Protein AF-A0A958GJV8-F1 (afdb_monomer_lite)

pLDDT: mean 85.16, std 12.84, range [41.97, 98.38]

Sequence (511 aa):
MAVSPKGLSVQSLYRDYRDGTLVINRQYQRKLVWTVGEKVRLIESILLNYPIPLILLAEKPAEGPDGKPTVEVIDGMQRLNAIFSFIEHGFSIDGKCFDLNEFARARQAKEQGLFEEFGEDVSRLDPKTCSDFLDYQLAVTAFSGEDEKRITDIFGRINSGGKQLSDQERRQAGVLSDFAELVRELGAELRGDVSKERLALHDMPEISIETAKNPHGYKLKAEEIFWCQQGILRTSDLRDSDDEEMIIDLCASVLLGGPVDGTRVYRDNLYDLSHQDAVEIGKRLNAYGKDQIANEVKLVFSALRSVVEGSSAESNHFRKTVYPTPTSNAQKSPFYATFMAFFDLIIKEGMFPDDSQKIMGCLNNLASKIEVGQKQTKAADRITNINLTKGLIRDQFVKKDVSAFQHGPGVILDFENSISRAKTETSRYEFKQGFLRLDDNRQMDPEILKTILETICAIANAGPDASGYLYVGIADKDSHADRIAHLDGIKPLRVRHVNVVGIEREAKILG

Radius of gyration: 25.23 Å; chains: 1; bounding box: 58×68×65 Å

Structure (mmCIF, N/CA/C/O backbone):
data_AF-A0A958GJV8-F1
#
_entry.id   AF-A0A958GJV8-F1
#
loop_
_atom_site.group_PDB
_atom_site.id
_atom_site.type_symbol
_atom_site.label_atom_id
_atom_site.label_alt_id
_atom_site.label_comp_id
_atom_site.label_asym_id
_atom_site.label_entity_id
_atom_site.label_seq_id
_atom_site.pdbx_PDB_ins_code
_atom_site.Cartn_x
_atom_site.Cartn_y
_atom_site.Cartn_z
_atom_site.occupancy
_atom_site.B_iso_or_equiv
_atom_site.auth_seq_id
_atom_site.auth_comp_id
_atom_site.auth_asym_id
_atom_site.auth_atom_id
_atom_site.pdbx_PDB_model_num
ATOM 1 N N . MET A 1 1 ? 29.876 19.998 -8.918 1.00 42.19 1 MET A N 1
ATOM 2 C CA . MET A 1 1 ? 30.253 19.716 -10.322 1.00 42.19 1 MET A CA 1
ATOM 3 C C . MET A 1 1 ? 28.992 19.636 -11.164 1.00 42.19 1 MET A C 1
ATOM 5 O O . MET A 1 1 ? 28.002 19.105 -10.671 1.00 42.19 1 MET A O 1
ATOM 9 N N . ALA A 1 2 ? 29.004 20.187 -12.381 1.00 41.97 2 ALA A N 1
ATOM 10 C CA . ALA A 1 2 ? 27.908 20.003 -13.330 1.00 41.97 2 ALA A CA 1
ATOM 11 C C . ALA A 1 2 ? 27.862 18.525 -13.736 1.00 41.97 2 ALA A C 1
ATOM 13 O O . ALA A 1 2 ? 28.824 18.009 -14.303 1.00 41.97 2 ALA A O 1
ATOM 14 N N . VAL A 1 3 ? 26.780 17.832 -13.387 1.00 63.66 3 VAL A N 1
ATOM 15 C CA . VAL A 1 3 ? 26.597 16.435 -13.778 1.00 63.66 3 VAL A CA 1
ATOM 16 C C . VAL A 1 3 ? 26.119 16.436 -15.225 1.00 63.66 3 VAL A C 1
ATOM 18 O O . VAL A 1 3 ? 25.024 16.911 -15.514 1.00 63.66 3 VAL A O 1
ATOM 21 N N . SER A 1 4 ? 26.972 15.983 -16.143 1.00 70.88 4 SER A N 1
ATOM 22 C CA . SER A 1 4 ? 26.600 15.844 -17.553 1.00 70.88 4 SER A CA 1
ATOM 23 C C . SER A 1 4 ? 25.890 14.507 -17.766 1.00 70.88 4 SER A C 1
ATOM 25 O O . SER A 1 4 ? 26.382 13.500 -17.243 1.00 70.88 4 SER A O 1
ATOM 27 N N . PRO A 1 5 ? 24.782 14.469 -18.529 1.00 81.69 5 PRO A N 1
ATOM 28 C CA . PRO A 1 5 ? 24.164 13.215 -18.931 1.00 81.69 5 PRO A CA 1
ATOM 29 C C . PRO A 1 5 ? 25.165 12.323 -19.673 1.00 81.69 5 PRO A C 1
ATOM 31 O O . PRO A 1 5 ? 25.935 12.800 -20.509 1.00 81.69 5 PRO A O 1
ATOM 34 N N . LYS A 1 6 ? 25.143 11.025 -19.380 1.00 89.50 6 LYS A N 1
ATOM 35 C CA . LYS A 1 6 ? 25.905 9.975 -20.063 1.00 89.50 6 LYS A CA 1
ATOM 36 C C . LYS A 1 6 ? 24.932 8.953 -20.652 1.00 89.50 6 LYS A C 1
ATOM 38 O O . LYS A 1 6 ? 23.842 8.771 -20.120 1.00 89.50 6 LYS A O 1
ATOM 43 N N . GLY A 1 7 ? 25.317 8.295 -21.740 1.00 90.38 7 GLY A N 1
ATOM 44 C CA . GLY A 1 7 ? 24.568 7.153 -22.269 1.00 90.38 7 GLY A CA 1
ATOM 45 C C . GLY A 1 7 ? 24.901 5.888 -21.483 1.00 90.38 7 GLY A C 1
ATOM 46 O O . GLY A 1 7 ? 26.080 5.574 -21.322 1.00 90.38 7 GLY A O 1
ATOM 47 N N . LEU A 1 8 ? 23.882 5.185 -20.989 1.00 94.00 8 LEU A N 1
ATOM 48 C CA . LEU A 1 8 ? 24.002 3.806 -20.512 1.00 94.00 8 LEU A CA 1
ATOM 49 C C . LEU A 1 8 ? 23.094 2.910 -21.351 1.00 94.00 8 LEU A C 1
ATOM 51 O O . LEU A 1 8 ? 21.934 3.249 -21.579 1.00 94.00 8 LEU A O 1
ATOM 55 N N . SER A 1 9 ? 23.599 1.758 -21.790 1.00 96.44 9 SER A N 1
ATOM 56 C CA . SER A 1 9 ? 22.780 0.803 -22.538 1.00 96.44 9 SER A CA 1
ATOM 57 C C . SER A 1 9 ? 21.738 0.128 -21.645 1.00 96.44 9 SER A C 1
ATOM 59 O O . SER A 1 9 ? 21.953 -0.050 -20.437 1.00 96.44 9 SER A O 1
ATOM 61 N N . VAL A 1 10 ? 20.636 -0.320 -22.254 1.00 97.06 10 VAL A N 1
ATOM 62 C CA . VAL A 1 10 ? 19.627 -1.163 -21.591 1.00 97.06 10 VAL A CA 1
ATOM 63 C C . VAL A 1 10 ? 20.284 -2.388 -20.952 1.00 97.06 10 VAL A C 1
ATOM 65 O O . VAL A 1 10 ? 20.021 -2.692 -19.788 1.00 97.06 10 VAL A O 1
ATOM 68 N N . GLN A 1 11 ? 21.210 -3.042 -21.661 1.00 96.50 11 GLN A N 1
ATOM 69 C CA . GLN A 1 11 ? 21.943 -4.195 -21.135 1.00 96.50 11 GLN A CA 1
ATOM 70 C C . GLN A 1 11 ? 22.765 -3.875 -19.872 1.00 96.50 11 GLN A C 1
ATOM 72 O O . GLN A 1 11 ? 22.843 -4.713 -18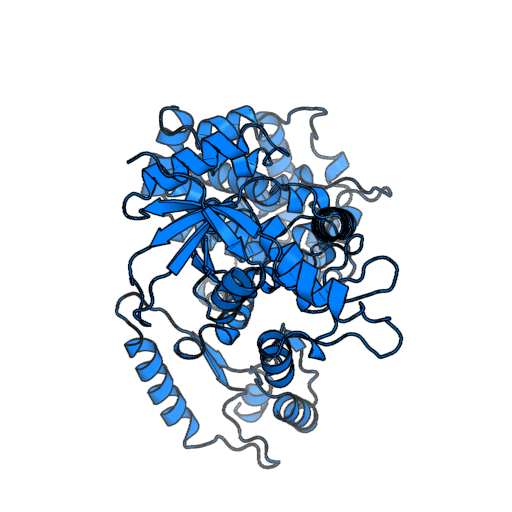.967 1.00 96.50 11 GLN A O 1
ATOM 77 N N . SER A 1 12 ? 23.397 -2.695 -19.799 1.00 94.31 12 SER A N 1
ATOM 78 C CA . SER A 1 12 ? 24.177 -2.296 -18.620 1.00 94.31 12 SER A CA 1
ATOM 79 C C . SER A 1 12 ? 23.275 -2.114 -17.407 1.00 94.31 12 SER A C 1
ATOM 81 O O . SER A 1 12 ? 23.567 -2.668 -16.354 1.00 94.31 12 SER A O 1
ATOM 83 N N . LEU A 1 13 ? 22.159 -1.399 -17.559 1.00 95.00 13 LEU A N 1
ATOM 84 C CA . LEU A 1 13 ? 21.232 -1.166 -16.451 1.00 95.00 13 LEU A CA 1
ATOM 85 C C . LEU A 1 13 ? 20.465 -2.436 -16.050 1.00 95.00 13 LEU A C 1
ATOM 87 O O . LEU A 1 13 ? 20.146 -2.606 -14.877 1.00 95.00 13 LEU A O 1
ATOM 91 N N . TYR A 1 14 ? 20.229 -3.368 -16.981 1.00 96.50 14 TYR A N 1
ATOM 92 C CA . TYR A 1 14 ? 19.661 -4.679 -16.651 1.00 96.50 14 TYR A CA 1
ATOM 93 C C . TYR A 1 14 ? 20.604 -5.524 -15.779 1.00 96.50 14 TYR A C 1
ATOM 95 O O . TYR A 1 14 ? 20.147 -6.303 -14.943 1.00 96.50 14 TYR A O 1
ATOM 103 N N . ARG A 1 15 ? 21.928 -5.374 -15.938 1.00 94.44 15 ARG A N 1
ATOM 104 C CA . ARG A 1 15 ? 22.896 -5.987 -15.014 1.00 94.44 15 ARG A CA 1
ATOM 105 C C . ARG A 1 15 ? 22.663 -5.484 -13.596 1.00 94.44 15 ARG A C 1
ATOM 107 O O . ARG A 1 15 ? 22.472 -6.295 -12.706 1.00 94.44 15 ARG A O 1
ATOM 114 N N . ASP A 1 16 ? 22.634 -4.168 -13.422 1.00 92.50 16 ASP A N 1
ATOM 115 C CA . ASP A 1 16 ? 22.496 -3.540 -12.106 1.00 92.50 16 ASP A CA 1
ATOM 116 C C . ASP A 1 16 ? 21.133 -3.884 -11.473 1.00 92.50 16 ASP A C 1
ATOM 118 O O . ASP A 1 16 ? 21.020 -4.103 -10.266 1.00 92.50 16 ASP A O 1
ATOM 122 N N . TYR A 1 17 ? 20.100 -4.023 -12.312 1.00 94.31 17 TYR A N 1
ATOM 123 C CA . TYR A 1 17 ? 18.792 -4.548 -11.929 1.00 94.31 17 TYR A CA 1
ATOM 124 C C . TYR A 1 17 ? 18.857 -5.989 -11.408 1.00 94.31 17 TYR A C 1
ATOM 126 O O . TYR A 1 17 ? 18.273 -6.260 -10.369 1.00 94.31 17 TYR A O 1
ATOM 134 N N . ARG A 1 18 ? 19.557 -6.916 -12.075 1.00 92.12 18 ARG A N 1
ATOM 135 C CA . ARG A 1 18 ? 19.643 -8.320 -11.624 1.00 92.12 18 ARG A CA 1
ATOM 136 C C . ARG A 1 18 ? 20.679 -8.579 -10.535 1.00 92.12 18 ARG A C 1
ATOM 138 O O . ARG A 1 18 ? 20.510 -9.522 -9.771 1.00 92.12 18 ARG A O 1
ATOM 145 N N . ASP A 1 19 ? 21.690 -7.728 -10.415 1.00 90.25 19 ASP A N 1
ATOM 146 C CA . ASP A 1 19 ? 22.692 -7.801 -9.349 1.00 90.25 19 ASP A CA 1
ATOM 147 C C . ASP A 1 19 ? 22.178 -7.215 -8.016 1.00 90.25 19 ASP A C 1
ATOM 149 O O . ASP A 1 19 ? 22.89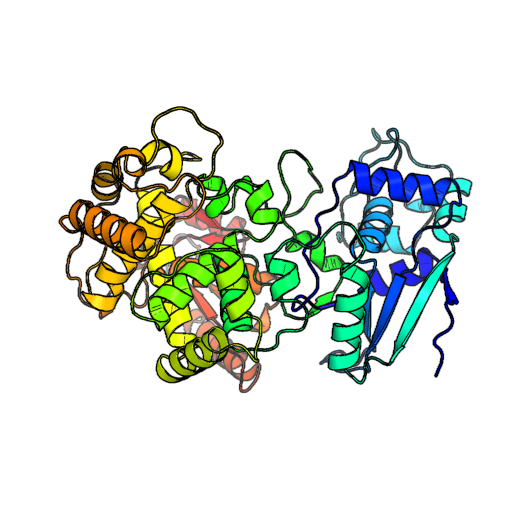5 -7.254 -7.012 1.00 90.25 19 ASP A O 1
ATOM 153 N N . GLY A 1 20 ? 20.958 -6.657 -8.004 1.00 88.62 20 GLY A N 1
ATOM 154 C CA . GLY A 1 20 ? 20.334 -6.037 -6.832 1.00 88.62 20 GLY A CA 1
ATOM 155 C C . GLY A 1 20 ? 20.938 -4.684 -6.445 1.00 88.62 20 GLY A C 1
ATOM 156 O O . GLY A 1 20 ? 20.672 -4.180 -5.357 1.00 88.62 20 GLY A O 1
ATOM 157 N N . THR A 1 21 ? 21.761 -4.082 -7.311 1.00 90.38 21 THR A N 1
ATOM 158 C CA . THR A 1 21 ? 22.459 -2.817 -7.024 1.00 90.38 21 THR A CA 1
ATOM 159 C C . THR A 1 21 ? 21.641 -1.589 -7.411 1.00 90.38 21 THR A C 1
ATOM 161 O O . THR A 1 21 ? 21.909 -0.501 -6.905 1.00 90.38 21 THR A O 1
ATOM 164 N N . LEU A 1 22 ? 20.627 -1.747 -8.265 1.00 91.62 22 LEU A N 1
ATOM 165 C CA . LEU A 1 22 ? 19.680 -0.693 -8.617 1.00 91.62 22 LEU A CA 1
ATOM 166 C C . LEU A 1 22 ? 18.537 -0.640 -7.590 1.00 91.62 22 LEU A C 1
ATOM 168 O O . LEU A 1 22 ? 17.663 -1.509 -7.585 1.00 91.62 22 LEU A O 1
ATOM 172 N N . VAL A 1 23 ? 18.534 0.374 -6.723 1.00 89.50 23 VAL A N 1
ATOM 173 C CA . VAL A 1 23 ? 17.662 0.447 -5.537 1.00 89.50 23 VAL A CA 1
ATOM 174 C C . VAL A 1 23 ? 16.656 1.597 -5.602 1.00 89.50 23 VAL A C 1
ATOM 176 O O . VAL A 1 23 ? 16.886 2.626 -6.235 1.00 89.50 23 VAL A O 1
ATOM 179 N N . ILE A 1 24 ? 15.523 1.419 -4.928 1.00 86.44 24 ILE A N 1
ATOM 180 C CA . ILE A 1 24 ? 14.422 2.373 -4.804 1.00 86.44 24 ILE A CA 1
ATOM 181 C C . ILE A 1 24 ? 14.268 2.760 -3.340 1.00 86.44 24 ILE A C 1
ATOM 183 O O . ILE A 1 24 ? 14.198 1.892 -2.470 1.00 86.44 24 ILE A O 1
ATOM 187 N N . ASN A 1 25 ? 14.166 4.062 -3.080 1.00 80.81 25 ASN A N 1
ATOM 188 C CA . ASN A 1 25 ? 13.857 4.592 -1.760 1.00 80.81 25 ASN A CA 1
ATOM 189 C C . ASN A 1 25 ? 12.356 4.870 -1.624 1.00 80.81 25 ASN A C 1
ATOM 191 O O . ASN A 1 25 ? 11.812 5.815 -2.199 1.00 80.81 25 ASN A O 1
ATOM 195 N N . ARG A 1 26 ? 11.686 4.029 -0.840 1.00 76.69 26 ARG A N 1
ATOM 196 C CA . ARG A 1 26 ? 10.240 4.038 -0.602 1.00 76.69 26 ARG A CA 1
ATOM 197 C C . ARG A 1 26 ? 9.765 5.231 0.230 1.00 76.69 26 ARG A C 1
ATOM 199 O O . ARG A 1 26 ? 8.560 5.441 0.302 1.00 76.69 26 ARG A O 1
ATOM 206 N N . GLN A 1 27 ? 10.665 6.019 0.827 1.00 68.06 27 GLN A N 1
ATOM 207 C CA . GLN A 1 27 ? 10.282 7.211 1.591 1.00 68.06 27 GLN A CA 1
ATOM 208 C C . GLN A 1 27 ? 9.694 8.314 0.705 1.00 68.06 27 GLN A C 1
ATOM 210 O O . GLN A 1 27 ? 8.868 9.091 1.177 1.00 68.06 27 GLN A O 1
ATOM 215 N N . TYR A 1 28 ? 10.107 8.381 -0.564 1.00 65.25 28 TYR A N 1
ATOM 216 C CA . TYR A 1 28 ? 9.631 9.395 -1.508 1.00 65.25 28 TYR A CA 1
ATOM 217 C C . TYR A 1 28 ? 9.309 8.842 -2.910 1.00 65.25 28 TYR A C 1
ATOM 219 O O . TYR A 1 28 ? 8.637 9.522 -3.683 1.00 65.25 28 TYR A O 1
ATOM 227 N N . GLN A 1 29 ? 9.728 7.617 -3.263 1.00 68.62 29 GLN A N 1
ATOM 228 C CA . GLN A 1 29 ? 9.326 6.968 -4.519 1.00 68.62 29 GLN A CA 1
ATOM 229 C C . GLN A 1 29 ? 7.999 6.220 -4.386 1.00 68.62 29 GLN A C 1
ATOM 231 O O . GLN A 1 29 ? 7.792 5.391 -3.494 1.00 68.62 29 GLN A O 1
ATOM 236 N N . ARG A 1 30 ? 7.127 6.430 -5.374 1.00 68.75 30 ARG A N 1
ATOM 237 C CA . ARG A 1 30 ? 5.846 5.725 -5.493 1.00 68.75 30 ARG A CA 1
ATOM 238 C C . ARG A 1 30 ? 5.992 4.237 -5.818 1.00 68.75 30 ARG A C 1
ATOM 240 O O . ARG A 1 30 ? 7.054 3.767 -6.216 1.00 68.75 30 ARG A O 1
ATOM 247 N N . LYS A 1 31 ? 4.894 3.488 -5.693 1.00 73.88 31 LYS A N 1
ATOM 248 C CA . LYS A 1 31 ? 4.792 2.109 -6.213 1.00 73.88 31 LYS A CA 1
ATOM 249 C C . LYS A 1 31 ? 4.770 2.097 -7.749 1.00 73.88 31 LYS A C 1
ATOM 251 O O . LYS A 1 31 ? 4.669 3.145 -8.392 1.00 73.88 31 LYS A O 1
ATOM 256 N N . LEU A 1 32 ? 4.862 0.925 -8.376 1.00 78.38 32 LEU A N 1
ATOM 257 C CA . LEU A 1 32 ? 4.642 0.801 -9.821 1.00 78.38 32 LEU A CA 1
ATOM 258 C C . LEU A 1 32 ? 3.166 1.085 -10.145 1.00 78.38 32 LEU A C 1
ATOM 260 O O . LEU A 1 32 ? 2.280 0.469 -9.563 1.00 78.38 32 LEU A O 1
ATOM 264 N N . VAL A 1 33 ? 2.907 2.051 -11.033 1.00 73.88 33 VAL A N 1
ATOM 265 C CA . VAL A 1 33 ? 1.543 2.543 -11.345 1.00 73.88 33 VAL A CA 1
ATOM 266 C C . VAL A 1 33 ? 1.272 2.691 -12.844 1.00 73.88 33 VAL A C 1
ATOM 268 O O . VAL A 1 33 ? 0.173 3.087 -13.236 1.00 73.88 33 VAL A O 1
ATOM 271 N N . TRP A 1 34 ? 2.271 2.442 -13.695 1.00 82.25 34 TRP A N 1
ATOM 272 C CA . TRP A 1 34 ? 2.096 2.469 -15.145 1.00 82.25 34 TRP A CA 1
ATOM 273 C C . TRP A 1 34 ? 1.259 1.291 -15.628 1.00 82.25 34 TRP A C 1
ATOM 275 O O . TRP A 1 34 ? 1.616 0.142 -15.390 1.00 82.25 34 TRP A O 1
ATOM 285 N N . THR A 1 35 ? 0.202 1.602 -16.373 1.00 84.00 35 THR A N 1
ATOM 286 C CA . THR A 1 35 ? -0.638 0.628 -17.083 1.00 84.00 35 THR A CA 1
ATOM 287 C C . THR A 1 35 ? 0.153 -0.114 -18.159 1.00 84.00 35 THR A C 1
ATOM 289 O O . THR A 1 35 ? 1.166 0.388 -18.651 1.00 84.00 35 THR A O 1
ATOM 292 N N . VAL A 1 36 ? -0.320 -1.292 -18.589 1.00 87.12 36 VAL A N 1
ATOM 293 C CA . VAL A 1 36 ? 0.357 -2.069 -19.649 1.00 87.12 36 VAL A CA 1
ATOM 294 C C . VAL A 1 36 ? 0.483 -1.237 -20.926 1.00 87.12 36 VAL A C 1
ATOM 296 O O . VAL A 1 36 ? 1.551 -1.200 -21.522 1.00 87.12 36 VAL A O 1
ATOM 299 N N . GLY A 1 37 ? -0.553 -0.474 -21.291 1.00 88.31 37 GLY A N 1
ATOM 300 C CA . GLY A 1 37 ? -0.508 0.416 -22.455 1.00 88.31 37 GLY A CA 1
ATOM 301 C C . GLY A 1 37 ? 0.553 1.522 -22.360 1.00 88.31 37 GLY A C 1
ATOM 302 O O . GLY A 1 37 ? 1.164 1.870 -23.367 1.00 88.31 37 GLY A O 1
ATOM 303 N N . GLU A 1 38 ? 0.821 2.063 -21.165 1.00 88.62 38 GLU A N 1
ATOM 304 C CA . GLU A 1 38 ? 1.927 3.014 -20.959 1.00 88.62 38 GLU A CA 1
ATOM 305 C C . GLU A 1 38 ? 3.292 2.335 -21.117 1.00 88.62 38 GLU A C 1
ATOM 307 O O . GLU A 1 38 ? 4.187 2.911 -21.737 1.00 88.62 38 GLU A O 1
ATOM 312 N N . LYS A 1 39 ? 3.439 1.102 -20.610 1.00 93.31 39 LYS A N 1
ATOM 313 C CA . LYS A 1 39 ? 4.663 0.309 -20.792 1.00 93.31 39 LYS A CA 1
ATOM 314 C C . LYS A 1 39 ? 4.905 -0.001 -22.271 1.00 93.31 39 LYS A C 1
ATOM 316 O O . LYS A 1 39 ? 6.003 0.248 -22.754 1.00 93.31 39 LYS A O 1
ATOM 321 N N . VAL A 1 40 ? 3.874 -0.446 -22.996 1.00 94.31 40 VAL A N 1
ATOM 322 C CA . VAL A 1 40 ? 3.925 -0.727 -24.443 1.00 94.31 40 VAL A CA 1
ATOM 323 C C . VAL A 1 40 ? 4.422 0.492 -25.221 1.00 94.31 40 VAL A C 1
ATOM 325 O O . VAL A 1 40 ? 5.416 0.381 -25.930 1.00 94.31 40 VAL A O 1
ATOM 328 N N . ARG A 1 41 ? 3.834 1.678 -25.006 1.00 94.31 41 ARG A N 1
ATOM 329 C CA . ARG A 1 41 ? 4.254 2.915 -25.696 1.00 94.31 41 ARG A CA 1
ATOM 330 C C . ARG A 1 41 ? 5.711 3.298 -25.446 1.00 94.31 41 ARG A C 1
ATOM 332 O O . ARG A 1 41 ? 6.369 3.852 -26.329 1.00 94.31 41 ARG A O 1
ATOM 339 N N . LEU A 1 42 ? 6.223 3.045 -24.238 1.00 96.38 42 LEU A N 1
ATOM 340 C CA . LEU A 1 42 ? 7.638 3.277 -23.954 1.00 96.38 42 LEU A CA 1
ATOM 341 C C . LEU A 1 42 ? 8.517 2.334 -24.776 1.00 96.38 42 LEU A C 1
ATOM 343 O O . LEU A 1 42 ? 9.480 2.793 -25.384 1.00 96.38 42 LEU A O 1
ATOM 347 N N . ILE A 1 43 ? 8.198 1.040 -24.797 1.00 97.38 43 ILE A N 1
ATOM 348 C CA . ILE A 1 43 ? 8.993 0.074 -25.556 1.00 97.38 43 ILE A CA 1
ATOM 349 C C . ILE A 1 43 ? 8.900 0.350 -27.058 1.00 97.38 43 ILE A C 1
ATOM 351 O O . ILE A 1 43 ? 9.928 0.329 -27.721 1.00 97.38 43 ILE A O 1
ATOM 355 N N . GLU A 1 44 ? 7.726 0.709 -27.587 1.00 96.12 44 GLU A N 1
ATOM 356 C CA . GLU A 1 44 ? 7.578 1.171 -28.977 1.00 96.12 44 GLU A CA 1
ATOM 357 C C . GLU A 1 44 ? 8.518 2.344 -29.278 1.00 96.12 44 GLU A C 1
ATOM 359 O O . GLU A 1 44 ? 9.204 2.346 -30.296 1.00 96.12 44 GLU A O 1
ATOM 364 N N . SER A 1 45 ? 8.610 3.316 -28.365 1.00 97.00 45 SER A N 1
ATOM 365 C CA . SER A 1 45 ? 9.525 4.454 -28.515 1.00 97.00 45 SER A CA 1
ATOM 366 C C . SER A 1 45 ? 10.989 4.004 -28.578 1.00 97.00 45 SER A C 1
ATOM 368 O O . SER A 1 45 ? 11.748 4.530 -29.386 1.00 97.00 45 SER A O 1
ATOM 370 N N . ILE A 1 46 ? 11.383 3.017 -27.769 1.00 96.94 46 ILE A N 1
ATOM 371 C CA . ILE A 1 46 ? 12.743 2.455 -27.770 1.00 96.94 46 ILE A CA 1
ATOM 372 C C . ILE A 1 46 ? 13.019 1.690 -29.070 1.00 96.94 46 ILE A C 1
ATOM 374 O O . ILE A 1 46 ? 14.047 1.921 -29.700 1.00 96.94 46 ILE A O 1
ATOM 378 N N . LEU A 1 47 ? 12.087 0.840 -29.516 1.00 95.62 47 LEU A N 1
ATOM 379 C CA . LEU A 1 47 ? 12.205 0.075 -30.765 1.00 95.62 47 LEU A CA 1
ATOM 380 C C . LEU A 1 47 ? 12.257 0.982 -32.006 1.00 95.62 47 LEU A C 1
ATOM 382 O O . LEU A 1 47 ? 12.919 0.655 -32.986 1.00 95.62 47 LEU A O 1
ATOM 386 N N . LEU A 1 48 ? 11.597 2.143 -31.957 1.00 95.50 48 LEU A N 1
ATOM 387 C CA . LEU A 1 48 ? 11.657 3.180 -32.994 1.00 95.50 48 LEU A CA 1
ATOM 388 C C . LEU A 1 48 ? 12.867 4.121 -32.848 1.00 95.50 48 LEU A C 1
ATOM 390 O O . LEU A 1 48 ? 13.010 5.062 -33.633 1.00 95.50 48 LEU A O 1
ATOM 394 N N . ASN A 1 49 ? 13.733 3.885 -31.858 1.00 93.75 49 ASN A N 1
ATOM 395 C CA . ASN A 1 49 ? 14.890 4.713 -31.521 1.00 93.75 49 ASN A CA 1
ATOM 396 C C . ASN A 1 49 ? 14.536 6.194 -31.255 1.00 93.75 49 ASN A C 1
ATOM 398 O O . ASN A 1 49 ? 15.297 7.112 -31.570 1.00 93.75 49 ASN A O 1
ATOM 402 N N . TYR A 1 50 ? 13.355 6.446 -30.688 1.00 94.81 50 TYR A N 1
ATOM 403 C CA . TYR A 1 50 ? 12.931 7.778 -30.265 1.00 94.81 50 TYR A CA 1
ATOM 404 C C . TYR A 1 50 ? 13.572 8.151 -28.926 1.00 94.81 50 TYR A C 1
ATOM 406 O O . TYR A 1 50 ? 13.759 7.284 -28.070 1.00 94.81 50 TYR A O 1
ATOM 414 N N . PRO A 1 51 ? 13.903 9.435 -28.702 1.00 88.62 51 PRO A N 1
ATOM 415 C CA . PRO A 1 51 ? 14.452 9.875 -27.429 1.00 88.62 51 PRO A CA 1
ATOM 416 C C . PRO A 1 51 ? 13.396 9.752 -26.327 1.00 88.62 51 PRO A C 1
ATOM 418 O O . PRO A 1 51 ? 12.297 10.298 -26.441 1.00 88.62 51 PRO A O 1
ATOM 421 N N . ILE A 1 52 ? 13.746 9.072 -25.235 1.00 92.62 52 ILE A N 1
ATOM 422 C CA . ILE A 1 52 ? 12.923 9.032 -24.024 1.00 92.62 52 ILE A CA 1
ATOM 423 C C . ILE A 1 52 ? 13.455 10.015 -22.966 1.00 92.62 52 ILE A C 1
ATOM 425 O O . ILE A 1 52 ? 14.626 10.400 -23.014 1.00 92.62 52 ILE A O 1
ATOM 429 N N . PRO A 1 53 ? 12.631 10.429 -21.985 1.00 89.12 53 PRO A N 1
ATOM 430 C CA . PRO A 1 53 ? 13.091 11.302 -20.912 1.00 89.12 53 PRO A CA 1
ATOM 431 C C . PRO A 1 53 ? 14.259 10.704 -20.114 1.00 89.12 53 PRO A C 1
ATOM 433 O O . PRO A 1 53 ? 14.262 9.513 -19.795 1.00 89.12 53 PRO A O 1
ATOM 436 N N . LEU A 1 54 ? 15.203 11.577 -19.753 1.00 90.19 54 LEU A N 1
ATOM 437 C CA . LEU A 1 54 ? 16.387 11.305 -18.933 1.00 90.19 54 LEU A CA 1
ATOM 438 C C . LEU A 1 54 ? 16.065 10.463 -17.686 1.00 90.19 54 LEU A C 1
ATOM 440 O O . LEU A 1 54 ? 15.062 10.692 -17.015 1.00 90.19 54 LEU A O 1
ATOM 444 N N . ILE A 1 55 ? 16.939 9.523 -17.344 1.00 91.94 55 ILE A N 1
ATOM 445 C CA . ILE A 1 55 ? 16.926 8.779 -16.081 1.00 91.94 55 ILE A CA 1
ATOM 446 C C . ILE A 1 55 ? 17.848 9.482 -15.084 1.00 91.94 55 ILE A C 1
ATOM 448 O O . ILE A 1 55 ? 18.963 9.880 -15.431 1.00 91.94 55 ILE A O 1
ATOM 452 N N . LEU A 1 56 ? 17.398 9.622 -13.839 1.00 90.00 56 LEU A N 1
ATOM 453 C CA . LEU A 1 56 ? 18.199 10.217 -12.774 1.00 90.00 56 LEU A CA 1
ATOM 454 C C . LEU A 1 56 ? 18.529 9.197 -11.709 1.00 90.00 56 LEU A C 1
ATOM 456 O O . LEU A 1 56 ? 17.632 8.538 -11.184 1.00 90.00 56 LEU A O 1
ATOM 460 N N . LEU A 1 57 ? 19.809 9.124 -11.372 1.00 91.00 57 LEU A N 1
ATOM 461 C CA . LEU A 1 57 ? 20.353 8.164 -10.427 1.00 91.00 57 LEU A CA 1
ATOM 462 C C . LEU A 1 57 ? 21.165 8.885 -9.342 1.00 91.00 57 LEU A C 1
ATOM 464 O O . LEU A 1 57 ? 21.716 9.957 -9.588 1.00 91.00 57 LEU A O 1
ATOM 468 N N . ALA A 1 58 ? 21.272 8.292 -8.160 1.00 88.31 58 ALA A N 1
ATOM 469 C CA . ALA A 1 58 ? 22.207 8.676 -7.111 1.00 88.31 58 ALA A CA 1
ATOM 470 C C . ALA A 1 58 ? 23.150 7.506 -6.819 1.00 88.31 58 ALA A C 1
ATOM 472 O O . ALA A 1 58 ? 22.709 6.421 -6.456 1.00 88.31 58 ALA A O 1
ATOM 473 N N . GLU A 1 59 ? 24.450 7.725 -6.969 1.00 87.38 59 GLU A N 1
ATOM 474 C CA . GLU A 1 59 ? 25.472 6.749 -6.600 1.00 87.38 59 GLU A CA 1
ATOM 475 C C . GLU A 1 59 ? 25.658 6.784 -5.085 1.00 87.38 59 GLU A C 1
ATOM 477 O O . GLU A 1 59 ? 26.040 7.810 -4.518 1.00 87.38 59 GLU A O 1
ATOM 482 N N . LYS A 1 60 ? 25.375 5.667 -4.423 1.00 80.69 60 LYS A N 1
ATOM 483 C CA . LYS A 1 60 ? 25.553 5.511 -2.985 1.00 80.69 60 LYS A CA 1
ATOM 484 C C . LYS A 1 60 ? 26.816 4.690 -2.713 1.00 80.69 60 LYS A C 1
ATOM 486 O O . LYS A 1 60 ? 27.046 3.679 -3.393 1.00 80.69 60 LYS A O 1
ATOM 491 N N . PRO A 1 61 ? 27.634 5.091 -1.723 1.00 71.06 61 PRO A N 1
ATOM 492 C CA . PRO A 1 61 ? 28.738 4.264 -1.264 1.00 71.06 61 PRO A CA 1
ATOM 493 C C . PRO A 1 61 ? 28.226 2.898 -0.794 1.00 71.06 61 PRO A C 1
ATOM 495 O O . PRO A 1 61 ? 27.036 2.706 -0.544 1.00 71.06 61 PRO A O 1
ATOM 498 N N . ALA A 1 62 ? 29.138 1.938 -0.677 1.00 67.44 62 ALA A N 1
ATOM 499 C CA . ALA A 1 62 ? 28.839 0.620 -0.140 1.00 67.44 62 ALA A CA 1
ATOM 500 C C . ALA A 1 62 ? 28.468 0.699 1.354 1.00 67.44 62 ALA A C 1
ATOM 502 O O . ALA A 1 62 ? 29.310 0.504 2.226 1.00 67.44 62 ALA A O 1
ATOM 503 N N . GLU A 1 63 ? 27.204 0.995 1.641 1.00 56.31 63 GLU A N 1
ATOM 504 C CA . GLU A 1 63 ? 26.639 1.078 2.987 1.00 56.31 63 GLU A CA 1
ATOM 505 C C . GLU A 1 63 ? 25.571 -0.012 3.132 1.00 56.31 63 GLU A C 1
ATOM 507 O O . GLU A 1 63 ? 24.392 0.180 2.846 1.00 56.31 63 GLU A O 1
ATOM 512 N N . GLY A 1 64 ? 26.013 -1.213 3.504 1.00 55.00 64 GLY A N 1
ATOM 513 C CA . GLY A 1 64 ? 25.156 -2.375 3.724 1.00 55.00 64 GLY A CA 1
ATOM 514 C C . GLY A 1 64 ? 25.979 -3.626 4.053 1.00 55.00 64 GLY A C 1
ATOM 515 O O . GLY A 1 64 ? 27.177 -3.649 3.763 1.00 55.00 64 GLY A O 1
ATOM 516 N N . PRO A 1 65 ? 25.368 -4.672 4.642 1.00 42.41 65 PRO A N 1
ATOM 517 C CA . PRO A 1 65 ? 26.075 -5.895 5.040 1.00 42.41 65 PRO A CA 1
ATOM 518 C C . PRO A 1 65 ? 26.795 -6.603 3.876 1.00 42.41 65 PRO A C 1
ATOM 520 O O . PRO A 1 65 ? 27.800 -7.269 4.107 1.00 42.41 65 PRO A O 1
ATOM 523 N N . ASP A 1 66 ? 26.345 -6.393 2.632 1.00 54.78 66 ASP A N 1
ATOM 524 C CA . ASP A 1 66 ? 26.925 -6.996 1.422 1.00 54.78 66 ASP A CA 1
ATOM 525 C C . ASP A 1 66 ? 28.080 -6.185 0.797 1.00 54.78 66 ASP A C 1
ATOM 527 O O . ASP A 1 66 ? 28.708 -6.642 -0.159 1.00 54.78 66 ASP A O 1
ATOM 531 N N . GLY A 1 67 ? 28.362 -4.971 1.294 1.00 61.00 67 GLY A N 1
ATOM 532 C CA . GLY A 1 67 ? 29.522 -4.166 0.886 1.00 61.00 67 GLY A CA 1
ATOM 533 C C . GLY A 1 67 ? 29.574 -3.746 -0.592 1.00 61.00 67 GLY A C 1
ATOM 534 O O . GLY A 1 67 ? 30.646 -3.385 -1.082 1.00 61.00 67 GLY A O 1
ATOM 535 N N . LYS A 1 68 ? 28.453 -3.784 -1.326 1.00 68.88 68 LYS A N 1
ATOM 536 C CA . LYS A 1 68 ? 28.390 -3.371 -2.738 1.00 68.88 68 LYS A CA 1
ATOM 537 C C . LYS A 1 68 ? 27.929 -1.915 -2.880 1.00 68.88 68 LYS A C 1
ATOM 539 O O . LYS A 1 68 ? 26.994 -1.517 -2.186 1.00 68.88 68 LYS A O 1
ATOM 544 N N . PRO A 1 69 ? 28.528 -1.124 -3.791 1.00 78.94 69 PRO A N 1
ATOM 545 C CA . PRO A 1 69 ? 27.984 0.180 -4.148 1.00 78.94 69 PRO A CA 1
ATOM 546 C C . PRO A 1 69 ? 26.593 -0.002 -4.761 1.00 78.94 69 PRO A C 1
ATOM 548 O O . PRO A 1 69 ? 26.361 -0.937 -5.533 1.00 78.94 69 PRO A O 1
ATOM 551 N N . THR A 1 70 ? 25.674 0.891 -4.412 1.00 85.88 70 THR A N 1
ATOM 552 C CA . THR A 1 70 ? 24.300 0.867 -4.923 1.00 85.88 70 THR A CA 1
ATOM 553 C C . THR A 1 70 ? 24.006 2.135 -5.705 1.00 85.88 70 THR A C 1
ATOM 555 O O . THR A 1 70 ? 24.669 3.162 -5.557 1.00 85.88 70 THR A O 1
ATOM 558 N N . VAL A 1 71 ? 23.016 2.048 -6.583 1.00 88.62 71 VAL A N 1
ATOM 559 C CA . VAL A 1 71 ? 22.568 3.148 -7.423 1.00 88.62 71 VAL A CA 1
ATOM 560 C C . VAL A 1 71 ? 21.083 3.351 -7.169 1.00 88.62 71 VAL A C 1
ATOM 562 O O . VAL A 1 71 ? 20.251 2.525 -7.538 1.00 88.62 71 VAL A O 1
ATOM 565 N N . GLU A 1 72 ? 20.750 4.445 -6.499 1.00 89.50 72 GLU A N 1
ATOM 566 C CA . GLU A 1 72 ? 19.387 4.811 -6.133 1.00 89.50 72 GLU A CA 1
ATOM 567 C C . GLU A 1 72 ? 18.690 5.509 -7.305 1.00 89.50 72 GLU A C 1
ATOM 569 O O . GLU A 1 72 ? 19.215 6.469 -7.871 1.00 89.50 72 GLU A O 1
ATOM 574 N N . VAL A 1 73 ? 17.500 5.049 -7.694 1.00 89.81 73 VAL A N 1
ATOM 575 C CA . VAL A 1 73 ? 16.724 5.686 -8.769 1.00 89.81 73 VAL A CA 1
ATOM 576 C C . VAL A 1 73 ? 15.964 6.894 -8.219 1.00 89.81 73 VAL A C 1
ATOM 578 O O . VAL A 1 73 ? 15.057 6.750 -7.401 1.00 89.81 73 VAL A O 1
ATOM 581 N N . ILE A 1 74 ? 16.291 8.086 -8.724 1.00 85.00 74 ILE A N 1
ATOM 582 C CA . ILE A 1 74 ? 15.614 9.350 -8.391 1.00 85.00 74 ILE A CA 1
ATOM 583 C C . ILE A 1 74 ? 14.467 9.624 -9.371 1.00 85.00 74 ILE A C 1
ATOM 585 O O . ILE A 1 74 ? 13.384 10.040 -8.973 1.00 85.00 74 ILE A O 1
ATOM 589 N N . ASP A 1 75 ? 14.669 9.383 -10.665 1.00 86.06 75 ASP A N 1
ATOM 590 C CA . ASP A 1 75 ? 13.604 9.476 -11.667 1.00 86.06 75 ASP A CA 1
ATOM 591 C C . ASP A 1 75 ? 13.776 8.399 -12.734 1.00 86.06 75 ASP A C 1
ATOM 593 O O . ASP A 1 75 ? 14.890 8.028 -13.104 1.00 86.06 75 ASP A O 1
ATOM 597 N N . GLY A 1 76 ? 12.648 7.918 -13.254 1.00 89.25 76 GLY A N 1
ATOM 598 C CA . GLY A 1 76 ? 12.619 6.893 -14.290 1.00 89.25 76 GLY A CA 1
ATOM 599 C C . GLY A 1 76 ? 12.359 5.475 -13.794 1.00 89.25 76 GLY A C 1
ATOM 600 O O . GLY A 1 76 ? 12.393 4.557 -14.605 1.00 89.25 76 GLY A O 1
ATOM 601 N N . MET A 1 77 ? 12.005 5.280 -12.520 1.00 90.31 77 MET A N 1
ATOM 602 C CA . MET A 1 77 ? 11.667 3.960 -11.961 1.00 90.31 77 MET A CA 1
ATOM 603 C C . MET A 1 77 ? 10.639 3.193 -12.815 1.00 90.31 77 MET A C 1
ATOM 605 O O . MET A 1 77 ? 10.850 2.028 -13.135 1.00 90.31 77 MET A O 1
ATOM 609 N N . GLN A 1 78 ? 9.548 3.846 -13.237 1.00 88.25 78 GLN A N 1
ATOM 610 C CA . GLN A 1 78 ? 8.523 3.206 -14.079 1.00 88.25 78 GLN A CA 1
ATOM 611 C C . GLN A 1 78 ? 9.058 2.855 -15.475 1.00 88.25 78 GLN A C 1
ATOM 613 O O . GLN A 1 78 ? 8.682 1.828 -16.033 1.00 88.25 78 GLN A O 1
ATOM 618 N N . ARG A 1 79 ? 9.948 3.698 -16.026 1.00 93.69 79 ARG A N 1
ATOM 619 C CA . ARG A 1 79 ? 10.574 3.474 -17.335 1.00 93.69 79 ARG A CA 1
ATOM 620 C C . ARG A 1 79 ? 11.499 2.264 -17.284 1.00 93.69 79 ARG A C 1
ATOM 622 O O . ARG A 1 79 ? 11.359 1.360 -18.096 1.00 93.69 79 ARG A O 1
ATOM 629 N N . LEU A 1 80 ? 12.379 2.225 -16.287 1.00 95.75 80 LEU A N 1
ATOM 630 C CA . LEU A 1 80 ? 13.290 1.107 -16.052 1.00 95.75 80 LEU A CA 1
ATOM 631 C C . LEU A 1 80 ? 12.515 -0.189 -15.798 1.00 95.75 80 LEU A C 1
ATOM 633 O O . LEU A 1 80 ? 12.789 -1.193 -16.446 1.00 95.75 80 LEU A O 1
ATOM 637 N N . ASN A 1 81 ? 11.478 -0.153 -14.951 1.00 94.44 81 ASN A N 1
ATOM 638 C CA . ASN A 1 81 ? 10.620 -1.317 -14.746 1.00 94.44 81 ASN A CA 1
ATOM 639 C C . ASN A 1 81 ? 9.968 -1.794 -16.050 1.00 94.44 81 ASN A C 1
ATOM 641 O O . ASN A 1 81 ? 9.990 -2.984 -16.318 1.00 94.44 81 ASN A O 1
ATOM 645 N N . ALA A 1 82 ? 9.413 -0.898 -16.870 1.00 94.75 82 ALA A N 1
ATOM 646 C CA . ALA A 1 82 ? 8.796 -1.282 -18.138 1.00 94.75 82 ALA A CA 1
ATOM 647 C C . ALA A 1 82 ? 9.793 -1.962 -19.092 1.00 94.75 82 ALA A C 1
ATOM 649 O O . ALA A 1 82 ? 9.460 -2.993 -19.671 1.00 94.75 82 ALA A O 1
ATOM 650 N N . ILE A 1 83 ? 11.011 -1.422 -19.205 1.00 97.31 83 ILE A N 1
ATOM 651 C CA . ILE A 1 83 ? 12.100 -1.980 -20.022 1.00 97.31 83 ILE A CA 1
ATOM 652 C C . ILE A 1 83 ? 12.463 -3.390 -19.553 1.00 97.31 83 ILE A C 1
ATOM 654 O O . ILE A 1 83 ? 12.476 -4.322 -20.354 1.00 97.31 83 ILE A O 1
ATOM 658 N N . PHE A 1 84 ? 12.721 -3.566 -18.257 1.00 96.81 84 PHE A N 1
ATOM 659 C CA . PHE A 1 84 ? 13.152 -4.859 -17.723 1.00 96.81 84 PHE A CA 1
ATOM 660 C C . PHE A 1 84 ? 12.014 -5.878 -17.707 1.00 96.81 84 PHE A C 1
ATOM 662 O O . PHE A 1 84 ? 12.221 -7.023 -18.090 1.00 96.81 84 PHE A O 1
ATOM 669 N N . SER A 1 85 ? 10.788 -5.458 -17.385 1.00 93.75 85 SER A N 1
ATOM 670 C CA . SER A 1 85 ? 9.610 -6.323 -17.481 1.00 93.75 85 SER A CA 1
ATOM 671 C C . SER A 1 85 ? 9.325 -6.774 -18.915 1.00 93.75 85 SER A C 1
ATOM 673 O O . SER A 1 85 ? 8.780 -7.854 -19.083 1.00 93.75 85 SER A O 1
ATOM 675 N N . PHE A 1 86 ? 9.680 -6.006 -19.951 1.00 96.56 86 PHE A N 1
ATOM 676 C CA . PHE A 1 86 ? 9.547 -6.475 -21.335 1.00 96.56 86 PHE A CA 1
ATOM 677 C C . PHE A 1 86 ? 10.545 -7.598 -21.665 1.00 96.56 86 PHE A C 1
ATOM 679 O O . PHE A 1 86 ? 10.152 -8.610 -22.244 1.00 96.56 86 PHE A O 1
ATOM 686 N N . ILE A 1 87 ? 11.808 -7.451 -21.237 1.00 96.88 87 ILE A N 1
ATOM 687 C CA . ILE A 1 87 ? 12.840 -8.502 -21.353 1.00 96.88 87 ILE A CA 1
ATOM 688 C C . ILE A 1 87 ? 12.394 -9.776 -20.624 1.00 96.88 87 ILE A C 1
ATOM 690 O O . ILE A 1 87 ? 12.661 -10.881 -21.077 1.00 96.88 87 ILE A O 1
ATOM 694 N N . GLU A 1 88 ? 11.687 -9.617 -19.508 1.00 95.06 88 GLU A N 1
ATOM 695 C CA . GLU A 1 88 ? 11.282 -10.703 -18.610 1.00 95.06 88 GLU A CA 1
ATOM 696 C C . GLU A 1 88 ? 9.855 -11.188 -18.830 1.00 95.06 88 GLU A C 1
ATOM 698 O O . GLU A 1 88 ? 9.255 -11.783 -17.941 1.00 95.06 88 GLU A O 1
ATOM 703 N N . HIS A 1 89 ? 9.298 -10.918 -20.010 1.00 93.38 89 HIS A N 1
ATOM 704 C CA . HIS A 1 89 ? 8.007 -11.460 -20.431 1.00 93.38 89 HIS A CA 1
ATOM 705 C C . HIS A 1 89 ? 6.861 -11.073 -19.472 1.00 93.38 89 HIS A C 1
ATOM 707 O O . HIS A 1 89 ? 5.907 -11.811 -19.273 1.00 93.38 89 HIS A O 1
ATOM 713 N N . GLY A 1 90 ? 6.916 -9.876 -18.885 1.00 88.69 90 GLY A N 1
ATOM 714 C CA . GLY A 1 90 ? 5.822 -9.315 -18.088 1.00 88.69 90 GLY A CA 1
ATOM 715 C C . GLY A 1 90 ? 4.670 -8.765 -18.938 1.00 88.69 90 GLY A C 1
ATOM 716 O O . GLY A 1 90 ? 3.565 -8.579 -18.438 1.00 88.69 90 GLY A O 1
ATOM 717 N N . PHE A 1 91 ? 4.916 -8.464 -20.217 1.00 91.88 91 PHE A N 1
ATOM 718 C CA . PHE A 1 91 ? 3.901 -8.093 -21.211 1.00 91.88 91 PHE A CA 1
ATOM 719 C C . PHE A 1 91 ? 4.455 -8.253 -22.637 1.00 91.88 91 PHE A C 1
ATOM 721 O O . PHE A 1 91 ? 5.667 -8.252 -22.845 1.00 91.88 91 PHE A O 1
ATOM 728 N N . SER A 1 92 ? 3.562 -8.364 -23.623 1.00 93.00 92 SER A N 1
ATOM 729 C CA . SER A 1 92 ? 3.895 -8.419 -25.054 1.00 93.00 92 SER A CA 1
ATOM 730 C C . SER A 1 92 ? 3.496 -7.133 -25.783 1.00 93.00 92 SER A C 1
ATOM 732 O O . SER A 1 92 ? 2.595 -6.419 -25.340 1.00 93.00 92 SER A O 1
ATOM 734 N N . ILE A 1 93 ? 4.096 -6.887 -26.946 1.00 92.69 93 ILE A N 1
ATOM 735 C CA . ILE A 1 93 ? 3.790 -5.767 -27.846 1.00 92.69 93 ILE A CA 1
ATOM 736 C C . ILE A 1 93 ? 3.410 -6.349 -29.194 1.00 92.69 93 ILE A C 1
ATOM 738 O O . ILE A 1 93 ? 4.185 -7.112 -29.765 1.00 92.69 93 ILE A O 1
ATOM 742 N N . ASP A 1 94 ? 2.207 -6.042 -29.675 1.00 89.69 94 ASP A N 1
ATOM 743 C CA . ASP A 1 94 ? 1.665 -6.589 -30.926 1.00 89.69 94 ASP A CA 1
ATOM 744 C C . ASP A 1 94 ? 1.799 -8.122 -31.032 1.00 89.69 94 ASP A C 1
ATOM 746 O O . ASP A 1 94 ? 2.140 -8.676 -32.077 1.00 89.69 94 ASP A O 1
ATOM 750 N N . GLY A 1 95 ? 1.573 -8.820 -29.910 1.00 89.75 95 GLY A N 1
ATOM 751 C CA . GLY A 1 95 ? 1.698 -10.280 -29.811 1.00 89.75 95 GLY A CA 1
ATOM 752 C C . GLY A 1 95 ? 3.137 -10.807 -29.841 1.00 89.75 95 GLY A C 1
ATOM 753 O O . GLY A 1 95 ? 3.337 -12.015 -29.976 1.00 89.75 95 GLY A O 1
ATOM 754 N N . LYS A 1 96 ? 4.135 -9.923 -29.721 1.00 94.19 96 LYS A N 1
ATOM 755 C CA . LYS A 1 96 ? 5.559 -10.260 -29.676 1.00 94.19 96 LYS A CA 1
ATOM 756 C C . LYS A 1 96 ? 6.184 -9.968 -28.315 1.00 94.19 96 LYS A C 1
ATOM 758 O O . LYS A 1 96 ? 5.803 -9.020 -27.630 1.00 94.19 96 LYS A O 1
ATOM 763 N N . CYS A 1 97 ? 7.186 -10.747 -27.943 1.00 95.25 97 CYS A N 1
ATOM 764 C CA . CYS A 1 97 ? 8.012 -10.523 -26.757 1.00 95.25 97 CYS A CA 1
ATOM 765 C C . CYS A 1 97 ? 9.501 -10.641 -27.092 1.00 95.25 97 CYS A C 1
ATOM 767 O O . CYS A 1 97 ? 9.870 -11.010 -28.210 1.00 95.25 97 CYS A O 1
ATOM 769 N N . PHE A 1 98 ? 10.351 -10.274 -26.138 1.00 96.88 98 PHE A N 1
ATOM 770 C CA . PHE A 1 98 ? 11.799 -10.369 -26.280 1.00 96.88 98 PHE A CA 1
ATOM 771 C C . PHE A 1 98 ? 12.245 -11.832 -26.486 1.00 96.88 98 PHE A C 1
ATOM 773 O O . PHE A 1 98 ? 11.651 -12.744 -25.922 1.00 96.88 98 PHE A O 1
ATOM 780 N N . ASP A 1 99 ? 13.272 -12.084 -27.301 1.00 96.62 99 ASP A N 1
ATOM 781 C CA . ASP A 1 99 ? 13.852 -13.428 -27.424 1.00 96.62 99 ASP A CA 1
ATOM 782 C C . ASP A 1 99 ? 14.976 -13.621 -26.395 1.00 96.62 99 ASP A C 1
ATOM 784 O O . ASP A 1 99 ? 16.051 -13.027 -26.499 1.00 96.62 99 ASP A O 1
ATOM 788 N N . LEU A 1 100 ? 14.750 -14.474 -25.391 1.00 95.56 100 LEU A N 1
ATOM 789 C CA . LEU A 1 100 ? 15.738 -14.754 -24.342 1.00 95.56 100 LEU A CA 1
ATOM 790 C C . LEU A 1 100 ? 17.037 -15.382 -24.877 1.00 95.56 100 LEU A C 1
ATOM 792 O O . LEU A 1 100 ? 18.069 -15.294 -24.205 1.00 95.56 100 LEU A O 1
ATOM 796 N N . ASN A 1 101 ? 17.032 -15.988 -26.070 1.00 94.69 101 ASN A N 1
ATOM 797 C CA . ASN A 1 101 ? 18.252 -16.521 -26.684 1.00 94.69 101 ASN A CA 1
ATOM 798 C C . ASN A 1 101 ? 19.248 -15.420 -27.060 1.00 94.69 101 ASN A C 1
ATOM 800 O O . ASN A 1 101 ? 20.456 -15.665 -27.056 1.00 94.69 101 ASN A O 1
ATOM 804 N N . GLU A 1 102 ? 18.749 -14.206 -27.285 1.00 96.81 102 GLU A N 1
ATOM 805 C CA . GLU A 1 102 ? 19.538 -13.034 -27.665 1.00 96.81 102 GLU A CA 1
ATOM 806 C C . GLU A 1 102 ? 20.139 -12.313 -26.449 1.00 96.81 102 GLU A C 1
ATOM 808 O O . GLU A 1 102 ? 20.931 -11.383 -26.597 1.00 96.81 102 GLU A O 1
ATOM 813 N N . PHE A 1 103 ? 19.818 -12.749 -25.221 1.00 96.94 103 PHE A N 1
ATOM 814 C CA . PHE A 1 103 ? 20.386 -12.162 -24.012 1.00 96.94 103 PHE A CA 1
ATOM 815 C C . PHE A 1 103 ? 20.683 -13.188 -22.915 1.00 96.94 103 PHE A C 1
ATOM 817 O O . PHE A 1 103 ? 19.854 -13.505 -22.059 1.00 96.94 103 PHE A O 1
ATOM 824 N N . ALA A 1 104 ? 21.939 -13.642 -22.871 1.00 95.31 104 ALA A N 1
ATOM 825 C CA . ALA A 1 104 ? 22.391 -14.686 -21.950 1.00 95.31 104 ALA A CA 1
ATOM 826 C C . ALA A 1 104 ? 22.067 -14.415 -20.467 1.00 95.31 104 ALA A C 1
ATOM 828 O O . ALA A 1 104 ? 21.745 -15.354 -19.743 1.00 95.31 104 ALA A O 1
ATOM 829 N N . ARG A 1 105 ? 22.126 -13.155 -20.009 1.00 94.44 105 ARG A N 1
ATOM 830 C CA . ARG A 1 105 ? 21.825 -12.808 -18.609 1.00 94.44 105 ARG A CA 1
ATOM 831 C C . ARG A 1 105 ? 20.341 -12.992 -18.277 1.00 94.44 105 ARG A C 1
ATOM 833 O O . ARG A 1 105 ? 20.035 -13.535 -17.221 1.00 94.44 105 ARG A O 1
ATOM 840 N N . ALA A 1 106 ? 19.436 -12.584 -19.167 1.00 94.25 106 ALA A N 1
ATOM 841 C CA . ALA A 1 106 ? 18.001 -12.795 -18.970 1.00 94.25 106 ALA A CA 1
ATOM 842 C C . ALA A 1 106 ? 17.652 -14.291 -19.003 1.00 94.25 106 ALA A C 1
ATOM 844 O O . ALA A 1 106 ? 16.911 -14.771 -18.148 1.00 94.25 106 ALA A O 1
ATOM 845 N N . ARG A 1 107 ? 18.274 -15.060 -19.908 1.00 95.50 107 ARG A N 1
ATOM 846 C CA . ARG A 1 107 ? 18.133 -16.523 -19.937 1.00 95.50 107 ARG A CA 1
ATOM 847 C C . ARG A 1 107 ? 18.586 -17.183 -18.630 1.00 95.50 107 ARG A C 1
ATOM 849 O O . ARG A 1 107 ? 17.854 -18.003 -18.089 1.00 95.50 107 ARG A O 1
ATOM 856 N N . GLN A 1 108 ? 19.741 -16.792 -18.087 1.00 94.25 108 GLN A N 1
ATOM 857 C CA . GLN A 1 108 ? 20.223 -17.296 -16.792 1.00 94.25 108 GLN A CA 1
ATOM 858 C C . GLN A 1 108 ? 19.261 -16.957 -15.646 1.00 94.25 108 GLN A C 1
ATOM 860 O O . GLN A 1 108 ? 18.980 -17.810 -14.808 1.00 94.25 108 GLN A O 1
ATOM 865 N N . ALA A 1 109 ? 18.724 -15.734 -15.619 1.00 92.50 109 ALA A N 1
ATOM 866 C CA . ALA A 1 109 ? 17.735 -15.334 -14.621 1.00 92.50 109 ALA A CA 1
ATOM 867 C C . ALA A 1 109 ? 16.451 -16.182 -14.710 1.00 92.50 109 ALA A C 1
ATOM 869 O O . ALA A 1 109 ? 15.911 -16.593 -13.681 1.00 92.50 109 ALA A O 1
ATOM 870 N N . LYS A 1 110 ? 16.004 -16.523 -15.925 1.00 94.00 110 LYS A N 1
ATOM 871 C CA . LYS A 1 110 ? 14.885 -17.450 -16.147 1.00 94.00 110 LYS A CA 1
ATOM 872 C C . LYS A 1 110 ? 15.198 -18.866 -15.662 1.00 94.00 110 LYS A C 1
ATOM 874 O O . LYS A 1 110 ? 14.374 -19.482 -14.996 1.00 94.00 110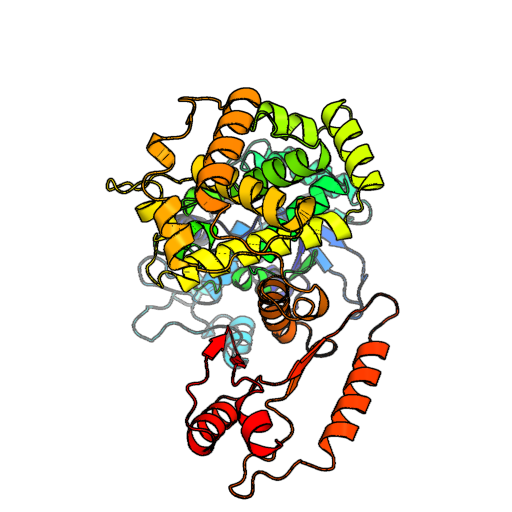 LYS A O 1
ATOM 879 N N . GLU A 1 111 ? 16.386 -19.390 -15.964 1.00 92.62 111 GLU A N 1
ATOM 880 C CA . GLU A 1 111 ? 16.830 -20.726 -15.524 1.00 92.62 111 GLU A CA 1
ATOM 881 C C . GLU A 1 111 ? 16.923 -20.841 -13.994 1.00 92.62 111 GLU A C 1
ATOM 883 O O . GLU A 1 111 ? 16.678 -21.909 -13.437 1.00 92.62 111 GLU A O 1
ATOM 888 N N . GLN A 1 112 ? 17.216 -19.734 -13.308 1.00 92.06 112 GLN A N 1
ATOM 889 C CA . GLN A 1 112 ? 17.190 -19.627 -11.845 1.00 92.06 112 GLN A CA 1
ATOM 890 C C . GLN A 1 112 ? 15.771 -19.491 -11.264 1.00 92.06 112 GLN A C 1
ATOM 892 O O . GLN A 1 112 ? 15.617 -19.416 -10.046 1.00 92.06 112 GLN A O 1
ATOM 897 N N . GLY A 1 113 ? 14.734 -19.451 -12.107 1.00 88.50 113 GLY A N 1
ATOM 898 C CA . GLY A 1 113 ? 13.341 -19.310 -11.684 1.00 88.50 113 GLY A CA 1
ATOM 899 C C . GLY A 1 113 ? 12.972 -17.906 -11.203 1.00 88.50 113 GLY A C 1
ATOM 900 O O . GLY A 1 113 ? 12.015 -17.761 -10.447 1.00 88.50 113 GLY A O 1
ATOM 901 N N . LEU A 1 114 ? 13.718 -16.868 -11.605 1.00 85.50 114 LEU A N 1
ATOM 902 C CA . LEU A 1 114 ? 13.456 -15.492 -11.162 1.00 85.50 114 LEU A CA 1
ATOM 903 C C . LEU A 1 114 ? 12.268 -14.830 -11.879 1.00 85.50 114 LEU A C 1
ATOM 905 O O . LEU A 1 114 ? 11.786 -13.798 -11.416 1.00 85.50 114 LEU A O 1
ATOM 909 N N . PHE A 1 115 ? 11.828 -15.379 -13.013 1.00 88.25 115 PHE A N 1
ATOM 910 C CA . PHE A 1 115 ? 10.622 -14.974 -13.738 1.00 88.25 115 PHE A CA 1
ATOM 911 C C . PHE A 1 115 ? 10.135 -16.104 -14.656 1.00 88.25 115 PHE A C 1
ATOM 913 O O . PHE A 1 115 ? 10.878 -17.047 -14.942 1.00 88.25 115 PHE A O 1
ATOM 920 N N . GLU A 1 116 ? 8.890 -15.999 -15.119 1.00 87.88 116 GLU A N 1
ATOM 921 C CA . GLU A 1 116 ? 8.269 -16.971 -16.021 1.00 87.88 116 GLU A CA 1
ATOM 922 C C . GLU A 1 116 ? 8.374 -16.523 -17.480 1.00 87.88 116 GLU A C 1
ATOM 924 O O . GLU A 1 116 ? 8.150 -15.364 -17.821 1.00 87.88 116 GLU A O 1
ATOM 929 N N . GLU A 1 117 ? 8.706 -17.461 -18.362 1.00 91.56 117 GLU A N 1
ATOM 930 C CA . GLU A 1 117 ? 8.757 -17.212 -19.796 1.00 91.56 117 GLU A CA 1
ATOM 931 C C . GLU A 1 117 ? 7.365 -17.400 -20.414 1.00 91.56 117 GLU A C 1
ATOM 933 O O . GLU A 1 117 ? 6.719 -18.420 -20.179 1.00 91.56 117 GLU A O 1
ATOM 938 N N . PHE A 1 118 ? 6.920 -16.467 -21.261 1.00 91.75 118 PHE A N 1
ATOM 939 C CA . PHE A 1 118 ? 5.780 -16.711 -22.152 1.00 91.75 118 PHE A CA 1
ATOM 940 C C . PHE A 1 118 ? 5.886 -18.020 -22.941 1.00 91.75 118 PHE A C 1
ATOM 942 O O . PHE A 1 118 ? 6.970 -18.418 -23.369 1.00 91.75 118 PHE A O 1
ATOM 949 N N . GLY A 1 119 ? 4.738 -18.643 -23.202 1.00 89.06 119 GLY A N 1
ATOM 950 C CA . GLY A 1 119 ? 4.644 -19.835 -24.037 1.00 89.06 119 GLY A CA 1
ATOM 951 C C . GLY A 1 119 ? 5.010 -19.586 -25.504 1.00 89.06 119 GLY A C 1
ATOM 952 O O . GLY A 1 119 ? 5.312 -18.464 -25.931 1.00 89.06 119 GLY A O 1
ATOM 953 N N . GLU A 1 120 ? 4.982 -20.670 -26.282 1.00 87.31 120 GLU A N 1
ATOM 954 C CA . GLU A 1 120 ? 5.231 -20.664 -27.733 1.00 87.31 120 GLU A CA 1
ATOM 955 C C . GLU A 1 120 ? 4.124 -19.953 -28.532 1.00 87.31 120 GLU A C 1
ATOM 957 O O . GLU A 1 120 ? 4.305 -19.627 -29.703 1.00 87.31 120 GLU A O 1
ATOM 962 N N . ASP A 1 121 ? 2.977 -19.689 -27.903 1.00 90.75 121 ASP A N 1
ATOM 963 C CA . ASP A 1 121 ? 1.848 -18.951 -28.466 1.00 90.75 121 ASP A CA 1
ATOM 964 C C . ASP A 1 121 ? 2.140 -17.452 -28.657 1.00 90.75 121 ASP A C 1
ATOM 966 O O . ASP A 1 121 ? 1.489 -16.793 -29.472 1.00 90.75 121 ASP A O 1
ATOM 970 N N . VAL A 1 122 ? 3.149 -16.918 -27.961 1.00 91.50 122 VAL A N 1
ATOM 971 C CA . VAL A 1 122 ? 3.607 -15.533 -28.113 1.00 91.50 122 VAL A CA 1
ATOM 972 C C . VAL A 1 122 ? 4.827 -15.492 -29.027 1.00 91.50 122 VAL A C 1
ATOM 974 O O . VAL A 1 122 ? 5.880 -16.056 -28.723 1.00 91.50 122 VAL A O 1
ATOM 977 N N . SER A 1 123 ? 4.722 -14.762 -30.137 1.00 95.88 123 SER A N 1
ATOM 978 C CA . SER A 1 123 ? 5.826 -14.621 -31.092 1.00 95.88 123 SER A CA 1
ATOM 979 C C . SER A 1 123 ? 7.044 -13.940 -30.451 1.00 95.88 123 SER A C 1
ATOM 981 O O . SER A 1 123 ? 6.913 -13.138 -29.525 1.00 95.88 123 SER A O 1
ATOM 983 N N . ARG A 1 124 ? 8.251 -14.233 -30.942 1.00 96.31 124 ARG A N 1
ATOM 984 C CA . ARG A 1 124 ? 9.485 -13.572 -30.490 1.00 96.31 124 ARG A CA 1
ATOM 985 C C . ARG A 1 124 ? 9.913 -12.476 -31.467 1.00 96.31 124 ARG A C 1
ATOM 987 O O . ARG A 1 124 ? 9.617 -12.547 -32.663 1.00 96.31 124 ARG A O 1
ATOM 994 N N . LEU A 1 125 ? 10.553 -11.432 -30.946 1.00 96.69 125 LEU A N 1
ATOM 995 C CA . LEU A 1 125 ? 11.255 -10.443 -31.762 1.00 96.69 125 LEU A CA 1
ATOM 996 C C . LEU A 1 125 ? 12.416 -11.107 -32.512 1.00 96.69 125 LEU A C 1
ATOM 998 O O . LEU A 1 125 ? 12.962 -12.108 -32.062 1.00 96.69 125 LEU A O 1
ATOM 1002 N N . ASP A 1 126 ? 12.781 -10.559 -33.669 1.00 97.00 126 ASP A N 1
ATOM 1003 C CA . ASP A 1 126 ? 13.935 -11.057 -34.412 1.00 97.00 126 ASP A CA 1
ATOM 1004 C C . ASP A 1 126 ? 15.263 -10.648 -33.735 1.00 97.00 126 ASP A C 1
ATOM 1006 O O . ASP A 1 126 ? 15.307 -9.627 -33.036 1.00 97.00 126 ASP A O 1
ATOM 1010 N N . PRO A 1 127 ? 16.365 -11.384 -33.986 1.00 97.19 127 PRO A N 1
ATOM 1011 C CA . PRO A 1 127 ? 17.657 -11.140 -33.343 1.00 97.19 127 PRO A CA 1
ATOM 1012 C C . PRO A 1 127 ? 18.184 -9.712 -33.481 1.00 97.19 127 PRO A C 1
ATOM 1014 O O . PRO A 1 127 ? 18.744 -9.152 -32.538 1.00 97.19 127 PRO A O 1
ATOM 1017 N N . LYS A 1 128 ? 17.980 -9.086 -34.648 1.00 96.81 128 LYS A N 1
ATOM 1018 C CA . LYS A 1 128 ? 18.453 -7.720 -34.883 1.00 96.81 128 LYS A CA 1
ATOM 1019 C C . LYS A 1 128 ? 17.686 -6.735 -34.010 1.00 96.81 128 LYS A C 1
ATOM 1021 O O . LYS A 1 128 ? 18.308 -5.914 -33.345 1.00 96.81 128 LYS A O 1
ATOM 1026 N N . THR A 1 129 ? 16.361 -6.850 -33.970 1.00 97.00 129 THR A N 1
ATOM 1027 C CA . THR A 1 129 ? 15.523 -5.994 -33.122 1.00 97.00 129 THR A CA 1
ATOM 1028 C C . THR A 1 129 ? 15.864 -6.161 -31.637 1.00 97.00 129 THR A C 1
ATOM 1030 O O . THR A 1 129 ? 15.923 -5.170 -30.909 1.00 97.00 129 THR A O 1
ATOM 1033 N N . CYS A 1 130 ? 16.142 -7.387 -31.179 1.00 97.38 130 CYS A N 1
ATOM 1034 C CA . CYS A 1 130 ? 16.619 -7.640 -29.815 1.00 97.38 130 CYS A CA 1
ATOM 1035 C C . CYS A 1 130 ? 17.969 -6.964 -29.530 1.00 97.38 130 CYS A C 1
ATOM 1037 O O . CYS A 1 130 ? 18.107 -6.314 -28.494 1.00 97.38 130 CYS A O 1
ATOM 1039 N N . SER A 1 131 ? 18.938 -7.068 -30.445 1.00 96.94 131 SER A N 1
ATOM 1040 C CA . SER A 1 131 ? 20.239 -6.397 -30.312 1.00 96.94 131 SER A CA 1
ATOM 1041 C C . SER A 1 131 ? 20.087 -4.875 -30.258 1.00 96.94 131 SER A C 1
ATOM 1043 O O . SER A 1 131 ? 20.584 -4.246 -29.327 1.00 96.94 131 SER A O 1
ATOM 1045 N N . ASP A 1 132 ? 19.337 -4.290 -31.199 1.00 97.12 132 ASP A N 1
ATOM 1046 C CA . ASP A 1 132 ? 19.103 -2.843 -31.271 1.00 97.12 132 ASP A CA 1
ATOM 1047 C C . ASP A 1 132 ? 18.416 -2.327 -29.986 1.00 97.12 132 ASP A C 1
ATOM 1049 O O . ASP A 1 132 ? 18.758 -1.260 -29.469 1.00 97.12 132 ASP A O 1
ATOM 1053 N N . PHE A 1 133 ? 17.491 -3.110 -29.414 1.00 97.88 133 PHE A N 1
ATOM 1054 C CA . PHE A 1 133 ? 16.846 -2.802 -28.134 1.00 97.88 133 PHE A CA 1
ATOM 1055 C C . PHE A 1 133 ? 17.830 -2.816 -26.951 1.00 97.88 133 PHE A C 1
ATOM 1057 O O . PHE A 1 133 ? 17.788 -1.918 -26.108 1.00 97.88 133 PHE A O 1
ATOM 1064 N N . LEU A 1 134 ? 18.719 -3.814 -26.870 1.00 97.62 134 LEU A N 1
ATOM 1065 C CA . LEU A 1 134 ? 19.721 -3.921 -25.799 1.00 97.62 134 LEU A CA 1
ATOM 1066 C C . LEU A 1 134 ? 20.777 -2.806 -25.864 1.00 97.62 134 LEU A C 1
ATOM 1068 O O . LEU A 1 134 ? 21.237 -2.336 -24.814 1.00 97.62 134 LEU A O 1
ATOM 1072 N N . ASP A 1 135 ? 21.130 -2.382 -27.078 1.00 96.94 135 ASP A N 1
ATOM 1073 C CA . ASP A 1 135 ? 22.130 -1.347 -27.355 1.00 96.94 135 ASP A CA 1
ATOM 1074 C C . ASP A 1 135 ? 21.587 0.083 -27.215 1.00 96.94 135 ASP A C 1
ATOM 1076 O O . ASP A 1 135 ? 22.377 1.034 -27.133 1.00 96.94 135 ASP A O 1
ATOM 1080 N N . TYR A 1 136 ? 20.261 0.251 -27.133 1.00 97.44 136 TYR A N 1
ATOM 1081 C CA . TYR A 1 136 ? 19.622 1.553 -26.954 1.00 97.44 136 TYR A CA 1
ATOM 1082 C C . TYR A 1 136 ? 20.218 2.309 -25.756 1.00 97.44 136 TYR A C 1
ATOM 1084 O O . TYR A 1 136 ? 20.275 1.806 -24.628 1.00 97.44 136 TYR A O 1
ATOM 1092 N N . GLN A 1 137 ? 20.664 3.542 -26.008 1.00 96.38 137 GLN A N 1
ATOM 1093 C CA . GLN A 1 137 ? 21.350 4.378 -25.026 1.00 96.38 137 GLN A CA 1
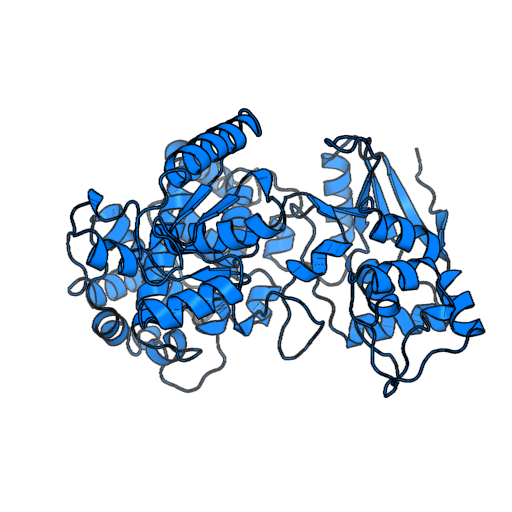ATOM 1094 C C . GLN A 1 137 ? 20.353 5.236 -24.249 1.00 96.38 137 GLN A C 1
ATOM 1096 O O . GLN A 1 137 ? 19.825 6.231 -24.746 1.00 96.38 137 GLN A O 1
ATOM 1101 N N . LEU A 1 138 ? 20.149 4.882 -22.985 1.00 94.69 138 LEU A N 1
ATOM 1102 C CA . LEU A 1 138 ? 19.384 5.672 -22.035 1.00 94.69 138 LEU A CA 1
ATOM 1103 C C . LEU A 1 138 ? 20.230 6.866 -21.589 1.00 94.69 138 LEU A C 1
ATOM 1105 O O . LEU A 1 138 ? 21.339 6.700 -21.079 1.00 94.69 138 LEU A O 1
ATOM 1109 N N . ALA A 1 139 ? 19.704 8.078 -21.764 1.00 93.50 139 ALA A N 1
ATOM 1110 C CA . ALA A 1 139 ? 20.320 9.271 -21.200 1.00 93.50 139 ALA A CA 1
ATOM 1111 C C . ALA A 1 139 ? 20.195 9.218 -19.669 1.00 93.50 139 ALA A C 1
ATOM 1113 O O . ALA A 1 139 ? 19.083 9.211 -19.141 1.00 93.50 139 ALA A O 1
ATOM 1114 N N . VAL A 1 140 ? 21.325 9.179 -18.965 1.00 92.31 140 VAL A N 1
ATOM 1115 C CA . VAL A 1 140 ? 21.414 9.015 -17.509 1.00 92.31 140 VAL A CA 1
ATOM 1116 C C . VAL A 1 140 ? 22.255 10.130 -16.898 1.00 92.31 140 VAL A C 1
ATOM 1118 O O . VAL A 1 140 ? 23.376 10.385 -17.331 1.00 92.31 140 VAL A O 1
ATOM 1121 N N . THR A 1 141 ? 21.751 10.758 -15.841 1.00 90.50 141 THR A N 1
ATOM 1122 C CA . THR A 1 141 ? 22.506 11.712 -15.018 1.00 90.50 141 THR A CA 1
ATOM 1123 C C . THR A 1 141 ? 22.601 11.148 -13.605 1.00 90.50 141 THR A C 1
ATOM 1125 O O . THR A 1 141 ? 21.580 10.964 -12.945 1.00 90.50 141 THR A O 1
ATOM 1128 N N . ALA A 1 142 ? 23.825 10.870 -13.153 1.00 86.25 142 ALA A N 1
ATOM 1129 C CA . ALA A 1 142 ? 24.103 10.284 -11.844 1.00 86.25 142 ALA A CA 1
ATOM 1130 C C . ALA A 1 142 ? 24.702 11.322 -10.880 1.00 86.25 142 ALA A C 1
ATOM 1132 O O . ALA A 1 142 ? 25.719 11.949 -11.179 1.00 86.25 142 ALA A O 1
ATOM 1133 N N . PHE A 1 143 ? 24.070 11.523 -9.728 1.00 83.75 143 PHE A N 1
ATOM 1134 C CA . PHE A 1 143 ? 24.544 12.419 -8.672 1.00 83.75 143 PHE A CA 1
ATOM 1135 C C . PHE A 1 143 ? 25.330 11.634 -7.616 1.00 83.75 143 PHE A C 1
ATOM 1137 O O . PHE A 1 143 ? 25.030 10.471 -7.373 1.00 83.75 143 PHE A O 1
ATOM 1144 N N . SER A 1 144 ? 26.286 12.280 -6.939 1.00 79.62 144 SER A N 1
ATOM 1145 C CA . SER A 1 144 ? 26.818 11.717 -5.690 1.00 79.62 144 SER A CA 1
ATOM 1146 C C . SER A 1 144 ? 25.693 11.670 -4.656 1.00 79.62 144 SER A C 1
ATOM 1148 O O . SER A 1 144 ? 25.016 12.679 -4.430 1.00 79.62 144 SER A O 1
ATOM 1150 N N . GLY A 1 145 ? 25.486 10.496 -4.070 1.00 68.94 145 GLY A N 1
ATOM 1151 C CA . GLY A 1 145 ? 24.433 10.220 -3.107 1.00 68.94 145 GLY A CA 1
ATOM 1152 C C . GLY A 1 145 ? 24.796 10.539 -1.655 1.00 68.94 145 GLY A C 1
ATOM 1153 O O . GLY A 1 145 ? 24.062 10.128 -0.763 1.00 68.94 145 GLY A O 1
ATOM 1154 N N . GLU A 1 146 ? 25.896 11.251 -1.397 1.00 67.75 146 GLU A N 1
ATOM 1155 C CA . GLU A 1 146 ? 26.345 11.601 -0.037 1.00 67.75 146 GLU A CA 1
ATOM 1156 C C . GLU A 1 146 ? 25.360 12.514 0.724 1.00 67.75 146 GLU A C 1
ATOM 1158 O O . GLU A 1 146 ? 25.315 12.479 1.949 1.00 67.75 146 GLU A O 1
ATOM 1163 N N . ASP A 1 147 ? 24.548 13.312 0.018 1.00 74.56 147 ASP A N 1
ATOM 1164 C CA . ASP A 1 147 ? 23.578 14.241 0.619 1.00 74.56 147 ASP A CA 1
ATOM 1165 C C . ASP A 1 147 ? 22.131 13.849 0.275 1.00 74.56 147 ASP A C 1
ATOM 1167 O O . ASP A 1 147 ? 21.626 14.122 -0.819 1.00 74.56 147 ASP A O 1
ATOM 1171 N N . GLU A 1 148 ? 21.440 13.224 1.231 1.00 72.62 148 GLU A N 1
ATOM 1172 C CA . GLU A 1 148 ? 20.043 12.792 1.085 1.00 72.62 148 GLU A CA 1
ATOM 1173 C C . GLU A 1 148 ? 19.051 13.946 0.931 1.00 72.62 148 GLU A C 1
ATOM 1175 O O . GLU A 1 148 ? 18.072 13.818 0.187 1.00 72.62 148 GLU A O 1
ATOM 1180 N N . LYS A 1 149 ? 19.308 15.099 1.562 1.00 72.31 149 LYS A N 1
ATOM 1181 C CA . LYS A 1 149 ? 18.432 16.271 1.416 1.00 72.31 149 LYS A CA 1
ATOM 1182 C C . LYS A 1 149 ? 18.459 16.763 -0.021 1.00 72.31 149 LYS A C 1
ATOM 1184 O O . LYS A 1 149 ? 17.412 17.011 -0.614 1.00 72.31 149 LYS A O 1
ATOM 1189 N N . ARG A 1 150 ? 19.650 16.805 -0.621 1.00 77.00 150 ARG A N 1
ATOM 1190 C CA . ARG A 1 150 ? 19.811 17.181 -2.027 1.00 77.00 150 ARG A CA 1
ATOM 1191 C C . ARG A 1 150 ? 19.101 16.219 -2.979 1.00 77.00 150 ARG A C 1
ATOM 1193 O O . ARG A 1 150 ? 18.484 16.685 -3.935 1.00 77.00 150 ARG A O 1
ATOM 1200 N N . ILE A 1 151 ? 19.185 14.906 -2.749 1.00 75.88 151 ILE A N 1
ATOM 1201 C CA . ILE A 1 151 ? 18.461 13.908 -3.559 1.00 75.88 151 ILE A CA 1
ATOM 1202 C C . ILE A 1 151 ? 16.956 14.182 -3.505 1.00 75.88 151 ILE A C 1
ATOM 1204 O O . ILE A 1 151 ? 16.284 14.231 -4.538 1.00 75.88 151 ILE A O 1
ATOM 1208 N N . THR A 1 152 ? 16.450 14.424 -2.300 1.00 69.50 152 THR A N 1
ATOM 1209 C CA . THR A 1 152 ? 15.025 14.624 -2.061 1.00 69.50 152 THR A CA 1
ATOM 1210 C C . THR A 1 152 ? 14.512 15.936 -2.666 1.00 69.50 152 THR A C 1
ATOM 1212 O O . THR A 1 152 ? 13.451 15.964 -3.293 1.00 69.50 152 THR A O 1
ATOM 1215 N N . ASP A 1 153 ? 15.309 17.005 -2.605 1.00 73.88 153 ASP A N 1
ATOM 1216 C CA . ASP A 1 153 ? 15.019 18.273 -3.282 1.00 73.88 153 ASP A CA 1
ATOM 1217 C C . ASP A 1 153 ? 14.988 18.125 -4.811 1.00 73.88 153 ASP A C 1
ATOM 1219 O O . ASP A 1 153 ? 14.118 18.693 -5.481 1.00 73.88 153 ASP A O 1
ATOM 1223 N N . ILE A 1 154 ? 15.933 17.367 -5.387 1.00 76.69 154 ILE A N 1
ATOM 1224 C CA . ILE A 1 154 ? 15.961 17.075 -6.830 1.00 76.69 154 ILE A CA 1
ATOM 1225 C C . ILE A 1 154 ? 14.690 16.317 -7.226 1.00 76.69 154 ILE A C 1
ATOM 1227 O O . ILE A 1 154 ? 14.029 16.700 -8.196 1.00 76.69 154 ILE A O 1
ATOM 1231 N N . PHE A 1 155 ? 14.318 15.295 -6.452 1.00 71.81 155 PHE A N 1
ATOM 1232 C CA . PHE A 1 155 ? 13.091 14.531 -6.661 1.00 71.81 155 PHE A CA 1
ATOM 1233 C C . PHE A 1 155 ? 11.844 15.428 -6.652 1.00 71.81 155 PHE A C 1
ATOM 1235 O O . PHE A 1 155 ? 11.048 15.388 -7.598 1.00 71.81 155 PHE A O 1
ATOM 1242 N N . GLY A 1 156 ? 11.691 16.268 -5.622 1.00 67.50 156 GLY A N 1
ATOM 1243 C CA . GLY A 1 156 ? 10.538 17.158 -5.471 1.00 67.50 156 GLY A CA 1
ATOM 1244 C C . GLY A 1 156 ? 10.415 18.170 -6.614 1.00 67.50 156 GLY A C 1
ATOM 1245 O O . GLY A 1 156 ? 9.325 18.397 -7.144 1.00 67.50 156 GLY A O 1
ATOM 1246 N N . ARG A 1 157 ? 11.542 18.732 -7.071 1.00 72.44 157 ARG A N 1
ATOM 1247 C CA . ARG A 1 157 ? 11.557 19.698 -8.183 1.00 72.44 157 ARG A CA 1
ATOM 1248 C C . ARG A 1 157 ? 11.129 19.076 -9.505 1.00 72.44 157 ARG A C 1
ATOM 1250 O O . ARG A 1 157 ? 10.394 19.708 -10.256 1.00 72.44 157 ARG A O 1
ATOM 1257 N N . ILE A 1 158 ? 11.548 17.850 -9.790 1.00 72.19 158 ILE A N 1
ATOM 1258 C CA . ILE A 1 158 ? 11.292 17.212 -11.090 1.00 72.19 158 ILE A CA 1
ATOM 1259 C C . ILE A 1 158 ? 9.857 16.721 -11.197 1.00 72.19 158 ILE A C 1
ATOM 1261 O O . ILE A 1 158 ? 9.183 16.958 -12.201 1.00 72.19 158 ILE A O 1
ATOM 1265 N N . ASN A 1 159 ? 9.356 16.101 -10.133 1.00 61.78 159 ASN A N 1
ATOM 1266 C CA . ASN A 1 159 ? 8.005 15.553 -10.122 1.00 61.78 159 ASN A CA 1
ATOM 1267 C C . ASN A 1 159 ? 6.912 16.623 -9.970 1.00 61.78 159 ASN A C 1
ATOM 1269 O O . ASN A 1 159 ? 5.731 16.324 -10.136 1.00 61.78 159 ASN A O 1
ATOM 1273 N N . SER A 1 160 ? 7.290 17.885 -9.747 1.00 59.91 160 SER A N 1
ATOM 1274 C CA . SER A 1 160 ? 6.354 19.014 -9.743 1.00 59.91 160 SER A CA 1
ATOM 1275 C C . SER A 1 160 ? 5.780 19.368 -11.132 1.00 59.91 160 SER A C 1
ATOM 1277 O O . SER A 1 160 ? 4.731 20.010 -11.190 1.00 59.91 160 SER A O 1
ATOM 1279 N N . GLY A 1 161 ? 6.410 18.930 -12.239 1.00 48.81 161 GLY A N 1
ATOM 1280 C CA . GLY A 1 161 ? 6.022 19.289 -13.618 1.00 48.81 161 GLY A CA 1
ATOM 1281 C C . GLY A 1 161 ? 5.474 18.166 -14.524 1.00 48.81 161 GLY A C 1
ATOM 1282 O O . GLY A 1 161 ? 5.040 18.464 -15.635 1.00 48.81 161 GLY A O 1
ATOM 1283 N N . GLY A 1 162 ? 5.505 16.892 -14.101 1.00 53.25 162 GLY A N 1
ATOM 1284 C CA . GLY A 1 162 ? 5.106 15.709 -14.899 1.00 53.25 162 GLY A CA 1
ATOM 1285 C C . GLY A 1 162 ? 3.690 15.168 -14.614 1.00 53.25 162 GLY A C 1
ATOM 1286 O O . GLY A 1 162 ? 2.846 15.891 -14.088 1.00 53.25 162 GLY A O 1
ATOM 1287 N N . LYS A 1 163 ? 3.410 13.883 -14.945 1.00 51.94 163 LYS A N 1
ATOM 1288 C CA . LYS A 1 163 ? 2.166 13.179 -14.530 1.00 51.94 163 LYS A CA 1
ATOM 1289 C C . LYS A 1 163 ? 2.050 13.325 -13.014 1.00 51.94 163 LYS A C 1
ATOM 1291 O O . LYS A 1 163 ? 2.880 12.764 -12.303 1.00 51.94 163 LYS A O 1
ATOM 1296 N N . GLN A 1 164 ? 1.079 14.128 -12.579 1.00 60.00 164 GLN A N 1
ATOM 1297 C CA . GLN A 1 164 ? 1.048 14.680 -11.229 1.00 60.00 164 GLN A CA 1
ATOM 1298 C C . GLN A 1 164 ? 1.116 13.555 -10.198 1.00 60.00 164 GLN A C 1
ATOM 1300 O O . GLN A 1 164 ? 0.334 12.606 -10.266 1.00 60.00 164 GLN A O 1
ATOM 1305 N N . LEU A 1 165 ? 2.076 13.666 -9.278 1.00 67.19 165 LEU A N 1
ATOM 1306 C CA . LEU A 1 165 ? 2.006 12.980 -7.993 1.00 67.19 165 LEU A CA 1
ATOM 1307 C C . LEU A 1 165 ? 0.610 13.226 -7.405 1.00 67.19 165 LEU A C 1
ATOM 1309 O O . LEU A 1 165 ? 0.090 14.347 -7.508 1.00 67.19 165 LEU A O 1
ATOM 1313 N N . SER A 1 166 ? 0.018 12.193 -6.813 1.00 78.12 166 SER A N 1
ATOM 1314 C CA . SER A 1 166 ? -1.193 12.342 -6.009 1.00 78.12 166 SER A CA 1
ATOM 1315 C C . SER A 1 166 ? -0.971 13.384 -4.914 1.00 78.12 166 SER A C 1
ATOM 1317 O O . SER A 1 166 ? 0.163 13.689 -4.533 1.00 78.12 166 SER A O 1
ATOM 1319 N N . ASP A 1 167 ? -2.059 13.948 -4.396 1.00 84.25 167 ASP A N 1
ATOM 1320 C CA . ASP A 1 167 ? -1.960 14.971 -3.358 1.00 84.25 167 ASP A CA 1
ATOM 1321 C C . ASP A 1 167 ? -1.172 14.458 -2.141 1.00 84.25 167 ASP A C 1
ATOM 1323 O O . ASP A 1 167 ? -0.340 15.188 -1.603 1.00 84.25 167 ASP A O 1
ATOM 1327 N N . GLN A 1 168 ? -1.342 13.185 -1.777 1.00 86.50 168 GLN A N 1
ATOM 1328 C CA . GLN A 1 168 ? -0.609 12.568 -0.678 1.00 86.50 168 GLN A CA 1
ATOM 1329 C C . GLN A 1 168 ? 0.874 12.320 -0.980 1.00 86.50 168 GLN A C 1
ATOM 1331 O O . GLN A 1 168 ? 1.726 12.626 -0.145 1.00 86.50 168 GLN A O 1
ATOM 1336 N N . GLU A 1 169 ? 1.215 11.847 -2.179 1.00 76.88 169 GLU A N 1
ATOM 1337 C CA . GLU A 1 169 ? 2.621 11.691 -2.581 1.00 76.88 169 GLU A CA 1
ATOM 1338 C C . GLU A 1 169 ? 3.357 13.043 -2.590 1.00 76.88 169 GLU A C 1
ATOM 1340 O O . GLU A 1 169 ? 4.526 13.124 -2.210 1.00 76.88 169 GLU A O 1
ATOM 1345 N N . ARG A 1 170 ? 2.674 14.130 -2.981 1.00 77.69 170 ARG A N 1
ATOM 1346 C CA . ARG A 1 170 ? 3.244 15.489 -2.938 1.00 77.69 170 ARG A CA 1
ATOM 1347 C C . ARG A 1 170 ? 3.524 15.952 -1.516 1.00 77.69 170 ARG A C 1
ATOM 1349 O O . ARG A 1 170 ? 4.530 16.620 -1.312 1.00 77.69 170 ARG A O 1
ATOM 1356 N N . ARG A 1 171 ? 2.649 15.617 -0.563 1.00 84.44 171 ARG A N 1
ATOM 1357 C CA . ARG A 1 171 ? 2.833 15.956 0.855 1.00 84.44 171 ARG A CA 1
ATOM 1358 C C . ARG A 1 171 ? 4.039 15.259 1.461 1.00 84.44 171 ARG A C 1
ATOM 1360 O O . ARG A 1 171 ? 4.782 15.878 2.206 1.00 84.44 171 ARG A O 1
ATOM 1367 N N . GLN A 1 172 ? 4.228 13.979 1.157 1.00 79.75 172 GLN A N 1
ATOM 1368 C CA . GLN A 1 172 ? 5.312 13.193 1.747 1.00 79.75 172 GLN A CA 1
ATOM 1369 C C . GLN A 1 172 ? 6.682 13.492 1.140 1.00 79.75 172 GLN A C 1
ATOM 1371 O O . GLN A 1 172 ? 7.697 13.289 1.805 1.00 79.75 172 GLN A O 1
ATOM 1376 N N . ALA A 1 173 ? 6.732 13.973 -0.105 1.00 70.44 173 ALA A N 1
ATOM 1377 C CA . ALA A 1 173 ? 7.983 14.258 -0.794 1.00 70.44 173 ALA A CA 1
ATOM 1378 C C . ALA A 1 173 ? 8.847 15.263 -0.005 1.00 70.44 173 ALA A C 1
ATOM 1380 O O . ALA A 1 173 ? 8.577 16.461 0.009 1.00 70.44 173 ALA A O 1
ATOM 1381 N N . GLY A 1 174 ? 9.911 14.770 0.635 1.00 67.25 174 GLY A N 1
ATOM 1382 C CA . GLY A 1 174 ? 10.841 15.602 1.406 1.00 67.25 174 GLY A CA 1
ATOM 1383 C C . GLY A 1 174 ? 10.451 15.917 2.836 1.00 67.25 174 GLY A C 1
ATOM 1384 O O . GLY A 1 174 ? 11.168 16.672 3.490 1.00 67.25 174 GLY A O 1
ATOM 1385 N N . VAL A 1 175 ? 9.382 15.313 3.350 1.00 78.44 175 VAL A N 1
ATOM 1386 C CA . VAL A 1 175 ? 8.955 15.524 4.733 1.00 78.44 175 VAL A CA 1
ATOM 1387 C C . VAL A 1 175 ? 9.434 14.370 5.609 1.00 78.44 175 VAL A C 1
ATOM 1389 O O . VAL A 1 175 ? 8.925 13.254 5.536 1.00 78.44 175 VAL A O 1
ATOM 1392 N N . LEU A 1 176 ? 10.423 14.661 6.458 1.00 78.19 176 LEU A N 1
ATOM 1393 C CA . LEU A 1 176 ? 11.006 13.733 7.433 1.00 78.19 176 LEU A CA 1
ATOM 1394 C C . LEU A 1 176 ? 10.499 14.061 8.845 1.00 78.19 176 LEU A C 1
ATOM 1396 O O . LEU A 1 176 ? 11.245 14.583 9.671 1.00 78.19 176 LEU A O 1
ATOM 1400 N N . SER A 1 177 ? 9.213 13.822 9.102 1.00 87.69 177 SER A N 1
ATOM 1401 C CA . SER A 1 177 ? 8.618 13.955 10.438 1.00 87.69 177 SER A CA 1
ATOM 1402 C C . SER A 1 177 ? 8.087 12.622 10.947 1.00 87.69 177 SER A C 1
ATOM 1404 O O . SER A 1 177 ? 7.601 11.808 10.161 1.00 87.69 177 SER A O 1
ATOM 1406 N N . ASP A 1 178 ? 8.093 12.441 12.269 1.00 91.00 178 ASP A N 1
ATOM 1407 C CA . ASP A 1 178 ? 7.583 11.227 12.923 1.00 91.00 178 ASP A CA 1
ATOM 1408 C C . ASP A 1 178 ? 6.119 10.944 12.556 1.00 91.00 178 ASP A C 1
ATOM 1410 O O . ASP A 1 178 ? 5.704 9.793 12.447 1.00 91.00 178 ASP A O 1
ATOM 1414 N N . PHE A 1 179 ? 5.324 11.995 12.317 1.00 95.31 179 PHE A N 1
ATOM 1415 C CA . PHE A 1 179 ? 3.939 11.853 11.870 1.00 95.31 179 PHE A CA 1
ATOM 1416 C C . PHE A 1 179 ? 3.843 11.357 10.421 1.00 95.31 179 PHE A C 1
ATOM 1418 O O . PHE A 1 179 ? 3.047 10.465 10.129 1.00 95.31 179 PHE A O 1
ATOM 1425 N N . ALA A 1 180 ? 4.657 11.904 9.511 1.00 91.56 180 ALA A N 1
ATOM 1426 C CA . ALA A 1 180 ? 4.703 11.441 8.126 1.00 91.56 180 ALA A CA 1
ATOM 1427 C C . ALA A 1 180 ? 5.165 9.979 8.042 1.00 91.56 180 ALA A C 1
ATOM 1429 O O . ALA A 1 180 ? 4.606 9.198 7.270 1.00 91.56 180 ALA A O 1
ATOM 1430 N N . GLU A 1 181 ? 6.148 9.611 8.864 1.00 89.00 181 GLU A N 1
ATOM 1431 C CA . GLU A 1 181 ? 6.645 8.246 8.985 1.00 89.00 181 GLU A CA 1
ATOM 1432 C C . GLU A 1 181 ? 5.585 7.296 9.561 1.00 89.00 181 GLU A C 1
ATOM 1434 O O . GLU A 1 181 ? 5.311 6.273 8.940 1.00 89.00 181 GLU A O 1
ATOM 1439 N N . LEU A 1 182 ? 4.911 7.670 10.657 1.00 93.56 182 LEU A N 1
ATOM 1440 C CA . LEU A 1 182 ? 3.799 6.904 11.237 1.00 93.56 182 LEU A CA 1
ATOM 1441 C C . LEU A 1 182 ? 2.713 6.590 10.196 1.00 93.56 182 LEU A C 1
ATOM 1443 O O . LEU A 1 182 ? 2.251 5.455 10.095 1.00 93.56 182 LEU A O 1
ATOM 1447 N N . VAL A 1 183 ? 2.291 7.591 9.415 1.00 94.38 183 VAL A N 1
ATOM 1448 C CA . VAL A 1 183 ? 1.273 7.414 8.364 1.00 94.38 183 VAL A CA 1
ATOM 1449 C C . VAL A 1 183 ? 1.757 6.436 7.294 1.00 94.38 183 VAL A C 1
ATOM 1451 O O . VAL A 1 183 ? 0.987 5.583 6.855 1.00 94.38 183 VAL A O 1
ATOM 1454 N N . ARG A 1 184 ? 3.023 6.548 6.877 1.00 87.50 184 ARG A N 1
ATOM 1455 C CA . ARG A 1 184 ? 3.629 5.681 5.858 1.00 87.50 184 ARG A CA 1
ATOM 1456 C C . ARG A 1 184 ? 3.732 4.234 6.339 1.00 87.50 184 ARG A C 1
ATOM 1458 O O . ARG A 1 184 ? 3.361 3.326 5.597 1.00 87.50 184 ARG A O 1
ATOM 1465 N N . GLU A 1 185 ? 4.200 4.026 7.567 1.00 85.38 185 GLU A N 1
ATOM 1466 C CA . GLU A 1 185 ? 4.300 2.709 8.207 1.00 85.38 185 GLU A CA 1
ATOM 1467 C C . GLU A 1 185 ? 2.921 2.056 8.336 1.00 85.38 185 GLU A C 1
ATOM 1469 O O . GLU A 1 185 ? 2.720 0.942 7.853 1.00 85.38 185 GLU A O 1
ATOM 1474 N N . LEU A 1 186 ? 1.936 2.778 8.880 1.00 90.44 186 LEU A N 1
ATOM 1475 C CA . LEU A 1 186 ? 0.561 2.289 8.969 1.00 90.44 186 LEU A CA 1
ATOM 1476 C C . LEU A 1 186 ? -0.026 1.997 7.582 1.00 90.44 186 LEU A C 1
ATOM 1478 O O . LEU A 1 186 ? -0.640 0.954 7.389 1.00 90.44 186 LEU A O 1
ATOM 1482 N N . GLY A 1 187 ? 0.180 2.868 6.593 1.00 89.12 187 GLY A N 1
ATOM 1483 C CA . GLY A 1 187 ? -0.295 2.642 5.225 1.00 89.12 187 GLY A CA 1
ATOM 1484 C C . GLY A 1 187 ? 0.279 1.366 4.611 1.00 89.12 187 GLY A C 1
ATOM 1485 O O . GLY A 1 187 ? -0.446 0.587 3.994 1.00 89.12 187 GLY A O 1
ATOM 1486 N N . ALA A 1 188 ? 1.571 1.114 4.809 1.00 81.81 188 ALA A N 1
ATOM 1487 C CA . ALA A 1 188 ? 2.239 -0.106 4.367 1.00 81.81 188 ALA A CA 1
ATOM 1488 C C . ALA A 1 188 ? 1.679 -1.356 5.077 1.00 81.81 188 ALA A C 1
ATOM 1490 O O . ALA A 1 188 ? 1.246 -2.308 4.418 1.00 81.81 188 ALA A O 1
ATOM 1491 N N . GLU A 1 189 ? 1.593 -1.318 6.409 1.00 81.56 189 GLU A N 1
ATOM 1492 C CA . GLU A 1 189 ? 1.127 -2.438 7.233 1.00 81.56 189 GLU A CA 1
ATOM 1493 C C . GLU A 1 189 ? -0.351 -2.774 7.006 1.00 81.56 189 GLU A C 1
ATOM 1495 O O . GLU A 1 189 ? -0.693 -3.949 6.888 1.00 81.56 189 GLU A O 1
ATOM 1500 N N . LEU A 1 190 ? -1.229 -1.772 6.877 1.00 85.75 190 LEU A N 1
ATOM 1501 C CA . LEU A 1 190 ? -2.661 -1.980 6.629 1.00 85.75 190 LEU A CA 1
ATOM 1502 C C . LEU A 1 190 ? -2.951 -2.507 5.211 1.00 85.75 190 LEU A C 1
ATOM 1504 O O . LEU A 1 190 ? -3.974 -3.157 4.992 1.00 85.75 190 LEU A O 1
ATOM 1508 N N . ARG A 1 191 ? -2.063 -2.250 4.238 1.00 82.69 191 ARG A N 1
ATOM 1509 C CA . ARG A 1 191 ? -2.123 -2.857 2.893 1.00 82.69 191 ARG A CA 1
ATOM 1510 C C . ARG A 1 191 ? -1.598 -4.299 2.875 1.00 82.69 191 ARG A C 1
ATOM 1512 O O . ARG A 1 191 ? -1.833 -5.007 1.894 1.00 82.69 191 ARG A O 1
ATOM 1519 N N . GLY A 1 192 ? -0.867 -4.721 3.908 1.00 69.44 192 GLY A N 1
ATOM 1520 C CA . GLY A 1 192 ? -0.118 -5.977 3.917 1.00 69.44 192 GLY A CA 1
ATOM 1521 C C . GLY A 1 192 ? 1.124 -5.948 3.021 1.00 69.44 192 GLY A C 1
ATOM 1522 O O . GLY A 1 192 ? 1.547 -7.000 2.539 1.00 69.44 192 GLY A O 1
ATOM 1523 N N . ASP A 1 193 ? 1.659 -4.755 2.744 1.00 66.12 193 ASP A N 1
ATOM 1524 C CA . ASP A 1 193 ? 2.901 -4.546 1.999 1.00 66.12 193 ASP A CA 1
ATOM 1525 C C . ASP A 1 193 ? 4.004 -4.121 2.966 1.00 66.12 193 ASP A C 1
ATOM 1527 O O . ASP A 1 193 ? 4.190 -2.944 3.263 1.00 66.12 193 ASP A O 1
ATOM 1531 N N . VAL A 1 194 ? 4.743 -5.101 3.462 1.00 55.78 194 VAL A N 1
ATOM 1532 C CA . VAL A 1 194 ? 5.846 -4.893 4.395 1.00 55.78 194 VAL A CA 1
ATOM 1533 C C . VAL A 1 194 ? 7.161 -4.815 3.626 1.00 55.78 194 VAL A C 1
ATOM 1535 O O . VAL A 1 194 ? 7.966 -5.744 3.610 1.00 55.78 194 VAL A O 1
ATOM 1538 N N . SER A 1 195 ? 7.354 -3.685 2.944 1.00 55.97 195 SER A N 1
ATOM 1539 C CA . SER A 1 195 ? 8.584 -3.361 2.219 1.00 55.97 195 SER A CA 1
ATOM 1540 C C . SER A 1 195 ? 9.600 -2.641 3.113 1.00 55.97 195 SER A C 1
ATOM 1542 O O . SER A 1 195 ? 9.222 -1.765 3.891 1.00 55.97 195 SER A O 1
ATOM 1544 N N . LYS A 1 196 ? 10.894 -2.941 2.953 1.00 59.16 196 LYS A N 1
ATOM 1545 C CA . LYS A 1 196 ? 11.991 -2.141 3.529 1.00 59.16 196 LYS A CA 1
ATOM 1546 C C . LYS A 1 196 ? 11.978 -0.718 2.951 1.00 59.16 196 LYS A C 1
ATOM 1548 O O . LYS A 1 196 ? 11.537 -0.516 1.821 1.00 59.16 196 LYS A O 1
ATOM 1553 N N . GLU A 1 197 ? 12.513 0.256 3.690 1.00 66.75 197 GLU A N 1
ATOM 1554 C CA . GLU A 1 197 ? 12.634 1.643 3.205 1.00 66.75 197 GLU A CA 1
ATOM 1555 C C . GLU A 1 197 ? 13.432 1.741 1.901 1.00 66.75 197 GLU A C 1
ATOM 1557 O O . GLU A 1 197 ? 13.100 2.530 1.017 1.00 66.75 197 GLU A O 1
ATOM 1562 N N . ARG A 1 198 ? 14.463 0.902 1.760 1.00 73.69 198 ARG A N 1
ATOM 1563 C CA . ARG A 1 198 ? 15.205 0.707 0.516 1.00 73.69 198 ARG A CA 1
ATOM 1564 C C . ARG A 1 198 ? 15.042 -0.719 0.034 1.00 73.69 198 ARG A C 1
ATOM 1566 O O . ARG A 1 198 ? 15.199 -1.665 0.804 1.00 73.69 198 ARG A O 1
ATOM 1573 N N . LEU A 1 199 ? 14.749 -0.854 -1.249 1.00 82.12 199 LEU A N 1
ATOM 1574 C CA . LEU A 1 199 ? 14.468 -2.132 -1.882 1.00 82.12 199 LEU A CA 1
ATOM 1575 C C . LEU A 1 199 ? 15.050 -2.148 -3.298 1.00 82.12 199 LEU A C 1
ATOM 1577 O O . LEU A 1 199 ? 15.053 -1.125 -3.981 1.00 82.12 199 LEU A O 1
ATOM 1581 N N . ALA A 1 200 ? 15.559 -3.295 -3.741 1.00 87.75 200 ALA A N 1
ATOM 1582 C CA . ALA A 1 200 ? 16.048 -3.447 -5.103 1.00 87.75 200 ALA A CA 1
ATOM 1583 C C . ALA A 1 200 ? 14.891 -3.325 -6.106 1.00 87.75 200 ALA A C 1
ATOM 1585 O O . ALA A 1 200 ? 13.793 -3.828 -5.877 1.00 87.75 200 ALA A O 1
ATOM 1586 N N . LEU A 1 201 ? 15.120 -2.680 -7.252 1.00 89.50 201 LEU A N 1
ATOM 1587 C CA . LEU A 1 201 ? 14.070 -2.447 -8.250 1.00 89.50 201 LEU A CA 1
ATOM 1588 C C . LEU A 1 201 ? 13.411 -3.757 -8.726 1.00 89.50 201 LEU A C 1
ATOM 1590 O O . LEU A 1 201 ? 12.239 -3.739 -9.107 1.00 89.50 201 LEU A O 1
ATOM 1594 N N . HIS A 1 202 ? 14.120 -4.889 -8.691 1.00 87.50 202 HIS A N 1
ATOM 1595 C CA . HIS A 1 202 ? 13.554 -6.190 -9.060 1.00 87.50 202 HIS A CA 1
ATOM 1596 C C . HIS A 1 202 ? 12.506 -6.726 -8.086 1.00 87.50 202 HIS A C 1
ATOM 1598 O O . HIS A 1 202 ? 11.646 -7.488 -8.514 1.00 87.50 202 HIS A O 1
ATOM 1604 N N . ASP A 1 203 ? 12.496 -6.257 -6.840 1.00 83.75 203 ASP A N 1
ATOM 1605 C CA . ASP A 1 203 ? 11.496 -6.640 -5.841 1.00 83.75 203 ASP A CA 1
ATOM 1606 C C . ASP A 1 203 ? 10.269 -5.706 -5.858 1.00 83.75 203 ASP A C 1
ATOM 1608 O O . ASP A 1 203 ? 9.238 -6.008 -5.256 1.00 83.75 203 ASP A O 1
ATOM 1612 N N . MET A 1 204 ? 10.325 -4.576 -6.583 1.00 82.75 204 MET A N 1
ATOM 1613 C CA . MET A 1 204 ? 9.217 -3.608 -6.660 1.00 82.75 204 MET A CA 1
ATOM 1614 C C . MET A 1 204 ? 7.892 -4.227 -7.142 1.00 82.75 204 MET A C 1
ATOM 1616 O O . MET A 1 204 ? 6.846 -3.827 -6.623 1.00 82.75 204 MET A O 1
ATOM 1620 N N . PRO A 1 205 ? 7.870 -5.167 -8.112 1.00 79.56 205 PRO A N 1
ATOM 1621 C CA . PRO A 1 205 ? 6.650 -5.873 -8.505 1.00 79.56 205 PRO A CA 1
ATOM 1622 C C . PRO A 1 205 ? 5.950 -6.623 -7.363 1.00 79.56 205 PRO A C 1
ATOM 1624 O O . PRO A 1 205 ? 4.732 -6.768 -7.402 1.00 79.56 205 PRO A O 1
ATOM 1627 N N . GLU A 1 206 ? 6.674 -7.090 -6.341 1.00 71.38 206 GLU A N 1
ATOM 1628 C CA . GLU A 1 206 ? 6.074 -7.869 -5.246 1.00 71.38 206 GLU A CA 1
ATOM 1629 C C . GLU A 1 206 ? 5.225 -7.013 -4.303 1.00 71.38 206 GLU A C 1
ATOM 1631 O O . GLU A 1 206 ? 4.239 -7.488 -3.742 1.00 71.38 206 GLU A O 1
ATOM 1636 N N . ILE A 1 207 ? 5.605 -5.744 -4.171 1.00 65.81 207 ILE A N 1
ATOM 1637 C CA . ILE A 1 207 ? 5.020 -4.766 -3.247 1.00 65.81 207 ILE A CA 1
ATOM 1638 C C . ILE A 1 207 ? 4.075 -3.777 -3.952 1.00 65.81 207 ILE A C 1
ATOM 1640 O O . ILE A 1 207 ? 3.322 -3.013 -3.332 1.00 65.81 207 ILE A O 1
ATOM 1644 N N . SER A 1 208 ? 4.120 -3.767 -5.285 1.00 70.12 208 SER A N 1
ATOM 1645 C CA . SER A 1 208 ? 3.292 -2.902 -6.116 1.00 70.12 208 SER A CA 1
ATOM 1646 C C . SER A 1 208 ? 1.877 -3.448 -6.255 1.00 70.12 208 SER A C 1
ATOM 1648 O O . SER A 1 208 ? 1.641 -4.653 -6.238 1.00 70.12 208 SER A O 1
ATOM 1650 N N . ILE A 1 209 ? 0.928 -2.525 -6.384 1.00 65.56 209 ILE A N 1
ATOM 1651 C CA . ILE A 1 209 ? -0.495 -2.839 -6.428 1.00 65.56 209 ILE A CA 1
ATOM 1652 C C . ILE A 1 209 ? -0.903 -3.089 -7.884 1.00 65.56 209 ILE A C 1
ATOM 1654 O O . ILE A 1 209 ? -0.802 -2.193 -8.723 1.00 65.56 209 ILE A O 1
ATOM 1658 N N . GLU A 1 210 ? -1.393 -4.288 -8.182 1.00 72.69 210 GLU A N 1
ATOM 1659 C CA . GLU A 1 210 ? -2.067 -4.607 -9.443 1.00 72.69 210 GLU A CA 1
ATOM 1660 C C . GLU A 1 210 ? -3.564 -4.297 -9.358 1.00 72.69 210 GLU A C 1
ATOM 1662 O O . GLU A 1 210 ? -4.161 -4.298 -8.284 1.00 72.69 210 GLU A O 1
ATOM 1667 N N . THR A 1 211 ? -4.184 -4.032 -10.507 1.00 59.88 211 THR A N 1
ATOM 1668 C CA . THR A 1 211 ? -5.645 -3.925 -10.621 1.00 59.88 211 THR A CA 1
ATOM 1669 C C . THR A 1 211 ? -6.132 -4.897 -11.684 1.00 59.88 211 THR A C 1
ATOM 1671 O O . THR A 1 211 ? -5.448 -5.089 -12.687 1.00 59.88 211 THR A O 1
ATOM 1674 N N . ALA A 1 212 ? -7.350 -5.421 -11.556 1.00 60.03 212 ALA A N 1
ATOM 1675 C CA . ALA A 1 212 ? -7.935 -6.339 -12.540 1.00 60.03 212 ALA A CA 1
ATOM 1676 C C . ALA A 1 212 ? -8.017 -5.742 -13.962 1.00 60.03 212 ALA A C 1
ATOM 1678 O O . ALA A 1 212 ? -8.042 -6.464 -14.954 1.00 60.03 212 ALA A O 1
ATOM 1679 N N . LYS A 1 213 ? -8.053 -4.407 -14.072 1.00 55.34 213 LYS A N 1
ATOM 1680 C CA . LYS A 1 213 ? -8.049 -3.682 -15.354 1.00 55.34 213 LYS A CA 1
ATOM 1681 C C . LYS A 1 213 ? -6.655 -3.516 -15.967 1.00 55.34 213 LYS A C 1
ATOM 1683 O O . LYS A 1 213 ? -6.567 -3.148 -17.132 1.00 55.34 213 LYS A O 1
ATOM 1688 N N . ASN A 1 214 ? -5.594 -3.739 -15.194 1.00 57.94 214 ASN A N 1
ATOM 1689 C CA . ASN A 1 214 ? -4.200 -3.646 -15.622 1.00 57.94 214 ASN A CA 1
ATOM 1690 C C . ASN A 1 214 ? -3.399 -4.797 -14.989 1.00 57.94 214 ASN A C 1
ATOM 1692 O O . ASN A 1 214 ? -2.667 -4.556 -14.026 1.00 57.94 214 ASN A O 1
ATOM 1696 N N . PRO A 1 215 ? -3.570 -6.037 -15.477 1.00 64.94 215 PRO A N 1
ATOM 1697 C CA . PRO A 1 215 ? -2.813 -7.172 -14.976 1.00 64.94 215 PRO A CA 1
ATOM 1698 C C . PRO A 1 215 ? -1.351 -7.046 -15.422 1.00 64.94 215 PRO A C 1
ATOM 1700 O O . PRO A 1 215 ? -1.054 -6.913 -16.608 1.00 64.94 215 PRO A O 1
ATOM 1703 N N . HIS A 1 216 ? -0.448 -7.047 -14.452 1.00 62.31 216 HIS A N 1
ATOM 1704 C CA . HIS A 1 216 ? 1.002 -6.981 -14.610 1.00 62.31 216 HIS A CA 1
ATOM 1705 C C . HIS A 1 216 ? 1.714 -8.228 -14.060 1.00 62.31 216 HIS A C 1
ATOM 1707 O O . HIS A 1 216 ? 2.929 -8.331 -14.210 1.00 62.31 216 HIS A O 1
ATOM 1713 N N . GLY A 1 217 ? 0.986 -9.135 -13.400 1.00 62.81 217 GLY A N 1
ATOM 1714 C CA . GLY A 1 217 ? 1.535 -10.248 -12.629 1.00 62.81 217 GLY A CA 1
ATOM 1715 C C . GLY A 1 217 ? 2.003 -9.848 -11.225 1.00 62.81 217 GLY A C 1
ATOM 1716 O O . GLY A 1 217 ? 2.822 -10.557 -10.641 1.00 62.81 217 GLY A O 1
ATOM 1717 N N . TYR A 1 218 ? 1.546 -8.714 -10.672 1.00 69.44 218 TYR A N 1
ATOM 1718 C CA . TYR A 1 218 ? 1.954 -8.304 -9.319 1.00 69.44 218 TYR A CA 1
ATOM 1719 C C . TYR A 1 218 ? 1.214 -9.103 -8.244 1.00 69.44 218 TYR A C 1
ATOM 1721 O O . TYR A 1 218 ? 0.064 -9.506 -8.410 1.00 69.44 218 TYR A O 1
ATOM 1729 N N . LYS A 1 219 ? 1.883 -9.326 -7.107 1.00 64.62 219 LYS A N 1
ATOM 1730 C CA . LYS A 1 219 ? 1.371 -10.195 -6.034 1.00 64.62 219 LYS A CA 1
ATOM 1731 C C . LYS A 1 219 ? 0.268 -9.544 -5.201 1.00 64.62 219 LYS A C 1
ATOM 1733 O O . LYS A 1 219 ? -0.585 -10.253 -4.672 1.00 64.62 219 LYS A O 1
ATOM 1738 N N . LEU A 1 220 ? 0.290 -8.220 -5.053 1.00 67.00 220 LEU A N 1
ATOM 1739 C CA . LEU A 1 220 ? -0.689 -7.489 -4.256 1.00 67.00 220 LEU A CA 1
ATOM 1740 C C . LEU A 1 220 ? -1.798 -6.956 -5.170 1.00 67.00 220 LEU A C 1
ATOM 1742 O O . LEU A 1 220 ? -1.617 -5.954 -5.861 1.00 67.00 220 LEU A O 1
ATOM 1746 N N . LYS A 1 221 ? -2.958 -7.609 -5.183 1.00 74.81 221 LYS A N 1
ATOM 1747 C CA . LYS A 1 221 ? -4.105 -7.123 -5.960 1.00 74.81 221 LYS A CA 1
ATOM 1748 C C . LYS A 1 221 ? -4.885 -6.103 -5.152 1.00 74.81 221 LYS A C 1
ATOM 1750 O O . LYS A 1 221 ? -5.296 -6.393 -4.030 1.00 74.81 221 LYS A O 1
ATOM 1755 N N . ALA A 1 222 ? -5.127 -4.928 -5.729 1.00 76.50 222 ALA A N 1
ATOM 1756 C CA . ALA A 1 222 ? -5.892 -3.860 -5.093 1.00 76.50 222 ALA A CA 1
ATOM 1757 C C . ALA A 1 222 ? -7.224 -4.388 -4.562 1.00 76.50 222 ALA A C 1
ATOM 1759 O O . ALA A 1 222 ? -7.591 -4.107 -3.430 1.00 76.50 222 ALA A O 1
ATOM 1760 N N . GLU A 1 223 ? -7.919 -5.192 -5.366 1.00 81.44 223 GLU A N 1
ATOM 1761 C CA . GLU A 1 223 ? -9.234 -5.754 -5.067 1.00 81.44 223 GLU A CA 1
ATOM 1762 C C . GLU A 1 223 ? -9.241 -6.722 -3.872 1.00 81.44 223 GLU A C 1
ATOM 1764 O O . GLU A 1 223 ? -10.302 -6.948 -3.291 1.00 81.44 223 GLU A O 1
ATOM 1769 N N . GLU A 1 224 ? -8.083 -7.272 -3.501 1.00 81.38 224 GLU A N 1
ATOM 1770 C CA . GLU A 1 224 ? -7.907 -8.169 -2.352 1.00 81.38 224 GLU A CA 1
ATOM 1771 C C . GLU A 1 224 ? -7.506 -7.410 -1.074 1.00 81.38 224 GLU A C 1
ATOM 1773 O O . GLU A 1 224 ? -7.585 -7.962 0.018 1.00 81.38 224 GLU A O 1
ATOM 1778 N N . ILE A 1 225 ? -7.109 -6.137 -1.178 1.00 86.25 225 ILE A N 1
ATOM 1779 C CA . ILE A 1 225 ? -6.773 -5.304 -0.018 1.00 86.25 225 ILE A CA 1
ATOM 1780 C C . ILE A 1 225 ? -8.065 -4.826 0.636 1.00 86.25 225 ILE A C 1
ATOM 1782 O O . ILE A 1 225 ? -8.934 -4.281 -0.047 1.00 86.25 225 ILE A O 1
ATOM 1786 N N . PHE A 1 226 ? -8.159 -4.951 1.965 1.00 90.50 226 PHE A N 1
ATOM 1787 C CA . PHE A 1 226 ? -9.360 -4.657 2.757 1.00 90.50 226 PHE A CA 1
ATOM 1788 C C . PHE A 1 226 ? -10.080 -3.362 2.339 1.00 90.50 226 PHE A C 1
ATOM 1790 O O . PHE A 1 226 ? -11.293 -3.365 2.122 1.00 90.50 226 PHE A O 1
ATOM 1797 N N . TRP A 1 227 ? -9.328 -2.273 2.131 1.00 94.00 227 TRP A N 1
ATOM 1798 C CA . TRP A 1 227 ? -9.845 -0.988 1.655 1.00 94.00 227 TRP A CA 1
ATOM 1799 C C . TRP A 1 227 ? -10.724 -1.102 0.399 1.00 94.00 227 TRP A C 1
ATOM 1801 O O . TRP A 1 227 ? -11.840 -0.578 0.367 1.00 94.00 227 TRP A O 1
ATOM 1811 N N . CYS A 1 228 ? -10.244 -1.783 -0.640 1.00 92.75 228 CYS A N 1
ATOM 1812 C CA . CYS A 1 228 ? -10.973 -1.930 -1.899 1.00 92.75 228 CYS A CA 1
ATOM 1813 C C . CYS A 1 228 ? -11.893 -3.146 -1.895 1.00 92.75 228 CYS A C 1
ATOM 1815 O O . CYS A 1 228 ? -13.009 -3.056 -2.412 1.00 92.75 228 CYS A O 1
ATOM 1817 N N . GLN A 1 229 ? -11.472 -4.245 -1.267 1.00 92.94 229 GLN A N 1
ATOM 1818 C CA . GLN A 1 229 ? -12.270 -5.457 -1.118 1.00 92.94 229 GLN A CA 1
ATOM 1819 C C . GLN A 1 229 ? -13.621 -5.148 -0.472 1.00 92.94 229 GLN A C 1
ATOM 1821 O O . GLN A 1 229 ? -14.640 -5.683 -0.900 1.00 92.94 229 GLN A O 1
ATOM 1826 N N . GLN A 1 230 ? -13.648 -4.250 0.519 1.00 96.19 230 GLN A N 1
ATOM 1827 C CA . GLN A 1 230 ? -14.859 -3.855 1.240 1.00 96.19 230 GLN A CA 1
ATOM 1828 C C . GLN A 1 230 ? -15.553 -2.607 0.668 1.00 96.19 230 GLN A C 1
ATOM 1830 O O . GLN A 1 230 ? -16.606 -2.197 1.165 1.00 96.19 230 GLN A O 1
ATOM 1835 N N . GLY A 1 231 ? -15.027 -2.033 -0.420 1.00 95.06 231 GLY A N 1
ATOM 1836 C CA . GLY A 1 231 ? -15.591 -0.855 -1.083 1.00 95.06 231 GLY A CA 1
ATOM 1837 C C . GLY A 1 231 ? -15.468 0.439 -0.269 1.00 95.06 231 GLY A C 1
ATOM 1838 O O . GLY A 1 231 ? -16.237 1.379 -0.486 1.00 95.06 231 GLY A O 1
ATOM 1839 N N . ILE A 1 232 ? -14.516 0.488 0.668 1.00 96.56 232 ILE A N 1
ATOM 1840 C CA . ILE A 1 232 ? -14.174 1.695 1.432 1.00 96.56 232 ILE A CA 1
ATOM 1841 C C . ILE A 1 232 ? -13.471 2.693 0.509 1.00 96.56 232 ILE A C 1
ATOM 1843 O O . ILE A 1 232 ? -13.815 3.873 0.516 1.00 96.56 232 ILE A O 1
ATOM 1847 N N . LEU A 1 233 ? -12.567 2.193 -0.339 1.00 95.31 233 LEU A N 1
ATOM 1848 C CA . LEU A 1 233 ? -11.870 2.919 -1.400 1.00 95.31 233 LEU A CA 1
ATOM 1849 C C . LEU A 1 233 ? -12.096 2.252 -2.757 1.00 95.31 233 LEU A C 1
ATOM 1851 O O . LEU A 1 233 ? -12.274 1.037 -2.847 1.00 95.31 233 LEU A O 1
ATOM 1855 N N . ARG A 1 234 ? -12.038 3.027 -3.842 1.00 92.75 234 ARG A N 1
ATOM 1856 C CA . ARG A 1 234 ? -11.879 2.464 -5.191 1.00 92.75 234 ARG A CA 1
ATOM 1857 C C . ARG A 1 234 ? -10.413 2.101 -5.416 1.00 92.75 234 ARG A C 1
ATOM 1859 O O . ARG A 1 234 ? -9.523 2.669 -4.795 1.00 92.75 234 ARG A O 1
ATOM 1866 N N . THR A 1 235 ? -10.147 1.225 -6.378 1.00 86.06 235 THR A N 1
ATOM 1867 C CA . THR A 1 235 ? -8.767 0.873 -6.753 1.00 86.06 235 THR A CA 1
ATOM 1868 C C . THR A 1 235 ? -7.975 2.072 -7.280 1.00 86.06 235 THR A C 1
ATOM 1870 O O . THR A 1 235 ? -6.770 2.150 -7.069 1.00 86.06 235 THR A O 1
ATOM 1873 N N . SER A 1 236 ? -8.648 3.043 -7.909 1.00 82.25 236 SER A N 1
ATOM 1874 C CA . SER A 1 236 ? -8.044 4.327 -8.279 1.00 82.25 236 SER A CA 1
ATOM 1875 C C . SER A 1 236 ? -7.642 5.159 -7.065 1.00 82.25 236 SER A C 1
ATOM 1877 O O . SER A 1 236 ? -6.575 5.748 -7.084 1.00 82.25 236 SER A O 1
ATOM 1879 N N . ASP A 1 237 ? -8.477 5.173 -6.025 1.00 90.00 237 ASP A N 1
ATOM 1880 C CA . ASP A 1 237 ? -8.245 5.959 -4.809 1.00 90.00 237 ASP A CA 1
ATOM 1881 C C . ASP A 1 237 ? -7.024 5.399 -4.065 1.00 90.00 237 ASP A C 1
ATOM 1883 O O . ASP A 1 237 ? -6.117 6.134 -3.698 1.00 90.00 237 ASP A O 1
ATOM 1887 N N . LEU A 1 238 ? -6.955 4.070 -3.923 1.00 86.88 238 LEU A N 1
ATOM 1888 C CA . LEU A 1 238 ? -5.810 3.392 -3.314 1.00 86.88 238 LEU A CA 1
ATOM 1889 C C . LEU A 1 238 ? -4.505 3.628 -4.097 1.00 86.88 238 LEU A C 1
ATOM 1891 O O . LEU A 1 238 ? -3.445 3.797 -3.502 1.00 86.88 238 LEU A O 1
ATOM 1895 N N . ARG A 1 239 ? -4.567 3.646 -5.435 1.00 80.31 239 ARG A N 1
ATOM 1896 C CA . ARG A 1 239 ? -3.401 3.947 -6.282 1.00 80.31 239 ARG A CA 1
ATOM 1897 C C . ARG A 1 239 ? -2.901 5.380 -6.086 1.00 80.31 239 ARG A C 1
ATOM 1899 O O . ARG A 1 239 ? -1.705 5.614 -6.214 1.00 80.31 239 ARG A O 1
ATOM 1906 N N . ASP A 1 240 ? -3.809 6.301 -5.788 1.00 82.12 240 ASP A N 1
ATOM 1907 C CA . ASP A 1 240 ? -3.513 7.710 -5.547 1.00 82.12 240 ASP A CA 1
ATOM 1908 C C . ASP A 1 240 ? -3.248 7.981 -4.038 1.00 82.12 240 ASP A C 1
ATOM 1910 O O . ASP A 1 240 ? -3.253 9.126 -3.597 1.00 82.12 240 ASP A O 1
ATOM 1914 N N . SER A 1 241 ? -2.984 6.926 -3.248 1.00 87.19 241 SER A N 1
ATOM 1915 C CA . SER A 1 241 ? -2.652 6.965 -1.812 1.00 87.19 241 SER A CA 1
ATOM 1916 C C . SER A 1 241 ? -3.734 7.576 -0.904 1.00 87.19 241 SER A C 1
ATOM 1918 O O . SER A 1 241 ? -3.442 8.086 0.180 1.00 87.19 241 SER A O 1
ATOM 1920 N N . ASP A 1 242 ? -5.008 7.480 -1.296 1.00 91.44 242 ASP A N 1
ATOM 1921 C CA . ASP A 1 242 ? -6.132 7.979 -0.490 1.00 91.44 242 ASP A CA 1
ATOM 1922 C C . ASP A 1 242 ? -6.324 7.216 0.834 1.00 91.44 242 ASP A C 1
ATOM 1924 O O . ASP A 1 242 ? -6.988 7.715 1.744 1.00 91.44 242 ASP A O 1
ATOM 1928 N N . ASP A 1 243 ? -5.788 6.003 0.962 1.00 93.44 243 ASP A N 1
ATOM 1929 C CA . ASP A 1 243 ? -5.767 5.271 2.230 1.00 93.44 243 ASP A CA 1
ATOM 1930 C C . ASP A 1 243 ? -4.830 5.923 3.248 1.00 93.44 243 ASP A C 1
ATOM 1932 O O . ASP A 1 243 ? -5.187 6.030 4.417 1.00 93.44 243 ASP A O 1
ATOM 1936 N N . GLU A 1 244 ? -3.685 6.446 2.812 1.00 93.69 244 GLU A N 1
ATOM 1937 C CA . GLU A 1 244 ? -2.805 7.241 3.671 1.00 93.69 244 GLU A CA 1
ATOM 1938 C C . GLU A 1 244 ? -3.446 8.583 4.039 1.00 93.69 244 GLU A C 1
ATOM 1940 O O . GLU A 1 244 ? -3.334 9.015 5.183 1.00 93.69 244 GLU A O 1
ATOM 1945 N N . GLU A 1 245 ? -4.213 9.203 3.134 1.00 94.88 245 GLU A N 1
ATOM 1946 C CA . GLU A 1 245 ? -5.037 10.367 3.490 1.00 94.88 245 GLU A CA 1
ATOM 1947 C C . GLU A 1 245 ? -6.088 10.046 4.559 1.00 94.88 245 GLU A C 1
ATOM 1949 O O . GLU A 1 245 ? -6.357 10.866 5.442 1.00 94.88 245 GLU A O 1
ATOM 1954 N N . MET A 1 246 ? -6.687 8.854 4.504 1.00 95.75 246 MET A N 1
ATOM 1955 C CA . MET A 1 246 ? -7.588 8.396 5.556 1.00 95.75 246 MET A CA 1
ATOM 1956 C C . MET A 1 246 ? -6.844 8.158 6.869 1.00 95.75 246 MET A C 1
ATOM 1958 O O . MET A 1 246 ? -7.334 8.578 7.913 1.00 95.75 246 MET A O 1
ATOM 1962 N N . ILE A 1 247 ? -5.665 7.539 6.832 1.00 97.31 247 ILE A N 1
ATOM 1963 C CA . ILE A 1 247 ? -4.833 7.311 8.021 1.00 97.31 247 ILE A CA 1
ATOM 1964 C C . ILE A 1 247 ? -4.407 8.642 8.652 1.00 97.31 247 ILE A C 1
ATOM 1966 O O . ILE A 1 247 ? -4.465 8.759 9.873 1.00 97.31 247 ILE A O 1
ATOM 1970 N N . ILE A 1 248 ? -4.080 9.669 7.856 1.00 97.25 248 ILE A N 1
ATOM 1971 C CA . ILE A 1 248 ? -3.838 11.032 8.358 1.00 97.25 248 ILE A CA 1
ATOM 1972 C C . ILE A 1 248 ? -5.037 11.523 9.161 1.00 97.25 248 ILE A C 1
ATOM 1974 O O . ILE A 1 248 ? -4.874 11.943 10.306 1.00 97.25 248 ILE A O 1
ATOM 1978 N N . ASP A 1 249 ? -6.238 11.460 8.579 1.00 95.75 249 ASP A N 1
ATOM 1979 C CA . ASP A 1 249 ? -7.452 11.926 9.247 1.00 95.75 249 ASP A CA 1
ATOM 1980 C C . ASP A 1 249 ? -7.694 11.155 10.554 1.00 95.75 249 ASP A C 1
ATOM 1982 O O . ASP A 1 249 ? -8.057 11.767 11.559 1.00 95.75 249 ASP A O 1
ATOM 1986 N N . LEU A 1 250 ? -7.495 9.833 10.559 1.00 97.62 250 LEU A N 1
ATOM 1987 C CA . LEU A 1 250 ? -7.666 8.983 11.740 1.00 97.62 250 LEU A CA 1
ATOM 1988 C C . LEU A 1 250 ? -6.650 9.331 12.836 1.00 97.62 250 LEU A C 1
ATOM 1990 O O . LEU A 1 250 ? -7.049 9.689 13.945 1.00 97.62 250 LEU A O 1
ATOM 1994 N N . CYS A 1 251 ? -5.354 9.300 12.522 1.00 98.19 251 CYS A N 1
ATOM 1995 C CA . CYS A 1 251 ? -4.283 9.569 13.480 1.00 98.19 251 CYS A CA 1
ATOM 1996 C C . CYS A 1 251 ? -4.352 10.999 14.024 1.00 98.19 251 CYS A C 1
ATOM 1998 O O . CYS A 1 251 ? -4.279 11.195 15.236 1.00 98.19 251 CYS A O 1
ATOM 2000 N N . ALA A 1 252 ? -4.567 12.001 13.165 1.00 97.25 252 ALA A N 1
ATOM 2001 C CA . ALA A 1 252 ? -4.712 13.387 13.610 1.00 97.25 252 ALA A CA 1
ATOM 2002 C C . ALA A 1 252 ? -5.919 13.556 14.548 1.00 97.25 252 ALA A C 1
ATOM 2004 O O . ALA A 1 252 ? -5.826 14.257 15.555 1.00 97.25 252 ALA A O 1
ATOM 2005 N N . SER A 1 253 ? -7.029 12.861 14.271 1.00 96.94 253 SER A N 1
ATOM 2006 C CA . SER A 1 253 ? -8.219 12.919 15.128 1.00 96.94 253 SER A CA 1
ATOM 2007 C C . SER A 1 253 ? -7.998 12.278 16.498 1.00 96.94 253 SER A C 1
ATOM 2009 O O . SER A 1 253 ? -8.497 12.778 17.508 1.00 96.94 253 SER A O 1
ATOM 2011 N N . VAL A 1 254 ? -7.238 11.181 16.548 1.00 97.50 254 VAL A N 1
ATOM 2012 C CA . VAL A 1 254 ? -6.832 10.537 17.805 1.00 97.50 254 VAL A CA 1
ATOM 2013 C C . VAL A 1 254 ? -5.930 11.472 18.614 1.00 97.50 254 VAL A C 1
ATOM 2015 O O . VAL A 1 254 ? -6.240 11.765 19.768 1.00 97.50 254 VAL A O 1
ATOM 2018 N N . LEU A 1 255 ? -4.876 12.015 17.996 1.00 97.50 255 LEU A N 1
ATOM 2019 C CA . LEU A 1 255 ? -3.894 12.888 18.652 1.00 97.50 255 LEU A CA 1
ATOM 2020 C C . LEU A 1 255 ? -4.501 14.191 19.191 1.00 97.50 255 LEU A C 1
ATOM 2022 O O . LEU A 1 255 ? -4.109 14.672 20.258 1.00 97.50 255 LEU A O 1
ATOM 2026 N N . LEU A 1 256 ? -5.466 14.766 18.471 1.00 95.31 256 LEU A N 1
ATOM 2027 C CA . LEU A 1 256 ? -6.157 15.993 18.880 1.00 95.31 256 LEU A CA 1
ATOM 2028 C C . LEU A 1 256 ? -7.338 15.735 19.827 1.00 95.31 256 LEU A C 1
ATOM 2030 O O . LEU A 1 256 ? -7.872 16.681 20.406 1.00 95.31 256 LEU A O 1
ATOM 2034 N N . GLY A 1 257 ? -7.735 14.474 20.020 1.00 92.75 257 GLY A N 1
ATOM 2035 C CA . GLY A 1 257 ? -8.854 14.091 20.883 1.00 92.75 257 GLY A CA 1
ATOM 2036 C C . GLY A 1 257 ? -10.241 14.373 20.290 1.00 92.75 257 GLY A C 1
ATOM 2037 O O . GLY A 1 257 ? -11.231 14.343 21.022 1.00 92.75 257 GLY A O 1
ATOM 2038 N N . GLY A 1 258 ? -10.336 14.631 18.985 1.00 90.94 258 GLY A N 1
ATOM 2039 C CA . GLY A 1 258 ? -11.579 14.943 18.278 1.00 90.94 258 GLY A CA 1
ATOM 2040 C C . GLY A 1 258 ? -11.384 14.957 16.758 1.00 90.94 258 GLY A C 1
ATOM 2041 O O . GLY A 1 258 ? -10.251 15.043 16.293 1.00 90.94 258 GLY A O 1
ATOM 2042 N N . PRO A 1 259 ? -12.461 14.846 15.962 1.00 91.81 259 PRO A N 1
ATOM 2043 C CA . PRO A 1 259 ? -12.346 14.719 14.515 1.00 91.81 259 PRO A CA 1
ATOM 2044 C C . PRO A 1 259 ? -11.825 15.994 13.846 1.00 91.81 259 PRO A C 1
ATOM 2046 O O . PRO A 1 259 ? -12.242 17.100 14.182 1.00 91.81 259 PRO A O 1
ATOM 2049 N N . VAL A 1 260 ? -10.964 15.818 12.845 1.00 90.94 260 VAL A N 1
ATOM 2050 C CA . VAL A 1 260 ? -10.405 16.907 12.024 1.00 90.94 260 VAL A CA 1
ATOM 2051 C C . VAL A 1 260 ? -11.256 17.205 10.787 1.00 90.94 260 VAL A C 1
ATOM 2053 O O . VAL A 1 260 ? -12.040 16.358 10.360 1.00 90.94 260 VAL A O 1
ATOM 2056 N N . ASP A 1 261 ? -11.060 18.367 10.155 1.00 78.25 261 ASP A N 1
ATOM 2057 C CA . ASP A 1 261 ? -11.847 18.827 8.993 1.00 78.25 261 ASP A CA 1
ATOM 2058 C C . ASP A 1 261 ? -11.643 18.001 7.704 1.00 78.25 261 ASP A C 1
ATOM 2060 O O . ASP A 1 261 ? -12.392 18.159 6.741 1.00 78.25 261 ASP A O 1
ATOM 2064 N N . GLY A 1 262 ? -10.655 17.098 7.658 1.00 81.88 262 GLY A N 1
ATOM 2065 C CA . GLY A 1 262 ? -10.458 16.133 6.563 1.00 81.88 262 GLY A CA 1
ATOM 2066 C C . GLY A 1 262 ? -10.348 16.741 5.165 1.00 81.88 262 GLY A C 1
ATOM 2067 O O . GLY A 1 262 ? -10.660 16.087 4.167 1.00 81.88 262 GLY A O 1
ATOM 2068 N N . THR A 1 263 ? -9.971 18.018 5.088 1.00 86.69 263 THR A N 1
ATOM 2069 C CA . THR A 1 263 ? -9.792 18.735 3.830 1.00 86.69 263 THR A CA 1
ATOM 2070 C C . THR A 1 263 ? -8.373 18.547 3.320 1.00 86.69 263 THR A C 1
ATOM 2072 O O . THR A 1 263 ? -7.434 18.380 4.096 1.00 86.69 263 THR A O 1
ATOM 2075 N N . ARG A 1 264 ? -8.204 18.661 2.000 1.00 88.12 264 ARG A N 1
ATOM 2076 C CA . ARG A 1 264 ? -6.882 18.714 1.367 1.00 88.12 264 ARG A CA 1
ATOM 2077 C C . ARG A 1 264 ? -5.976 19.754 2.033 1.00 88.12 264 ARG A C 1
ATOM 2079 O O . ARG A 1 264 ? -4.852 19.426 2.373 1.00 88.12 264 ARG A O 1
ATOM 2086 N N . VAL A 1 265 ? -6.490 20.968 2.253 1.00 89.62 265 VAL A N 1
ATOM 2087 C CA . VAL A 1 265 ? -5.738 22.079 2.864 1.00 89.62 265 VAL A CA 1
ATOM 2088 C C . VAL A 1 265 ? -5.259 21.708 4.264 1.00 89.62 265 VAL A C 1
ATOM 2090 O O . VAL A 1 265 ? -4.091 21.891 4.573 1.00 89.62 265 VAL A O 1
ATOM 2093 N N . TYR A 1 266 ? -6.133 21.126 5.089 1.00 91.06 266 TYR A N 1
ATOM 2094 C CA . TYR A 1 266 ? -5.746 20.691 6.427 1.00 91.06 266 TYR A CA 1
ATOM 2095 C C . TYR A 1 266 ? -4.644 19.626 6.385 1.00 91.06 266 TYR A C 1
ATOM 2097 O O . TYR A 1 266 ? -3.673 19.718 7.125 1.00 91.06 266 TYR A O 1
ATOM 2105 N N . ARG A 1 267 ? -4.743 18.642 5.482 1.00 93.69 267 ARG A N 1
ATOM 2106 C CA . ARG A 1 267 ? -3.687 17.632 5.320 1.00 93.69 267 ARG A CA 1
ATOM 2107 C C . ARG A 1 267 ? -2.386 18.245 4.809 1.00 93.69 267 ARG A C 1
ATOM 2109 O O . ARG A 1 267 ? -1.337 17.877 5.312 1.00 93.69 267 ARG A O 1
ATOM 2116 N N . ASP A 1 268 ? -2.442 19.187 3.865 1.00 92.12 268 ASP A N 1
ATOM 2117 C CA . ASP A 1 268 ? -1.259 19.911 3.375 1.00 92.12 268 ASP A CA 1
ATOM 2118 C C . ASP A 1 268 ? -0.546 20.623 4.545 1.00 92.12 268 ASP A C 1
ATOM 2120 O O . ASP A 1 268 ? 0.667 20.490 4.700 1.00 92.12 268 ASP A O 1
ATOM 2124 N N . ASN A 1 269 ? -1.305 21.272 5.438 1.00 94.50 269 ASN A N 1
ATOM 2125 C CA . ASN A 1 269 ? -0.773 21.934 6.633 1.00 94.50 269 ASN A CA 1
ATOM 2126 C C . ASN A 1 269 ? -0.054 20.984 7.604 1.00 94.50 269 ASN A C 1
ATOM 2128 O O . ASN A 1 269 ? 0.870 21.417 8.284 1.00 94.50 269 ASN A O 1
ATOM 2132 N N . LEU A 1 270 ? -0.458 19.709 7.699 1.00 94.62 270 LEU A N 1
ATOM 2133 C CA . LEU A 1 270 ? 0.204 18.729 8.577 1.00 94.62 270 LEU A CA 1
ATOM 2134 C C . LEU A 1 270 ? 1.595 18.316 8.079 1.00 94.62 270 LEU A C 1
ATOM 2136 O O . LEU A 1 270 ? 2.384 17.773 8.851 1.00 94.62 270 LEU A O 1
ATOM 2140 N N . TYR A 1 271 ? 1.887 18.563 6.801 1.00 92.19 271 TYR A N 1
ATOM 2141 C CA . TYR A 1 271 ? 3.160 18.231 6.161 1.00 92.19 271 TYR A CA 1
ATOM 2142 C C . TYR A 1 271 ? 4.045 19.463 5.920 1.00 92.19 271 TYR A C 1
ATOM 2144 O O . TYR A 1 271 ? 5.229 19.317 5.623 1.00 92.19 271 TYR A O 1
ATOM 2152 N N . ASP A 1 272 ? 3.521 20.674 6.119 1.00 91.38 272 ASP A N 1
ATOM 2153 C CA . ASP A 1 272 ? 4.327 21.888 6.216 1.00 91.38 272 ASP A CA 1
ATOM 2154 C C . ASP A 1 272 ? 4.869 22.040 7.644 1.00 91.38 272 ASP A C 1
ATOM 2156 O O . ASP A 1 272 ? 4.178 22.514 8.544 1.00 91.38 272 ASP A O 1
ATOM 2160 N N . LEU A 1 273 ? 6.136 21.665 7.853 1.00 89.25 273 LEU A N 1
ATOM 2161 C CA . LEU A 1 273 ? 6.795 21.700 9.168 1.00 89.25 273 LEU A CA 1
ATOM 2162 C C . LEU A 1 273 ? 6.878 23.104 9.795 1.00 89.25 273 LEU A C 1
ATOM 2164 O O . LEU A 1 273 ? 7.179 23.222 10.982 1.00 89.25 273 LEU A O 1
ATOM 2168 N N . SER A 1 274 ? 6.636 24.165 9.019 1.00 90.62 274 SER A N 1
ATOM 2169 C CA . SER A 1 274 ? 6.569 25.540 9.523 1.00 90.62 274 SER A CA 1
ATOM 2170 C C . SER A 1 274 ? 5.164 25.955 9.979 1.00 90.62 274 SER A C 1
ATOM 2172 O O . SER A 1 274 ? 5.011 26.964 10.674 1.00 90.62 274 SER A O 1
ATOM 2174 N N . HIS A 1 275 ? 4.140 25.179 9.618 1.00 96.12 275 HIS A N 1
ATOM 2175 C CA . HIS A 1 275 ? 2.750 25.464 9.936 1.00 96.12 275 HIS A CA 1
ATOM 2176 C C . HIS A 1 275 ? 2.394 25.042 11.371 1.00 96.12 275 HIS A C 1
ATOM 2178 O O . HIS A 1 275 ? 2.878 24.037 11.896 1.00 96.12 275 HIS A O 1
ATOM 2184 N N . GLN A 1 276 ? 1.498 25.795 12.019 1.00 95.88 276 GLN A N 1
ATOM 2185 C CA . GLN A 1 276 ? 1.106 25.542 13.414 1.00 95.88 276 GLN A CA 1
ATOM 2186 C C . GLN A 1 276 ? 0.458 24.164 13.611 1.00 95.88 276 GLN A C 1
ATOM 2188 O O . GLN A 1 276 ? 0.717 23.516 14.623 1.00 95.88 276 GLN A O 1
ATOM 2193 N N . ASP A 1 277 ? -0.334 23.702 12.639 1.00 94.69 277 ASP A N 1
ATOM 2194 C CA . ASP A 1 277 ? -0.976 22.382 12.694 1.00 94.69 277 ASP A CA 1
ATOM 2195 C C . ASP A 1 277 ? 0.055 21.237 12.750 1.00 94.69 277 ASP A C 1
ATOM 2197 O O . ASP A 1 277 ? -0.091 20.326 13.565 1.00 94.69 277 ASP A O 1
ATOM 2201 N N . ALA A 1 278 ? 1.126 21.299 11.946 1.00 95.50 278 ALA A N 1
ATOM 2202 C CA . ALA A 1 278 ? 2.202 20.304 11.974 1.00 95.50 278 ALA A CA 1
ATOM 2203 C C . ALA A 1 278 ? 2.960 20.319 13.310 1.00 95.50 278 ALA A C 1
ATOM 2205 O O . ALA A 1 278 ? 3.240 19.262 13.881 1.00 95.50 278 ALA A O 1
ATOM 2206 N N . VAL A 1 279 ? 3.248 21.513 13.843 1.00 95.81 279 VAL A N 1
ATOM 2207 C CA . VAL A 1 279 ? 3.918 21.676 15.144 1.00 95.81 279 VAL A CA 1
ATOM 2208 C C . VAL A 1 279 ? 3.074 21.089 16.279 1.00 95.81 279 VAL A C 1
ATOM 2210 O O . VAL A 1 279 ? 3.601 20.366 17.129 1.00 95.81 279 VAL A O 1
ATOM 2213 N N . GLU A 1 280 ? 1.766 21.360 16.297 1.00 97.00 280 GLU A N 1
ATOM 2214 C CA . GLU A 1 280 ? 0.867 20.823 17.323 1.00 97.00 280 GLU A CA 1
ATOM 2215 C C . GLU A 1 280 ? 0.718 19.302 17.200 1.00 97.00 280 GLU A C 1
ATOM 2217 O O . GLU A 1 280 ? 0.829 18.608 18.210 1.00 97.00 280 GLU A O 1
ATOM 2222 N N . ILE A 1 281 ? 0.545 18.757 15.989 1.00 97.00 281 ILE A N 1
ATOM 2223 C CA . ILE A 1 281 ? 0.491 17.301 15.784 1.00 97.00 281 ILE A CA 1
ATOM 2224 C C . ILE A 1 281 ? 1.785 16.626 16.239 1.00 97.00 281 ILE A C 1
ATOM 2226 O O . ILE A 1 281 ? 1.714 15.633 16.962 1.00 97.00 281 ILE A O 1
ATOM 2230 N N . GLY A 1 282 ? 2.954 17.179 15.906 1.00 96.38 282 GLY A N 1
ATOM 2231 C CA . GLY A 1 282 ? 4.237 16.647 16.371 1.00 96.38 282 GLY A CA 1
ATOM 2232 C C . GLY A 1 282 ? 4.352 16.649 17.898 1.00 96.38 282 GLY A C 1
ATOM 2233 O O . GLY A 1 282 ? 4.770 15.663 18.503 1.00 96.38 282 GLY A O 1
ATOM 2234 N N . LYS A 1 283 ? 3.901 17.723 18.558 1.00 97.25 283 LYS A N 1
ATOM 2235 C CA . LYS A 1 283 ? 3.859 17.799 20.026 1.00 97.25 283 LYS A CA 1
ATOM 2236 C C . LYS A 1 283 ? 2.918 16.754 20.631 1.00 97.25 283 LYS A C 1
ATOM 2238 O O . LYS A 1 283 ? 3.274 16.119 21.624 1.00 97.25 283 LYS A O 1
ATOM 2243 N N . ARG A 1 284 ? 1.725 16.575 20.053 1.00 97.81 284 ARG A N 1
ATOM 2244 C CA . ARG A 1 284 ? 0.748 15.571 20.503 1.00 97.81 284 ARG A CA 1
ATOM 2245 C C . ARG A 1 284 ? 1.270 14.159 20.307 1.00 97.81 284 ARG A C 1
ATOM 2247 O O . ARG A 1 284 ? 1.150 13.362 21.227 1.00 97.81 284 ARG A O 1
ATOM 2254 N N . LEU A 1 285 ? 1.886 13.876 19.162 1.00 97.69 285 LEU A N 1
ATOM 2255 C CA . LEU A 1 285 ? 2.481 12.578 18.862 1.00 97.69 285 LEU A CA 1
ATOM 2256 C C . LEU A 1 285 ? 3.595 12.234 19.851 1.00 97.69 285 LEU A C 1
ATOM 2258 O O . LEU A 1 285 ? 3.593 11.140 20.401 1.00 97.69 285 LEU A O 1
ATOM 2262 N N . ASN A 1 286 ? 4.480 13.185 20.153 1.00 94.88 286 ASN A N 1
ATOM 2263 C CA . ASN A 1 286 ? 5.531 12.989 21.153 1.00 94.88 286 ASN A CA 1
ATOM 2264 C C . ASN A 1 286 ? 4.976 12.714 22.556 1.00 94.88 286 ASN A C 1
ATOM 2266 O O . ASN A 1 286 ? 5.527 11.895 23.284 1.00 94.88 286 ASN A O 1
ATOM 2270 N N . ALA A 1 287 ? 3.884 13.379 22.942 1.00 95.88 287 ALA A N 1
ATOM 2271 C CA . ALA A 1 287 ? 3.236 13.139 24.230 1.00 95.88 287 ALA A CA 1
ATOM 2272 C C . ALA A 1 287 ? 2.466 11.807 24.279 1.00 95.88 287 ALA A C 1
ATOM 2274 O O . ALA A 1 287 ? 2.383 11.199 25.342 1.00 95.88 287 ALA A O 1
ATOM 2275 N N . TYR A 1 288 ? 1.889 11.379 23.152 1.00 96.31 288 TYR A N 1
ATOM 2276 C CA . TYR A 1 288 ? 1.112 10.142 23.039 1.00 96.31 288 TYR A CA 1
ATOM 2277 C C . TYR A 1 288 ? 1.999 8.899 22.864 1.00 96.31 288 TYR A C 1
ATOM 2279 O O . TYR A 1 288 ? 1.652 7.829 23.341 1.00 96.31 288 TYR A O 1
ATOM 2287 N N . GLY A 1 289 ? 3.143 9.043 22.191 1.00 92.25 289 GLY A N 1
ATOM 2288 C CA . GLY A 1 289 ? 4.027 7.953 21.780 1.00 92.25 289 GLY A CA 1
ATOM 2289 C C . GLY A 1 289 ? 3.667 7.395 20.396 1.00 92.25 289 GLY A C 1
ATOM 2290 O O . GLY A 1 289 ? 2.537 6.955 20.174 1.00 92.25 289 GLY A O 1
ATOM 2291 N N . LYS A 1 290 ? 4.641 7.378 19.470 1.00 92.44 290 LYS A N 1
ATOM 2292 C CA . LYS A 1 290 ? 4.482 6.878 18.086 1.00 92.44 290 LYS A CA 1
ATOM 2293 C C . LYS A 1 290 ? 4.048 5.410 18.048 1.00 92.44 290 LYS A C 1
ATOM 2295 O O . LYS A 1 290 ? 3.054 5.082 17.404 1.00 92.44 290 LYS A O 1
ATOM 2300 N N . ASP A 1 291 ? 4.733 4.551 18.797 1.00 86.12 291 ASP A N 1
ATOM 2301 C CA . ASP A 1 291 ? 4.422 3.117 18.832 1.00 86.12 291 ASP A CA 1
ATOM 2302 C C . ASP A 1 291 ? 3.057 2.846 19.467 1.00 86.12 291 ASP A C 1
ATOM 2304 O O . ASP A 1 291 ? 2.321 1.960 19.033 1.00 86.12 291 ASP A O 1
ATOM 2308 N N . GLN A 1 292 ? 2.689 3.636 20.480 1.00 86.62 292 GLN A N 1
ATOM 2309 C CA . GLN A 1 292 ? 1.401 3.497 21.147 1.00 86.62 292 GLN A CA 1
ATOM 2310 C C . GLN A 1 292 ? 0.252 3.771 20.171 1.00 86.62 292 GLN A C 1
ATOM 2312 O O . GLN A 1 292 ? -0.613 2.912 19.999 1.00 86.62 292 GLN A O 1
ATOM 2317 N N . ILE A 1 293 ? 0.254 4.924 19.490 1.00 94.94 293 ILE A N 1
ATOM 2318 C CA . ILE A 1 293 ? -0.810 5.235 18.525 1.00 94.94 293 ILE A CA 1
ATOM 2319 C C . ILE A 1 293 ? -0.825 4.245 17.356 1.00 94.94 293 ILE A C 1
ATOM 2321 O O . ILE A 1 293 ? -1.906 3.838 16.929 1.00 94.94 293 ILE A O 1
ATOM 2325 N N . ALA A 1 294 ? 0.342 3.809 16.870 1.00 91.38 294 ALA A N 1
ATOM 2326 C CA . ALA A 1 294 ? 0.423 2.810 15.809 1.00 91.38 294 ALA A CA 1
ATOM 2327 C C . ALA A 1 294 ? -0.282 1.508 16.222 1.00 91.38 294 ALA A C 1
ATOM 2329 O O . ALA A 1 294 ? -1.154 1.015 15.505 1.00 91.38 294 ALA A O 1
ATOM 2330 N N . ASN A 1 295 ? 0.030 0.988 17.411 1.00 85.12 295 ASN A N 1
ATOM 2331 C CA . ASN A 1 295 ? -0.564 -0.244 17.928 1.00 85.12 295 ASN A CA 1
ATOM 2332 C C . ASN A 1 295 ? -2.073 -0.119 18.163 1.00 85.12 295 ASN A C 1
ATOM 2334 O O . ASN A 1 295 ? -2.829 -1.024 17.812 1.00 85.12 295 ASN A O 1
ATOM 2338 N N . GLU A 1 296 ? -2.538 1.006 18.705 1.00 91.06 296 GLU A N 1
ATOM 2339 C CA . GLU A 1 296 ? -3.966 1.241 18.934 1.00 91.06 296 GLU A CA 1
ATOM 2340 C C . GLU A 1 296 ? -4.751 1.353 17.618 1.00 91.06 296 GLU A C 1
ATOM 2342 O O . GLU A 1 296 ? -5.818 0.749 17.479 1.00 91.06 296 GLU A O 1
ATOM 2347 N N . VAL A 1 297 ? -4.211 2.061 16.618 1.00 94.88 297 VAL A N 1
ATOM 2348 C CA . VAL A 1 297 ? -4.820 2.154 15.282 1.00 94.88 297 VAL A CA 1
ATOM 2349 C C . VAL A 1 297 ? -4.904 0.774 14.628 1.00 94.88 297 VAL A C 1
ATOM 2351 O O . VAL A 1 297 ? -5.960 0.420 14.096 1.00 94.88 297 VAL A O 1
ATOM 2354 N N . LYS A 1 298 ? -3.841 -0.035 14.715 1.00 90.00 298 LYS A N 1
ATOM 2355 C CA . LYS A 1 298 ? -3.826 -1.413 14.195 1.00 90.00 298 LYS A CA 1
ATOM 2356 C C . LYS A 1 298 ? -4.821 -2.319 14.905 1.00 90.00 298 LYS A C 1
ATOM 2358 O O . LYS A 1 298 ? -5.552 -3.054 14.240 1.00 90.00 298 LYS A O 1
ATOM 2363 N N . LEU A 1 299 ? -4.904 -2.233 16.232 1.00 84.62 299 LEU A N 1
ATOM 2364 C CA . LEU A 1 299 ? -5.872 -2.986 17.028 1.00 84.62 299 LEU A CA 1
ATOM 2365 C C . LEU A 1 299 ? -7.307 -2.680 16.588 1.00 84.62 299 LEU A C 1
ATOM 2367 O O . LEU A 1 299 ? -8.088 -3.600 16.335 1.00 84.62 299 LEU A O 1
ATOM 2371 N N . VAL A 1 300 ? -7.642 -1.395 16.460 1.00 93.69 300 VAL A N 1
ATOM 2372 C CA . VAL A 1 300 ? -8.976 -0.941 16.049 1.00 93.69 300 VAL A CA 1
ATOM 2373 C C . VAL A 1 300 ? -9.285 -1.366 14.617 1.00 93.69 300 VAL A C 1
ATOM 2375 O O . VAL A 1 300 ? -10.365 -1.904 14.358 1.00 93.69 300 VAL A O 1
ATOM 2378 N N . PHE A 1 301 ? -8.336 -1.181 13.696 1.00 94.56 301 PHE A N 1
ATOM 2379 C CA . PHE A 1 301 ? -8.493 -1.608 12.308 1.00 94.56 301 PHE A CA 1
ATOM 2380 C C . PHE A 1 301 ? -8.735 -3.116 12.215 1.00 94.56 301 PHE A C 1
ATOM 2382 O O . PHE A 1 301 ? -9.648 -3.554 11.517 1.00 94.56 301 PHE A O 1
ATOM 2389 N N . SER A 1 302 ? -7.969 -3.911 12.962 1.00 86.12 302 SER A N 1
ATOM 2390 C CA . SER A 1 302 ? -8.113 -5.361 12.957 1.00 86.12 302 SER A CA 1
ATOM 2391 C C . SER A 1 302 ? -9.429 -5.840 13.564 1.00 86.12 302 SER A C 1
ATOM 2393 O O . SER A 1 302 ? -10.074 -6.747 13.035 1.00 86.12 302 SER A O 1
ATOM 2395 N N . ALA A 1 303 ? -9.874 -5.211 14.655 1.00 88.12 303 ALA A N 1
ATOM 2396 C CA . ALA A 1 303 ? -11.173 -5.498 15.252 1.00 88.12 303 ALA A CA 1
ATOM 2397 C C . ALA A 1 303 ? -12.315 -5.194 14.269 1.00 88.12 303 ALA A C 1
ATOM 2399 O O . ALA A 1 303 ? -13.229 -6.004 14.112 1.00 88.12 303 ALA A O 1
ATOM 2400 N N . LEU A 1 304 ? -12.240 -4.063 13.561 1.00 95.06 304 LEU A N 1
ATOM 2401 C CA . LEU A 1 304 ? -13.205 -3.698 12.525 1.00 95.06 304 LEU A CA 1
ATOM 2402 C C . LEU A 1 304 ? -13.172 -4.701 11.365 1.00 95.06 304 LEU A C 1
ATOM 2404 O O . LEU A 1 304 ? -14.224 -5.208 10.974 1.00 95.06 304 LEU A O 1
ATOM 2408 N N . ARG A 1 305 ? -11.982 -5.042 10.857 1.00 92.50 305 ARG A N 1
ATOM 2409 C CA . ARG A 1 305 ? -11.805 -6.055 9.807 1.00 92.50 305 ARG A CA 1
ATOM 2410 C C . ARG A 1 305 ? -12.420 -7.393 10.209 1.00 92.50 305 ARG A C 1
ATOM 2412 O O . ARG A 1 305 ? -13.225 -7.931 9.456 1.00 92.50 305 ARG A O 1
ATOM 2419 N N . SER A 1 306 ? -12.139 -7.855 11.426 1.00 87.06 306 SER A N 1
ATOM 2420 C CA . SER A 1 306 ? -12.690 -9.096 11.985 1.00 87.06 306 SER A CA 1
ATOM 2421 C C . SER A 1 306 ? -14.219 -9.070 12.068 1.00 87.06 306 SER A C 1
ATOM 2423 O O . SER A 1 306 ? -14.868 -10.072 11.787 1.00 87.06 306 SER A O 1
ATOM 2425 N N . VAL A 1 307 ? -14.821 -7.929 12.419 1.00 93.62 307 VAL A N 1
ATOM 2426 C CA . VAL A 1 307 ? -16.285 -7.770 12.424 1.00 93.62 307 VAL A CA 1
ATOM 2427 C C . VAL A 1 307 ? -16.863 -7.854 11.013 1.00 93.62 307 VAL A C 1
ATOM 2429 O O . VAL A 1 307 ? -17.845 -8.560 10.794 1.00 93.62 307 VAL A O 1
ATOM 2432 N N . VAL A 1 308 ? -16.258 -7.163 10.047 1.00 95.19 308 VAL A N 1
ATOM 2433 C CA . VAL A 1 308 ? -16.746 -7.168 8.663 1.00 95.19 308 VAL A CA 1
ATOM 2434 C C . VAL A 1 308 ? -16.618 -8.567 8.058 1.00 95.19 308 VAL A C 1
ATOM 2436 O O . VAL A 1 308 ? -17.610 -9.121 7.590 1.00 95.19 308 VAL A O 1
ATOM 2439 N N . GLU A 1 309 ? -15.434 -9.171 8.123 1.00 89.31 309 GLU A N 1
ATOM 2440 C CA . GLU A 1 309 ? -15.152 -10.483 7.524 1.00 89.31 309 GLU A CA 1
ATOM 2441 C C . GLU A 1 309 ? -15.837 -11.633 8.278 1.00 89.31 309 GLU A C 1
ATOM 2443 O O . GLU A 1 309 ? -16.295 -12.592 7.659 1.00 89.31 309 GLU A O 1
ATOM 2448 N N . GLY A 1 310 ? -15.982 -11.521 9.602 1.00 84.81 310 GLY A N 1
ATOM 2449 C CA . GLY A 1 310 ? -16.703 -12.495 10.425 1.00 84.81 310 GLY A CA 1
ATOM 2450 C C . GLY A 1 310 ? -18.215 -12.493 10.191 1.00 84.81 310 GLY A C 1
ATOM 2451 O O . GLY A 1 310 ? -18.886 -13.489 10.454 1.00 84.81 310 GLY A O 1
ATOM 2452 N N . SER A 1 311 ? -18.768 -11.393 9.672 1.00 92.00 311 SER A N 1
ATOM 2453 C CA . SER A 1 311 ? -20.188 -11.310 9.316 1.00 92.00 311 SER A CA 1
ATOM 2454 C C . SER A 1 311 ? -20.495 -11.856 7.914 1.00 92.00 311 SER A C 1
ATOM 2456 O O . SER A 1 311 ? -21.563 -12.439 7.710 1.00 92.00 311 SER A O 1
ATOM 2458 N N . SER A 1 312 ? -19.575 -11.692 6.955 1.00 91.00 312 SER A N 1
ATOM 2459 C CA . SER A 1 312 ? -19.700 -12.197 5.587 1.00 91.00 312 SER A CA 1
ATOM 2460 C C . SER A 1 312 ? -18.359 -12.191 4.852 1.00 91.00 312 SER A C 1
ATOM 2462 O O . SER A 1 312 ? -17.593 -11.233 4.930 1.00 91.00 312 SER A O 1
ATOM 2464 N N . ALA A 1 313 ? -18.130 -13.227 4.042 1.00 84.62 313 ALA A N 1
ATOM 2465 C CA . ALA A 1 313 ? -16.978 -13.328 3.145 1.00 84.62 313 ALA A CA 1
ATOM 2466 C C . ALA A 1 313 ? -17.183 -12.609 1.793 1.00 84.62 313 ALA A C 1
ATOM 2468 O O . ALA A 1 313 ? -16.299 -12.633 0.936 1.00 84.62 313 ALA A O 1
ATOM 2469 N N . GLU A 1 314 ? -18.350 -12.001 1.550 1.00 90.69 314 GLU A N 1
ATOM 2470 C CA . GLU A 1 314 ? -18.620 -11.327 0.279 1.00 90.69 314 GLU A CA 1
ATOM 2471 C C . GLU A 1 314 ? -17.771 -10.063 0.086 1.00 90.69 314 GLU A C 1
ATOM 2473 O O . GLU A 1 314 ? -17.665 -9.204 0.963 1.00 90.69 314 GLU A O 1
ATOM 2478 N N . SER A 1 315 ? -17.270 -9.858 -1.134 1.00 90.06 315 SER A N 1
ATOM 2479 C CA . SER A 1 315 ? -16.701 -8.566 -1.513 1.00 90.06 315 SER A CA 1
ATOM 2480 C C . SER A 1 315 ? -17.755 -7.457 -1.454 1.00 90.06 315 SER A C 1
ATOM 2482 O O . SER A 1 315 ? -18.928 -7.628 -1.822 1.00 90.06 315 SER A O 1
ATOM 2484 N N . ASN A 1 316 ? -17.295 -6.270 -1.073 1.00 94.62 316 ASN A N 1
ATOM 2485 C CA . ASN A 1 316 ? -18.079 -5.065 -0.846 1.00 94.62 316 ASN A CA 1
ATOM 2486 C C . ASN A 1 316 ? -19.138 -5.224 0.251 1.00 94.62 316 ASN A C 1
ATOM 2488 O O . ASN A 1 316 ? -20.126 -4.488 0.228 1.00 94.62 316 ASN A O 1
ATOM 2492 N N . HIS A 1 317 ? -18.973 -6.169 1.182 1.00 96.62 317 HIS A N 1
ATOM 2493 C CA . HIS A 1 317 ? -19.944 -6.388 2.248 1.00 96.62 317 HIS A CA 1
ATOM 2494 C C . HIS A 1 317 ? -20.136 -5.133 3.109 1.00 96.62 317 HIS A C 1
ATOM 2496 O O . HIS A 1 317 ? -21.276 -4.703 3.305 1.00 96.62 317 HIS A O 1
ATOM 2502 N N . PHE A 1 318 ? -19.046 -4.470 3.518 1.00 97.75 318 PHE A N 1
ATOM 2503 C CA . PHE A 1 318 ? -19.138 -3.193 4.235 1.00 97.75 318 PHE A CA 1
ATOM 2504 C C . PHE A 1 318 ? -19.905 -2.141 3.424 1.00 97.75 318 PHE A C 1
ATOM 2506 O O . PHE A 1 318 ? -20.906 -1.615 3.908 1.00 97.75 318 PHE A O 1
ATOM 2513 N N . ARG A 1 319 ? -19.507 -1.886 2.164 1.00 97.19 319 ARG A N 1
ATOM 2514 C CA . ARG A 1 319 ? -20.192 -0.930 1.273 1.00 97.19 319 ARG A CA 1
ATOM 2515 C C . ARG A 1 319 ? -21.683 -1.229 1.136 1.00 97.19 319 ARG A C 1
ATOM 2517 O O . ARG A 1 319 ? -22.484 -0.318 1.304 1.00 97.19 319 ARG A O 1
ATOM 2524 N N . LYS A 1 320 ? -22.050 -2.477 0.825 1.00 96.88 320 LYS A N 1
ATOM 2525 C CA . LYS A 1 320 ? -23.450 -2.911 0.663 1.00 96.88 320 LYS A CA 1
ATOM 2526 C C . LYS A 1 320 ? -24.247 -2.742 1.958 1.00 96.88 320 LYS A C 1
ATOM 2528 O O . LYS A 1 320 ? -25.438 -2.473 1.900 1.00 96.88 320 LYS A O 1
ATOM 2533 N N . THR A 1 321 ? -23.600 -2.886 3.112 1.00 97.56 321 THR A N 1
ATOM 2534 C CA . THR A 1 321 ? -24.248 -2.705 4.413 1.00 97.56 321 THR A CA 1
ATOM 2535 C C . THR A 1 321 ? -24.495 -1.228 4.698 1.00 97.56 321 THR A C 1
ATOM 2537 O O . THR A 1 321 ? -25.627 -0.828 4.951 1.00 97.56 321 THR A O 1
ATOM 2540 N N . VAL A 1 322 ? -23.462 -0.385 4.611 1.00 97.06 322 VAL A N 1
ATOM 2541 C CA . VAL A 1 322 ? -23.590 1.043 4.951 1.00 97.06 322 VAL A CA 1
ATOM 2542 C C . VAL A 1 322 ? -24.335 1.848 3.887 1.00 97.06 322 VAL A C 1
ATOM 2544 O O . VAL A 1 322 ? -24.917 2.880 4.216 1.00 97.06 322 VAL A O 1
ATOM 2547 N N . TYR A 1 323 ? -24.345 1.378 2.637 1.00 96.19 323 TYR A N 1
ATOM 2548 C CA . TYR A 1 323 ? -25.055 1.968 1.504 1.00 96.19 323 TYR A CA 1
ATOM 2549 C C . TYR A 1 323 ? -25.667 0.851 0.623 1.00 96.19 323 TYR A C 1
ATOM 2551 O O . TYR A 1 323 ? -25.029 0.377 -0.321 1.00 96.19 323 TYR A O 1
ATOM 2559 N N . PRO A 1 324 ? -26.908 0.413 0.915 1.00 94.69 324 PRO A N 1
ATOM 2560 C CA . PRO A 1 324 ? -27.549 -0.721 0.233 1.00 94.69 324 PRO A CA 1
ATOM 2561 C C . PRO A 1 324 ? -27.886 -0.490 -1.242 1.00 94.69 324 PRO A C 1
ATOM 2563 O O . PRO A 1 324 ? -28.064 -1.445 -2.000 1.00 94.69 324 PRO A O 1
ATOM 2566 N N . THR A 1 325 ? -27.976 0.768 -1.674 1.00 92.94 325 THR A N 1
ATOM 2567 C CA . THR A 1 325 ? -28.246 1.101 -3.075 1.00 92.94 325 THR A CA 1
ATOM 2568 C C . THR A 1 325 ? -27.028 0.760 -3.948 1.00 92.94 325 THR A C 1
ATOM 2570 O O . THR A 1 325 ? -25.902 1.105 -3.584 1.00 92.94 325 THR A O 1
ATOM 2573 N N . PRO A 1 326 ? -27.203 0.126 -5.124 1.00 91.44 326 PRO A N 1
ATOM 2574 C CA . PRO A 1 326 ? -26.092 -0.183 -6.020 1.00 91.44 326 PRO A CA 1
ATOM 2575 C C . PRO A 1 326 ? -25.242 1.052 -6.349 1.00 91.44 326 PRO A C 1
ATOM 2577 O O . PRO A 1 326 ? -25.738 2.048 -6.872 1.00 91.44 326 PRO A O 1
ATOM 2580 N N . THR A 1 327 ? -23.947 0.984 -6.042 1.00 91.12 327 THR A N 1
ATOM 2581 C CA . THR A 1 327 ? -22.997 2.071 -6.295 1.00 91.12 327 THR A CA 1
ATOM 2582 C C . THR A 1 327 ? -21.578 1.545 -6.473 1.00 91.12 327 THR A C 1
ATOM 2584 O O . THR A 1 327 ? -21.206 0.508 -5.921 1.00 91.12 327 THR A O 1
ATOM 2587 N N . SER A 1 328 ? -20.772 2.295 -7.222 1.00 88.00 328 SER A N 1
ATOM 2588 C CA . SER A 1 328 ? -19.317 2.132 -7.310 1.00 88.00 328 SER A CA 1
ATOM 2589 C C . SER A 1 328 ? -18.552 3.164 -6.474 1.00 88.00 328 SER A C 1
ATOM 2591 O O . SER A 1 328 ? -17.324 3.204 -6.531 1.00 88.00 328 SER A O 1
ATOM 2593 N N . ASN A 1 329 ? -19.254 4.036 -5.744 1.00 90.44 329 ASN A N 1
ATOM 2594 C CA . ASN A 1 329 ? -18.627 5.091 -4.956 1.00 90.44 329 ASN A CA 1
ATOM 2595 C C . ASN A 1 329 ? -18.006 4.529 -3.673 1.00 90.44 329 ASN A C 1
ATOM 2597 O O . ASN A 1 329 ? -18.619 3.714 -2.977 1.00 90.44 329 ASN A O 1
ATOM 2601 N N . ALA A 1 330 ? -16.808 5.022 -3.359 1.00 93.88 330 ALA A N 1
ATOM 2602 C CA . ALA A 1 330 ? -16.100 4.764 -2.111 1.00 93.88 330 ALA A CA 1
ATOM 2603 C C . ALA A 1 330 ? -16.926 5.215 -0.894 1.00 93.88 330 ALA A C 1
ATOM 2605 O O . ALA A 1 330 ? -17.555 6.275 -0.925 1.00 93.88 330 ALA A O 1
ATOM 2606 N N . GLN A 1 331 ? -16.898 4.437 0.189 1.00 95.25 331 GLN A N 1
ATOM 2607 C CA . GLN A 1 331 ? -17.622 4.726 1.435 1.00 95.25 331 GLN A CA 1
ATOM 2608 C C . GLN A 1 331 ? -16.679 5.218 2.543 1.00 95.25 331 GLN A C 1
ATOM 2610 O O . GLN A 1 331 ? -16.654 4.673 3.648 1.00 95.25 331 GLN A O 1
ATOM 2615 N N . LYS A 1 332 ? -15.921 6.284 2.250 1.00 94.31 332 LYS A N 1
ATOM 2616 C CA . LYS A 1 332 ? -14.923 6.865 3.168 1.00 94.31 332 LYS A CA 1
ATOM 2617 C C . LYS A 1 332 ? -15.543 7.408 4.460 1.00 94.31 332 LYS A C 1
ATOM 2619 O O . LYS A 1 332 ? -15.074 7.080 5.544 1.00 94.31 332 LYS A O 1
ATOM 2624 N N . SER A 1 333 ? -16.609 8.213 4.369 1.00 92.88 333 SER A N 1
ATOM 2625 C CA . SER A 1 333 ? -17.229 8.840 5.551 1.00 92.88 333 SER A CA 1
ATOM 2626 C C . SER A 1 333 ? -17.889 7.830 6.502 1.00 92.88 333 SER A C 1
ATOM 2628 O O . SER A 1 333 ? -17.623 7.919 7.702 1.00 92.88 333 SER A O 1
ATOM 2630 N N . PRO A 1 334 ? -18.679 6.841 6.021 1.00 95.81 334 PRO A N 1
ATOM 2631 C CA . PRO A 1 334 ? -19.163 5.759 6.879 1.00 95.81 334 PRO A CA 1
ATOM 2632 C C . PRO A 1 334 ? -18.031 4.985 7.555 1.00 95.81 334 PRO A C 1
ATOM 2634 O O . PRO A 1 334 ? -18.124 4.686 8.745 1.00 95.81 334 PRO A O 1
ATOM 2637 N N . PHE A 1 335 ? -16.946 4.698 6.826 1.00 97.44 335 PHE A N 1
ATOM 2638 C CA . PHE A 1 335 ? -15.792 4.019 7.405 1.00 97.44 335 PHE A CA 1
ATOM 2639 C C . PHE A 1 335 ? -15.124 4.851 8.498 1.00 97.44 335 PHE A C 1
ATOM 2641 O O . PHE A 1 335 ? -14.923 4.343 9.594 1.00 97.44 335 PHE A O 1
ATOM 2648 N N . TYR A 1 336 ? -14.836 6.129 8.241 1.00 96.69 336 TYR A N 1
ATOM 2649 C CA . TYR A 1 336 ? -14.231 7.028 9.226 1.00 96.69 336 TYR A CA 1
ATOM 2650 C C . TYR A 1 336 ? -15.068 7.108 10.513 1.00 96.69 336 TYR A C 1
ATOM 2652 O O . TYR A 1 336 ? -14.535 6.945 11.608 1.00 96.69 336 TYR A O 1
ATOM 2660 N N . ALA A 1 337 ? -16.390 7.289 10.394 1.00 96.94 337 ALA A N 1
ATOM 2661 C CA . ALA A 1 337 ? -17.284 7.335 11.552 1.00 96.94 337 ALA A CA 1
ATOM 2662 C C . ALA A 1 337 ? -17.302 6.005 12.328 1.00 96.94 337 ALA A C 1
ATOM 2664 O O . ALA A 1 337 ? -17.276 6.010 13.558 1.00 96.94 337 ALA A O 1
ATOM 2665 N N . THR A 1 338 ? -17.291 4.875 11.613 1.00 98.31 338 THR A N 1
ATOM 2666 C CA . THR A 1 338 ? -17.241 3.531 12.210 1.00 98.31 338 THR A CA 1
ATOM 2667 C C . THR A 1 338 ? -15.914 3.287 12.921 1.00 98.31 338 THR A C 1
ATOM 2669 O O . THR A 1 338 ? -15.916 2.855 14.069 1.00 98.31 338 THR A O 1
ATOM 2672 N N . PHE A 1 339 ? -14.788 3.617 12.287 1.00 98.38 339 PHE A N 1
ATOM 2673 C CA . PHE A 1 339 ? -13.462 3.470 12.879 1.00 98.38 339 PHE A CA 1
ATOM 2674 C C . PHE A 1 339 ? -13.340 4.288 14.163 1.00 98.38 339 PHE A C 1
ATOM 2676 O O . PHE A 1 339 ? -12.941 3.753 15.190 1.00 98.38 339 PHE A O 1
ATOM 2683 N N . MET A 1 340 ? -13.723 5.567 14.139 1.00 98.19 340 MET A N 1
ATOM 2684 C CA . MET A 1 340 ? -13.626 6.424 15.324 1.00 98.19 340 MET A CA 1
ATOM 2685 C C . MET A 1 340 ? -14.575 5.975 16.445 1.00 98.19 340 MET A C 1
ATOM 2687 O O . MET A 1 340 ? -14.219 6.068 17.617 1.00 98.19 340 MET A O 1
ATOM 2691 N N . ALA A 1 341 ? -15.753 5.436 16.110 1.00 98.25 341 ALA A N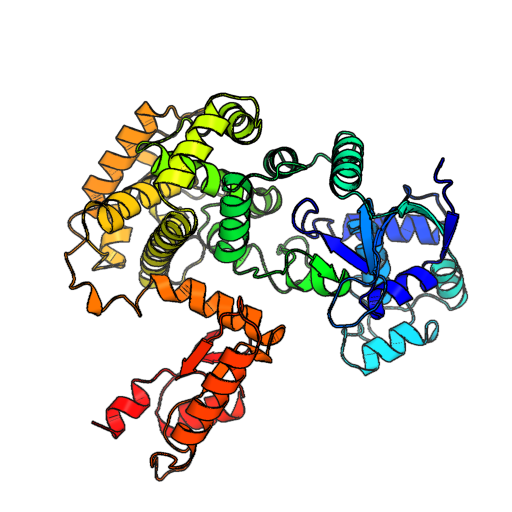 1
ATOM 2692 C CA . ALA A 1 341 ? -16.645 4.822 17.093 1.00 98.25 341 ALA A CA 1
ATOM 2693 C C . ALA A 1 341 ? -16.030 3.559 17.724 1.00 98.25 341 ALA A C 1
ATOM 2695 O O . ALA A 1 341 ? -16.103 3.391 18.941 1.00 98.25 341 ALA A O 1
ATOM 2696 N N . PHE A 1 342 ? -15.389 2.701 16.922 1.00 97.56 342 PHE A N 1
ATOM 2697 C CA . PHE A 1 342 ? -14.629 1.554 17.424 1.00 97.56 342 PHE A CA 1
ATOM 2698 C C . PHE A 1 342 ? -13.446 2.003 18.285 1.00 97.56 342 PHE A C 1
ATOM 2700 O O . PHE A 1 342 ? -13.231 1.428 19.344 1.00 97.56 342 PHE A O 1
ATOM 2707 N N . PHE A 1 343 ? -12.709 3.037 17.874 1.00 96.81 343 PHE A N 1
ATOM 2708 C CA . PHE A 1 343 ? -11.586 3.579 18.638 1.00 96.81 343 PHE A CA 1
ATOM 2709 C C . PHE A 1 343 ? -12.034 4.050 20.023 1.00 96.81 343 PHE A C 1
ATOM 2711 O O . PHE A 1 343 ? -11.439 3.669 21.027 1.00 96.81 343 PHE A O 1
ATOM 2718 N N . ASP A 1 344 ? -13.119 4.824 20.098 1.00 96.44 344 ASP A N 1
ATOM 2719 C CA . ASP A 1 344 ? -13.702 5.245 21.373 1.00 96.44 344 ASP A CA 1
ATOM 2720 C C . ASP A 1 344 ? -14.065 4.039 22.255 1.00 96.44 344 ASP A C 1
ATOM 2722 O O . ASP A 1 344 ? -13.672 3.988 23.419 1.00 96.44 344 ASP A O 1
ATOM 2726 N N . LEU A 1 345 ? -14.787 3.056 21.710 1.00 95.19 345 LEU A N 1
ATOM 2727 C CA . LEU A 1 345 ? -15.244 1.900 22.485 1.00 95.19 345 LEU A CA 1
ATOM 2728 C C . LEU A 1 345 ? -14.079 1.009 22.943 1.00 95.19 345 LEU A C 1
ATOM 2730 O O . LEU A 1 345 ? -14.042 0.613 24.104 1.00 95.19 345 LEU A O 1
ATOM 2734 N N . ILE A 1 346 ? -13.114 0.733 22.064 1.00 91.12 346 ILE A N 1
ATOM 2735 C CA . ILE A 1 346 ? -11.988 -0.172 22.332 1.00 91.12 346 ILE A CA 1
ATOM 2736 C C . ILE A 1 346 ? -10.947 0.495 23.221 1.00 91.12 346 ILE A C 1
ATOM 2738 O O . ILE A 1 346 ? -10.596 -0.050 24.265 1.00 91.12 346 ILE A O 1
ATOM 2742 N N . ILE A 1 347 ? -10.473 1.676 22.834 1.00 89.75 347 ILE A N 1
ATOM 2743 C CA . ILE A 1 347 ? -9.324 2.313 23.482 1.00 89.75 347 ILE A CA 1
ATOM 2744 C C . ILE A 1 347 ? -9.757 3.132 24.694 1.00 89.75 347 ILE A C 1
ATOM 2746 O O . ILE A 1 347 ? -9.163 3.012 25.763 1.00 89.75 347 ILE A O 1
ATOM 2750 N N . LYS A 1 348 ? -10.809 3.951 24.568 1.00 90.31 348 LYS A N 1
ATOM 2751 C CA . LYS A 1 348 ? -11.213 4.853 25.661 1.00 90.31 348 LYS A CA 1
ATOM 2752 C C . LYS A 1 348 ? -12.109 4.175 26.689 1.00 90.31 348 LYS A C 1
ATOM 2754 O O . LYS A 1 348 ? -12.076 4.546 27.860 1.00 90.31 348 LYS A O 1
ATOM 2759 N N . GLU A 1 349 ? -12.925 3.214 26.265 1.00 90.44 349 GLU A N 1
ATOM 2760 C CA . GLU A 1 349 ? -13.908 2.566 27.140 1.00 90.44 349 GLU A CA 1
ATOM 2761 C C . GLU A 1 349 ? -13.556 1.118 27.521 1.00 90.44 349 GLU A C 1
ATOM 2763 O O . GLU A 1 349 ? -14.220 0.539 28.389 1.00 90.44 349 GLU A O 1
ATOM 2768 N N . GLY A 1 350 ? -12.507 0.541 26.922 1.00 82.81 350 GLY A N 1
ATOM 2769 C CA . GLY A 1 350 ? -12.055 -0.824 27.210 1.00 82.81 350 GLY A CA 1
ATOM 2770 C C . GLY A 1 350 ? -13.083 -1.893 26.831 1.00 82.81 350 GLY A C 1
ATOM 2771 O O . GLY A 1 350 ? -13.213 -2.907 27.521 1.00 82.81 350 GLY A O 1
ATOM 2772 N N . MET A 1 351 ? -13.875 -1.643 25.789 1.00 86.19 351 MET A N 1
ATOM 2773 C CA . MET A 1 351 ? -14.926 -2.533 25.305 1.00 86.19 351 MET A CA 1
ATOM 2774 C C . MET A 1 351 ? -14.547 -3.150 23.962 1.00 86.19 351 MET A C 1
ATOM 2776 O O . MET A 1 351 ? -14.012 -2.480 23.090 1.00 86.19 351 MET A O 1
ATOM 2780 N N . PHE A 1 352 ? -14.909 -4.407 23.736 1.00 86.06 352 PHE A N 1
ATOM 2781 C CA . PHE A 1 352 ? -14.585 -5.117 22.501 1.00 86.06 352 PHE A CA 1
ATOM 2782 C C . PHE A 1 352 ? -15.841 -5.587 21.764 1.00 86.06 352 PHE A C 1
ATOM 2784 O O . PHE A 1 352 ? -16.840 -5.886 22.426 1.00 86.06 352 PHE A O 1
ATOM 2791 N N . PRO A 1 353 ? -15.791 -5.690 20.421 1.00 89.75 353 PRO A N 1
ATOM 2792 C CA . PRO A 1 353 ? -16.859 -6.292 19.628 1.00 89.75 353 PRO A CA 1
ATOM 2793 C C . PRO A 1 353 ? -17.213 -7.698 20.125 1.00 89.75 353 PRO A C 1
ATOM 2795 O O . PRO A 1 353 ? -16.315 -8.507 20.382 1.00 89.75 353 PRO A O 1
ATOM 2798 N N . ASP A 1 354 ? -18.507 -7.999 20.243 1.00 87.00 354 ASP A N 1
ATOM 2799 C CA . ASP A 1 354 ? -18.976 -9.328 20.650 1.00 87.00 354 ASP A CA 1
ATOM 2800 C C . ASP A 1 354 ? -19.578 -10.133 19.492 1.00 87.00 354 ASP A C 1
ATOM 2802 O O . ASP A 1 354 ? -19.144 -11.251 19.226 1.00 87.00 354 ASP A O 1
ATOM 2806 N N . ASP A 1 355 ? -20.535 -9.548 18.766 1.00 88.62 355 ASP A N 1
ATOM 2807 C CA . ASP A 1 355 ? -21.293 -10.226 17.709 1.00 88.62 355 ASP A CA 1
ATOM 2808 C C . ASP A 1 355 ? -21.156 -9.486 16.372 1.00 88.62 355 ASP A C 1
ATOM 2810 O O . ASP A 1 355 ? -21.755 -8.430 16.144 1.00 88.62 355 ASP A O 1
ATOM 2814 N N . SER A 1 356 ? -20.358 -10.060 15.469 1.00 92.25 356 SER A N 1
ATOM 2815 C CA . SER A 1 356 ? -20.051 -9.474 14.163 1.00 92.25 356 SER A CA 1
ATOM 2816 C C . SER A 1 356 ? -21.299 -9.222 13.311 1.00 92.25 356 SER A C 1
ATOM 2818 O O . SER A 1 356 ? -21.401 -8.175 12.669 1.00 92.25 356 SER A O 1
ATOM 2820 N N . GLN A 1 357 ? -22.272 -10.142 13.320 1.00 94.19 357 GLN A N 1
ATOM 2821 C CA . GLN A 1 357 ? -23.486 -10.003 12.512 1.00 94.19 357 GLN A CA 1
ATOM 2822 C C . GLN A 1 357 ? -24.386 -8.889 13.039 1.00 94.19 357 GLN A C 1
ATOM 2824 O O . GLN A 1 357 ? -24.886 -8.081 12.253 1.00 94.19 357 GLN A O 1
ATOM 2829 N N . LYS A 1 358 ? -24.570 -8.804 14.361 1.00 96.12 358 LYS A N 1
ATOM 2830 C CA . LYS A 1 358 ? -25.384 -7.736 14.957 1.00 96.12 358 LYS A CA 1
ATOM 2831 C C . LYS A 1 358 ? -24.748 -6.367 14.776 1.00 96.12 358 LYS A C 1
ATOM 2833 O O . LYS A 1 358 ? -25.461 -5.429 14.427 1.00 96.12 358 LYS A O 1
ATOM 2838 N N . ILE A 1 359 ? -23.427 -6.253 14.941 1.00 97.44 359 ILE A N 1
ATOM 2839 C CA . ILE A 1 359 ? -22.718 -4.985 14.712 1.00 97.44 359 ILE A CA 1
ATOM 2840 C C . ILE A 1 359 ? -22.919 -4.521 13.268 1.00 97.44 359 ILE A C 1
ATOM 2842 O O . ILE A 1 359 ? -23.322 -3.378 13.048 1.00 97.44 359 ILE A O 1
ATOM 2846 N N . MET A 1 360 ? -22.713 -5.402 12.286 1.00 97.88 360 MET A N 1
ATOM 2847 C CA . MET A 1 360 ? -22.949 -5.056 10.881 1.00 97.88 360 MET A CA 1
ATOM 2848 C C . MET A 1 360 ? -24.420 -4.722 10.607 1.00 97.88 360 MET A C 1
ATOM 2850 O O . MET A 1 360 ? -24.708 -3.755 9.904 1.00 97.88 360 MET A O 1
ATOM 2854 N N . GLY A 1 361 ? -25.359 -5.427 11.241 1.00 97.00 361 GLY A N 1
ATOM 2855 C CA . GLY A 1 361 ? -26.783 -5.088 11.206 1.00 97.00 361 GLY A CA 1
ATOM 2856 C C . GLY A 1 361 ? -27.083 -3.668 11.708 1.00 97.00 361 GLY A C 1
ATOM 2857 O O . GLY A 1 361 ? -27.854 -2.944 11.073 1.00 97.00 361 GLY A O 1
ATOM 2858 N N . CYS A 1 362 ? -26.435 -3.221 12.789 1.00 97.56 362 CYS A N 1
ATOM 2859 C CA . CYS A 1 362 ? -26.575 -1.856 13.313 1.00 97.56 362 CYS A CA 1
ATOM 2860 C C . CYS A 1 362 ? -26.067 -0.783 12.333 1.00 97.56 362 CYS A C 1
ATOM 2862 O O . CYS A 1 362 ? -26.620 0.321 12.277 1.00 97.56 362 CYS A O 1
ATOM 2864 N N . LEU A 1 363 ? -25.051 -1.111 11.530 1.00 97.69 363 LEU A N 1
ATOM 2865 C CA . LEU A 1 363 ? -24.475 -0.231 10.507 1.00 97.69 363 LEU A CA 1
ATOM 2866 C C . LEU A 1 363 ? -25.294 -0.192 9.206 1.00 97.69 363 LEU A C 1
ATOM 2868 O O . LEU A 1 363 ? -24.950 0.556 8.286 1.00 97.69 363 LEU A O 1
ATOM 2872 N N . ASN A 1 364 ? -26.388 -0.955 9.112 1.00 97.12 364 ASN A N 1
ATOM 2873 C CA . ASN A 1 364 ? -27.220 -0.984 7.917 1.00 97.12 364 ASN A CA 1
ATOM 2874 C C . ASN A 1 364 ? -27.726 0.420 7.545 1.00 97.12 364 ASN A C 1
ATOM 2876 O O . ASN A 1 364 ? -28.316 1.142 8.366 1.00 97.12 364 ASN A O 1
ATOM 2880 N N . ASN A 1 365 ? -27.496 0.783 6.283 1.00 96.12 365 ASN A N 1
ATOM 2881 C CA . ASN A 1 365 ? -27.811 2.075 5.689 1.00 96.12 365 ASN A CA 1
ATOM 2882 C C . ASN A 1 365 ? -27.248 3.275 6.481 1.00 96.12 365 ASN A C 1
ATOM 2884 O O . ASN A 1 365 ? -27.877 4.331 6.551 1.00 96.12 365 ASN A O 1
ATOM 2888 N N . LEU A 1 366 ? -26.080 3.119 7.121 1.00 96.44 366 LEU A N 1
ATOM 2889 C CA . LEU A 1 366 ? -25.434 4.188 7.891 1.00 96.44 366 LEU A CA 1
ATOM 2890 C C . LEU A 1 366 ? -25.225 5.462 7.064 1.00 96.44 366 LEU A C 1
ATOM 2892 O O . LEU A 1 366 ? -25.427 6.556 7.581 1.00 96.44 366 LEU A O 1
ATOM 2896 N N . ALA A 1 367 ? -24.875 5.338 5.783 1.00 92.88 367 ALA A N 1
ATOM 2897 C CA . ALA A 1 367 ? -24.602 6.473 4.906 1.00 92.88 367 ALA A CA 1
ATOM 2898 C C . ALA A 1 367 ? -25.802 7.422 4.734 1.00 92.88 367 ALA A C 1
ATOM 2900 O O . ALA A 1 367 ? -25.596 8.596 4.448 1.00 92.88 367 ALA A O 1
ATOM 2901 N N . SER A 1 368 ? -27.041 6.950 4.930 1.00 91.12 368 SER A N 1
ATOM 2902 C CA . SER A 1 368 ? -28.230 7.814 4.912 1.00 91.12 368 SER A CA 1
ATOM 2903 C C . SER A 1 368 ? -28.537 8.466 6.265 1.00 91.12 368 SER A C 1
ATOM 2905 O O . SER A 1 368 ? -29.464 9.266 6.350 1.00 91.12 368 SER A O 1
ATOM 2907 N N . LYS A 1 369 ? -27.847 8.054 7.336 1.00 91.81 369 LYS A N 1
ATOM 2908 C CA . LYS A 1 369 ? -28.052 8.519 8.720 1.00 91.81 369 LYS A CA 1
ATOM 2909 C C . LYS A 1 369 ? -26.989 9.523 9.163 1.00 91.81 369 LYS A C 1
ATOM 2911 O O . LYS A 1 369 ? -27.175 10.180 10.180 1.00 91.81 369 LYS A O 1
ATOM 2916 N N . ILE A 1 370 ? -25.875 9.592 8.440 1.00 90.06 370 ILE A N 1
ATOM 2917 C CA . ILE A 1 370 ? -24.752 10.479 8.735 1.00 90.06 370 ILE A CA 1
ATOM 2918 C C . ILE A 1 370 ? -24.698 11.625 7.729 1.00 90.06 370 ILE A C 1
ATOM 2920 O O . ILE A 1 370 ? -25.069 11.471 6.566 1.00 90.06 370 ILE A O 1
ATOM 2924 N N . GLU A 1 371 ? -24.183 12.763 8.171 1.00 83.88 371 GLU A N 1
ATOM 2925 C CA . GLU A 1 371 ? -23.930 13.907 7.307 1.00 83.88 371 GLU A CA 1
ATOM 2926 C C . GLU A 1 371 ? -22.725 13.611 6.411 1.00 83.88 371 GLU A C 1
ATOM 2928 O O . GLU A 1 371 ? -21.579 13.532 6.865 1.00 83.88 371 GLU A O 1
ATOM 2933 N N . VAL A 1 372 ? -22.985 13.427 5.118 1.00 69.12 372 VAL A N 1
ATOM 2934 C CA . VAL A 1 372 ? -21.957 13.261 4.089 1.00 69.12 372 VAL A CA 1
ATOM 2935 C C . VAL A 1 372 ? -21.915 14.565 3.301 1.00 69.12 372 VAL A C 1
ATOM 2937 O O . VAL A 1 372 ? -22.644 14.742 2.326 1.00 69.12 372 VAL A O 1
ATOM 2940 N N . GLY A 1 373 ? -21.115 15.527 3.768 1.00 57.53 373 GLY A N 1
ATOM 2941 C CA . GLY A 1 373 ? -21.055 16.854 3.155 1.00 57.53 373 GLY A CA 1
ATOM 2942 C C . GLY A 1 373 ? -20.772 16.763 1.650 1.00 57.53 373 GLY A C 1
ATOM 2943 O O . GLY A 1 373 ? -19.833 16.089 1.234 1.00 57.53 373 GLY A O 1
ATOM 2944 N N . GLN A 1 374 ? -21.558 17.464 0.821 1.00 49.12 374 GLN A N 1
ATOM 2945 C CA . GLN A 1 374 ? -21.472 17.365 -0.648 1.00 49.12 374 GLN A CA 1
ATOM 2946 C C . GLN A 1 374 ? -20.107 17.779 -1.234 1.00 49.12 374 GLN A C 1
ATOM 2948 O O . GLN A 1 374 ? -19.822 17.452 -2.385 1.00 49.12 374 GLN A O 1
ATOM 2953 N N . LYS A 1 375 ? -19.263 18.493 -0.469 1.00 48.88 375 LYS A N 1
ATOM 2954 C CA . LYS A 1 375 ? -17.881 18.851 -0.855 1.00 48.88 375 LYS A CA 1
ATOM 2955 C C . LYS A 1 375 ? -16.872 18.883 0.301 1.00 48.88 375 LYS A C 1
ATOM 2957 O O . LYS A 1 375 ? -15.690 18.694 0.042 1.00 48.88 375 LYS A O 1
ATOM 2962 N N . GLN A 1 376 ? -17.299 19.124 1.545 1.00 56.62 376 GLN A N 1
ATOM 2963 C CA . GLN A 1 376 ? -16.441 19.145 2.741 1.00 56.62 376 GLN A CA 1
ATOM 2964 C C . GLN A 1 376 ? -17.272 18.727 3.959 1.00 56.62 376 GLN A C 1
ATOM 2966 O O . GLN A 1 376 ? -18.381 19.228 4.128 1.00 56.62 376 GLN A O 1
ATOM 2971 N N . THR A 1 377 ? -16.767 17.804 4.780 1.00 61.47 377 THR A N 1
ATOM 2972 C CA . THR A 1 377 ? -17.404 17.442 6.059 1.00 61.47 377 THR A CA 1
ATOM 2973 C C . THR A 1 377 ? -16.664 18.190 7.157 1.00 61.47 377 THR A C 1
ATOM 2975 O O . THR A 1 377 ? -15.479 17.933 7.351 1.00 61.47 377 THR A O 1
ATOM 2978 N N . LYS A 1 378 ? -17.322 19.131 7.840 1.00 71.88 378 LYS A N 1
ATOM 2979 C CA . LYS A 1 378 ? -16.678 19.894 8.919 1.00 71.88 378 LYS A CA 1
ATOM 2980 C C . LYS A 1 378 ? -16.452 18.990 10.133 1.00 71.88 378 LYS A C 1
ATOM 2982 O O . LYS A 1 378 ? -17.184 18.014 10.323 1.00 71.88 378 LYS A O 1
ATOM 2987 N N . ALA A 1 379 ? -15.506 19.342 11.000 1.00 76.94 379 ALA A N 1
ATOM 2988 C CA . ALA A 1 379 ? -15.260 18.640 12.260 1.00 76.94 379 ALA A CA 1
ATOM 2989 C C . ALA A 1 379 ? -16.549 18.451 13.084 1.00 76.94 379 ALA A C 1
ATOM 2991 O O . ALA A 1 379 ? -16.803 17.363 13.594 1.00 76.94 379 ALA A O 1
ATOM 2992 N N . ALA A 1 380 ? -17.418 19.467 13.142 1.00 79.56 380 ALA A N 1
ATOM 2993 C CA . ALA A 1 380 ? -18.697 19.399 13.857 1.00 79.56 380 ALA A CA 1
ATOM 2994 C C . ALA A 1 380 ? -19.644 18.303 13.322 1.00 79.56 380 ALA A C 1
ATOM 2996 O O . ALA A 1 380 ? -20.249 17.563 14.102 1.00 79.56 380 ALA A O 1
ATOM 2997 N N . ASP A 1 381 ? -19.728 18.151 11.999 1.00 84.75 381 ASP A N 1
ATOM 2998 C CA . ASP A 1 381 ? -20.554 17.118 11.364 1.00 84.75 381 ASP A CA 1
ATOM 2999 C C . ASP A 1 381 ? -19.968 15.728 11.655 1.00 84.75 381 ASP A C 1
ATOM 3001 O O . ASP A 1 381 ? -20.689 14.789 11.999 1.00 84.75 381 ASP A O 1
ATOM 3005 N N . ARG A 1 382 ? -18.631 15.606 11.623 1.00 90.75 382 ARG A N 1
ATOM 3006 C CA . ARG A 1 382 ? -17.927 14.367 11.985 1.00 90.75 382 ARG A CA 1
ATOM 3007 C C . ARG A 1 382 ? -18.182 13.960 13.439 1.00 90.75 382 ARG A C 1
ATOM 3009 O O . ARG A 1 382 ? -18.399 12.775 13.673 1.00 90.75 382 ARG A O 1
ATOM 3016 N N . ILE A 1 383 ? -18.231 14.895 14.395 1.00 92.38 383 ILE A N 1
ATOM 3017 C CA . ILE A 1 383 ? -18.579 14.587 15.801 1.00 92.38 383 ILE A CA 1
ATOM 3018 C C . ILE A 1 383 ? -19.963 13.936 15.875 1.00 92.38 383 ILE A C 1
ATOM 3020 O O . ILE A 1 383 ? -20.130 12.894 16.510 1.00 92.38 383 ILE A O 1
ATOM 3024 N N . THR A 1 384 ? -20.948 14.534 15.202 1.00 92.12 384 THR A N 1
ATOM 3025 C CA . THR A 1 384 ? -22.325 14.020 15.177 1.00 92.12 384 THR A CA 1
ATOM 3026 C C . THR A 1 384 ? -22.372 12.619 14.573 1.00 92.12 384 THR A C 1
ATOM 3028 O O . THR A 1 384 ? -22.955 11.710 15.165 1.00 92.12 384 THR A O 1
ATOM 3031 N N . ASN A 1 385 ? -21.681 12.415 13.451 1.00 94.75 385 ASN A N 1
ATOM 3032 C CA . ASN A 1 385 ? -21.602 11.123 12.774 1.00 94.75 385 ASN A CA 1
ATOM 3033 C C . ASN A 1 385 ? -20.966 10.037 13.654 1.00 94.75 385 ASN A C 1
ATOM 3035 O O . ASN A 1 385 ? -21.476 8.916 13.707 1.00 94.75 385 ASN A O 1
ATOM 3039 N N . ILE A 1 386 ? -19.877 10.361 14.359 1.00 96.38 386 ILE A N 1
ATOM 3040 C CA . ILE A 1 386 ? -19.187 9.430 15.264 1.00 96.38 386 ILE A CA 1
ATOM 3041 C C . ILE A 1 386 ? -20.093 9.064 16.438 1.00 96.38 386 ILE A C 1
ATOM 3043 O O . ILE A 1 386 ? -20.266 7.883 16.726 1.00 96.38 386 ILE A O 1
ATOM 3047 N N . ASN A 1 387 ? -20.720 10.051 17.084 1.00 96.50 387 ASN A N 1
ATOM 3048 C CA . ASN A 1 387 ? -21.605 9.811 18.224 1.00 96.50 387 ASN A CA 1
ATOM 3049 C C . ASN A 1 387 ? -22.828 8.971 17.841 1.00 96.50 387 ASN A C 1
ATOM 3051 O O . ASN A 1 387 ? -23.179 8.041 18.568 1.00 96.50 387 ASN A O 1
ATOM 3055 N N . LEU A 1 388 ? -23.437 9.256 16.686 1.00 97.38 388 LEU A N 1
ATOM 3056 C CA . LEU A 1 388 ? -24.533 8.455 16.143 1.00 97.38 388 LEU A CA 1
ATOM 3057 C C . LEU A 1 388 ? -24.074 7.018 15.887 1.00 97.38 388 LEU A C 1
ATOM 3059 O O . LEU A 1 388 ? -24.717 6.078 16.348 1.00 97.38 388 LEU A O 1
ATOM 3063 N N . THR A 1 389 ? -22.942 6.842 15.202 1.00 97.94 389 THR A N 1
ATOM 3064 C CA . THR A 1 389 ? -22.407 5.512 14.873 1.00 97.94 389 THR A CA 1
ATOM 3065 C C . THR A 1 389 ? -22.071 4.723 16.136 1.00 97.94 389 THR A C 1
ATOM 3067 O O . THR A 1 389 ? -22.468 3.566 16.253 1.00 97.94 389 THR A O 1
ATOM 3070 N N . LYS A 1 390 ? -21.429 5.361 17.123 1.00 98.06 390 LYS A N 1
ATOM 3071 C CA . LYS A 1 390 ? -21.137 4.767 18.431 1.00 98.06 390 LYS A CA 1
ATOM 3072 C C . LYS A 1 390 ? -22.413 4.334 19.145 1.00 98.06 390 LYS A C 1
ATOM 3074 O O . LYS A 1 390 ? -22.472 3.210 19.628 1.00 98.06 390 LYS A O 1
ATOM 3079 N N . GLY A 1 391 ? -23.440 5.185 19.173 1.00 97.50 391 GLY A N 1
ATOM 3080 C CA . GLY A 1 391 ? -24.732 4.862 19.780 1.00 97.50 391 GLY A CA 1
ATOM 3081 C C . GLY A 1 391 ? -25.413 3.646 19.148 1.00 97.50 391 GLY A C 1
ATOM 3082 O O . GLY A 1 391 ? -25.998 2.846 19.867 1.00 97.50 391 GLY A O 1
ATOM 3083 N N . LEU A 1 392 ? -25.289 3.465 17.828 1.00 97.69 392 LEU A N 1
ATOM 3084 C CA . LEU A 1 392 ? -25.863 2.312 17.122 1.00 97.69 392 LEU A CA 1
ATOM 3085 C C . LEU A 1 392 ? -25.189 0.983 17.485 1.00 97.69 392 LEU A C 1
ATOM 3087 O O . LEU A 1 392 ? -25.861 -0.045 17.528 1.00 97.69 392 LEU A O 1
ATOM 3091 N N . ILE A 1 393 ? -23.870 0.983 17.699 1.00 97.62 393 ILE A N 1
ATOM 3092 C CA . ILE A 1 393 ? -23.095 -0.257 17.872 1.00 97.62 393 ILE A CA 1
ATOM 3093 C C . ILE A 1 393 ? -22.772 -0.587 19.332 1.00 97.62 393 ILE A C 1
ATOM 3095 O O . ILE A 1 393 ? -22.444 -1.734 19.618 1.00 97.62 393 ILE A O 1
ATOM 3099 N N . ARG A 1 394 ? -22.865 0.382 20.253 1.00 96.81 394 ARG A N 1
ATOM 3100 C CA . ARG A 1 394 ? -22.405 0.262 21.649 1.00 96.81 394 ARG A CA 1
ATOM 3101 C C . ARG A 1 394 ? -22.926 -0.980 22.372 1.00 96.81 394 ARG A C 1
ATOM 3103 O O . ARG A 1 394 ? -22.151 -1.635 23.058 1.00 96.81 394 ARG A O 1
ATOM 3110 N N . ASP A 1 395 ? -24.204 -1.317 22.204 1.00 95.31 395 ASP A N 1
ATOM 3111 C CA . ASP A 1 395 ? -24.835 -2.455 22.894 1.00 95.31 395 ASP A CA 1
ATOM 3112 C C . ASP A 1 395 ? -24.306 -3.821 22.426 1.00 95.31 395 ASP A C 1
ATOM 3114 O O . ASP A 1 395 ? -24.590 -4.843 23.042 1.00 95.31 395 ASP A O 1
ATOM 3118 N N . GLN A 1 396 ? -23.542 -3.847 21.331 1.00 95.19 396 GLN A N 1
ATOM 3119 C CA . GLN A 1 396 ? -22.885 -5.041 20.797 1.00 95.19 396 GLN A CA 1
ATOM 3120 C C . GLN A 1 396 ? -21.395 -5.109 21.170 1.00 95.19 396 GLN A C 1
ATOM 3122 O O . GLN A 1 396 ? -20.644 -5.918 20.618 1.00 95.19 396 GLN A O 1
ATOM 3127 N N . PHE A 1 397 ? -20.960 -4.242 22.087 1.00 92.50 397 PHE A N 1
ATOM 3128 C CA . PHE A 1 397 ? -19.626 -4.243 22.664 1.00 92.50 397 PHE A CA 1
ATOM 3129 C C . PHE A 1 397 ? -19.704 -4.634 24.140 1.00 92.50 397 PHE A C 1
ATOM 3131 O O . PHE A 1 397 ? -20.616 -4.236 24.864 1.00 92.50 397 PHE A O 1
ATOM 3138 N N . VAL A 1 398 ? -18.715 -5.388 24.610 1.00 87.31 398 VAL A N 1
ATOM 3139 C CA . VAL A 1 398 ? -18.667 -5.904 25.984 1.00 87.31 398 VAL A CA 1
ATOM 3140 C C . VAL A 1 398 ? -17.298 -5.659 26.610 1.00 87.31 398 VAL A C 1
ATOM 3142 O O . VAL A 1 398 ? -16.284 -5.600 25.917 1.00 87.31 398 VAL A O 1
ATOM 3145 N N . LYS A 1 399 ? -17.247 -5.528 27.938 1.00 82.75 399 LYS A N 1
ATOM 3146 C CA . LYS A 1 399 ? -15.975 -5.494 28.674 1.00 82.75 399 LYS A CA 1
ATOM 3147 C C . LYS A 1 399 ? -15.426 -6.922 28.758 1.00 82.75 399 LYS A C 1
ATOM 3149 O O . LYS A 1 399 ? -16.095 -7.781 29.328 1.00 82.75 399 LYS A O 1
ATOM 3154 N N . LYS A 1 400 ? -14.245 -7.184 28.192 1.00 62.94 400 LYS A N 1
ATOM 3155 C CA . LYS A 1 400 ? -13.533 -8.472 28.319 1.00 62.94 400 LYS A CA 1
ATOM 3156 C C . LYS A 1 400 ? -12.217 -8.268 29.078 1.00 62.94 400 LYS A C 1
ATOM 3158 O O . LYS A 1 400 ? -11.686 -7.162 29.105 1.00 62.94 400 LYS A O 1
ATOM 3163 N N . ASP A 1 401 ? -11.728 -9.326 29.720 1.00 52.47 401 ASP A N 1
ATOM 3164 C CA . ASP A 1 401 ? -10.515 -9.296 30.546 1.00 52.47 401 ASP A CA 1
ATOM 3165 C C . ASP A 1 401 ? -9.250 -9.198 29.672 1.00 52.47 401 ASP A C 1
ATOM 3167 O O . ASP A 1 401 ? -9.082 -9.976 28.733 1.00 52.47 401 ASP A O 1
ATOM 3171 N N . VAL A 1 402 ? -8.370 -8.233 29.958 1.00 43.41 402 VAL A N 1
ATOM 3172 C CA . VAL A 1 402 ? -7.288 -7.752 29.064 1.00 43.41 402 VAL A CA 1
ATOM 3173 C C . VAL A 1 402 ? -6.277 -8.851 28.685 1.00 43.41 402 VAL A C 1
ATOM 3175 O O . VAL A 1 402 ? -5.670 -8.802 27.615 1.00 43.41 402 VAL A O 1
ATOM 3178 N N . SER A 1 403 ? -6.124 -9.883 29.519 1.00 43.22 403 SER A N 1
ATOM 3179 C CA . SER A 1 403 ? -5.169 -10.984 29.323 1.00 43.22 403 SER A CA 1
ATOM 3180 C C . SER A 1 403 ? -5.506 -11.918 28.154 1.00 43.22 403 SER A C 1
ATOM 3182 O O . SER A 1 403 ? -4.595 -12.490 27.562 1.00 43.22 403 SER A O 1
ATOM 3184 N N . ALA A 1 404 ? -6.775 -12.029 27.747 1.00 44.00 404 ALA A N 1
ATOM 3185 C CA . ALA A 1 404 ? -7.162 -12.844 26.590 1.00 44.00 404 ALA A CA 1
ATOM 3186 C C . ALA A 1 404 ? -6.742 -12.222 25.237 1.00 44.00 404 ALA A C 1
ATOM 3188 O O . ALA A 1 404 ? -6.913 -12.846 24.190 1.00 44.00 404 ALA A O 1
ATOM 3189 N N . PHE A 1 405 ? -6.196 -10.997 25.240 1.00 48.78 405 PHE A N 1
ATOM 3190 C CA . PHE A 1 405 ? -6.079 -10.151 24.046 1.00 48.78 405 PHE A CA 1
ATOM 3191 C C . PHE A 1 405 ? -4.658 -9.804 23.607 1.00 48.78 405 PHE A C 1
ATOM 3193 O O . PHE A 1 405 ? -4.508 -9.261 22.514 1.00 48.78 405 PHE A O 1
ATOM 3200 N N . GLN A 1 406 ? -3.615 -10.212 24.341 1.00 45.25 406 GLN A N 1
ATOM 3201 C CA . GLN A 1 406 ? -2.244 -10.230 23.791 1.00 45.25 406 GLN A CA 1
ATOM 3202 C C . GLN A 1 406 ? -2.100 -11.195 22.589 1.00 45.25 406 GLN A C 1
ATOM 3204 O O . GLN A 1 406 ? -1.072 -11.196 21.919 1.00 45.25 406 GLN A O 1
ATOM 3209 N N . HIS A 1 407 ? -3.146 -11.977 22.285 1.00 48.62 407 HIS A N 1
ATOM 3210 C CA . HIS A 1 407 ? -3.235 -12.942 21.184 1.00 48.62 407 HIS A CA 1
ATOM 3211 C C . HIS A 1 407 ? -4.483 -12.747 20.285 1.00 48.62 407 HIS A C 1
ATOM 3213 O O . HIS A 1 407 ? -4.846 -13.647 19.534 1.00 48.62 407 HIS A O 1
ATOM 3219 N N . GLY A 1 408 ? -5.180 -11.605 20.390 1.00 53.22 408 GLY A N 1
ATOM 3220 C CA . GLY A 1 408 ? -6.481 -11.356 19.741 1.00 53.22 408 GLY A CA 1
ATOM 3221 C C . GLY A 1 408 ? -6.419 -10.671 18.360 1.00 53.22 408 GLY A C 1
ATOM 3222 O O . GLY A 1 408 ? -5.395 -10.736 17.683 1.00 53.22 408 GLY A O 1
ATOM 3223 N N . PRO A 1 409 ? -7.490 -9.954 17.938 1.00 42.38 409 PRO A N 1
ATOM 3224 C CA . PRO A 1 409 ? -7.577 -9.298 16.629 1.00 42.38 409 PRO A CA 1
ATOM 3225 C C . PRO A 1 409 ? -6.375 -8.408 16.312 1.00 42.38 409 PRO A C 1
ATOM 3227 O O . PRO A 1 409 ? -5.865 -8.474 15.203 1.00 42.38 409 PRO A O 1
ATOM 3230 N N . GLY A 1 410 ? -5.848 -7.645 17.276 1.00 47.31 410 GLY A N 1
ATOM 3231 C CA . GLY A 1 410 ? -4.664 -6.799 17.058 1.00 47.31 410 GLY A CA 1
ATOM 3232 C C . GLY A 1 410 ? -3.442 -7.547 16.513 1.00 47.31 410 GLY A C 1
ATOM 3233 O O . GLY A 1 410 ? -2.668 -6.963 15.767 1.00 47.31 410 GLY A O 1
ATOM 3234 N N . VAL A 1 411 ? -3.331 -8.851 16.783 1.00 60.66 411 VAL A N 1
ATOM 3235 C CA . VAL A 1 411 ? -2.230 -9.704 16.318 1.00 60.66 411 VAL A CA 1
ATOM 3236 C C . VAL A 1 411 ? -2.434 -10.188 14.882 1.00 60.66 411 VAL A C 1
ATOM 3238 O O . VAL A 1 411 ? -1.466 -10.584 14.256 1.00 60.66 411 VAL A O 1
ATOM 3241 N N . ILE A 1 412 ? -3.646 -10.142 14.313 1.00 67.75 412 ILE A N 1
ATOM 3242 C CA . ILE A 1 412 ? -3.911 -10.670 12.959 1.00 67.75 412 ILE A CA 1
ATOM 3243 C C . ILE A 1 412 ? -3.111 -9.907 11.899 1.00 67.75 412 ILE A C 1
ATOM 3245 O O . ILE A 1 412 ? -2.477 -10.529 11.050 1.00 67.75 412 ILE A O 1
ATOM 3249 N N . LEU A 1 413 ? -3.104 -8.571 11.958 1.00 61.97 413 LEU A N 1
ATOM 3250 C CA . LEU A 1 413 ? -2.312 -7.772 11.020 1.00 61.97 413 LEU A CA 1
ATOM 3251 C C . LEU A 1 413 ? -0.815 -7.982 11.223 1.00 61.97 413 LEU A C 1
ATOM 3253 O O . LEU A 1 413 ? -0.101 -8.211 10.251 1.00 61.97 413 LEU A O 1
ATOM 3257 N N . ASP A 1 414 ? -0.346 -7.956 12.471 1.00 68.44 414 ASP A N 1
ATOM 3258 C CA . ASP A 1 414 ? 1.066 -8.197 12.774 1.00 68.44 414 ASP A CA 1
ATOM 3259 C C . ASP A 1 414 ? 1.492 -9.611 12.338 1.00 68.44 414 ASP A C 1
ATOM 3261 O O . ASP A 1 414 ? 2.577 -9.796 11.801 1.00 68.44 414 ASP A O 1
ATOM 3265 N N . PHE A 1 415 ? 0.613 -10.604 12.471 1.00 74.38 415 PHE A N 1
ATOM 3266 C CA . PHE A 1 415 ? 0.810 -11.980 12.020 1.00 74.38 415 PHE A CA 1
ATOM 3267 C C . PHE A 1 415 ? 0.899 -12.088 10.494 1.00 74.38 415 PHE A C 1
ATOM 3269 O O . PHE A 1 415 ? 1.858 -12.661 9.975 1.00 74.38 415 PHE A O 1
ATOM 3276 N N . GLU A 1 416 ? -0.060 -11.521 9.755 1.00 72.19 416 GLU A N 1
ATOM 3277 C CA . GLU A 1 416 ? -0.045 -11.517 8.285 1.00 72.19 416 GLU A CA 1
ATOM 3278 C C . GLU A 1 416 ? 1.181 -10.770 7.726 1.00 72.19 416 GLU A C 1
ATOM 3280 O O . GLU A 1 416 ? 1.793 -11.208 6.741 1.00 72.19 416 GLU A O 1
ATOM 3285 N N . ASN A 1 417 ? 1.570 -9.668 8.373 1.00 70.00 417 ASN A N 1
ATOM 3286 C CA . ASN A 1 417 ? 2.762 -8.897 8.032 1.00 70.00 417 ASN A CA 1
ATOM 3287 C C . ASN A 1 417 ? 4.041 -9.689 8.319 1.00 70.00 417 ASN A C 1
ATOM 3289 O O . ASN A 1 417 ? 4.901 -9.799 7.446 1.00 70.00 417 ASN A O 1
ATOM 3293 N N . SER A 1 418 ? 4.156 -10.320 9.484 1.00 75.12 418 SER A N 1
ATOM 3294 C CA . SER A 1 418 ? 5.288 -11.189 9.804 1.00 75.12 418 SER A CA 1
ATOM 3295 C C . SER A 1 418 ? 5.415 -12.367 8.846 1.00 75.12 418 SER A C 1
ATOM 3297 O O . SER A 1 418 ? 6.518 -12.653 8.383 1.00 75.12 418 SER A O 1
ATOM 3299 N N . ILE A 1 419 ? 4.298 -13.003 8.466 1.00 76.44 419 ILE A N 1
ATOM 3300 C CA . ILE A 1 419 ? 4.306 -14.034 7.420 1.00 76.44 419 ILE A CA 1
ATOM 3301 C C . ILE A 1 419 ? 4.873 -13.451 6.133 1.00 76.44 419 ILE A C 1
ATOM 3303 O O . ILE A 1 419 ? 5.743 -14.056 5.524 1.00 76.44 419 ILE A O 1
ATOM 3307 N N . SER A 1 420 ? 4.425 -12.269 5.719 1.00 72.94 420 SER A N 1
ATOM 3308 C CA . SER A 1 420 ? 4.898 -11.651 4.478 1.00 72.94 420 SER A CA 1
ATOM 3309 C C . SER A 1 420 ? 6.406 -11.336 4.523 1.00 72.94 420 SER A C 1
ATOM 3311 O O . SER A 1 420 ? 7.108 -11.637 3.557 1.00 72.94 420 SER A O 1
ATOM 3313 N N . ARG A 1 421 ? 6.925 -10.833 5.657 1.00 69.94 421 ARG A N 1
ATOM 3314 C CA . ARG A 1 421 ? 8.362 -10.560 5.878 1.00 69.94 421 ARG A CA 1
ATOM 3315 C C . ARG A 1 421 ? 9.217 -11.827 5.954 1.00 69.94 421 ARG A C 1
ATOM 3317 O O . ARG A 1 421 ? 10.357 -11.810 5.501 1.00 69.94 421 ARG A O 1
ATOM 3324 N N . ALA A 1 422 ? 8.687 -12.939 6.464 1.00 70.50 422 ALA A N 1
ATOM 3325 C CA . ALA A 1 422 ? 9.443 -14.186 6.621 1.00 70.50 422 ALA A CA 1
ATOM 3326 C C . ALA A 1 422 ? 10.031 -14.722 5.307 1.00 70.50 422 ALA A C 1
ATOM 3328 O O . ALA A 1 422 ? 11.068 -15.382 5.319 1.00 70.50 422 ALA A O 1
ATOM 3329 N N . LYS A 1 423 ? 9.413 -14.401 4.163 1.00 66.25 423 LYS A N 1
ATOM 3330 C CA . LYS A 1 423 ? 9.921 -14.799 2.845 1.00 66.25 423 LYS A CA 1
ATOM 3331 C C . LYS A 1 423 ? 11.228 -14.093 2.461 1.00 66.25 423 LYS A C 1
ATOM 3333 O O . LYS A 1 423 ? 12.010 -14.655 1.701 1.00 66.25 423 LYS A O 1
ATOM 3338 N N . THR A 1 424 ? 11.451 -12.877 2.958 1.00 54.81 424 THR A N 1
ATOM 3339 C CA . THR A 1 424 ? 12.614 -12.034 2.626 1.00 54.81 424 THR A CA 1
ATOM 3340 C C . THR A 1 424 ? 13.597 -11.879 3.791 1.00 54.81 424 THR A C 1
ATOM 3342 O O . THR A 1 424 ? 14.761 -11.553 3.566 1.00 54.81 424 THR A O 1
ATOM 3345 N N . GLU A 1 425 ? 13.166 -12.137 5.029 1.00 62.84 425 GLU A N 1
ATOM 3346 C CA . GLU A 1 425 ? 13.958 -12.001 6.260 1.00 62.84 425 GLU A CA 1
ATOM 3347 C C . GLU A 1 425 ? 13.979 -13.302 7.080 1.00 62.84 425 GLU A C 1
ATOM 3349 O O . GLU A 1 425 ? 13.701 -13.307 8.278 1.00 62.84 425 GLU A O 1
ATOM 3354 N N . THR A 1 426 ? 14.328 -14.427 6.454 1.00 63.97 426 THR A N 1
ATOM 3355 C CA . THR A 1 426 ? 14.249 -15.770 7.067 1.00 63.97 426 THR A CA 1
ATOM 3356 C C . THR A 1 426 ? 14.984 -15.920 8.403 1.00 63.97 426 THR A C 1
ATOM 3358 O O . THR A 1 426 ? 14.620 -16.775 9.198 1.00 63.97 426 THR A O 1
ATOM 3361 N N . SER A 1 427 ? 15.996 -15.100 8.700 1.00 72.31 427 SER A N 1
ATOM 3362 C CA . SER A 1 427 ? 16.721 -15.159 9.978 1.00 72.31 427 SER A CA 1
ATOM 3363 C C . SER A 1 427 ? 15.938 -14.619 11.182 1.00 72.31 427 SER A C 1
ATOM 3365 O O . SER A 1 427 ? 16.356 -14.845 12.316 1.00 72.31 427 SER A O 1
ATOM 3367 N N . ARG A 1 428 ? 14.827 -13.903 10.963 1.00 75.88 428 ARG A N 1
ATOM 3368 C CA . ARG A 1 428 ? 14.022 -13.269 12.025 1.00 75.88 428 ARG A CA 1
ATOM 3369 C C . ARG A 1 428 ? 12.695 -13.969 12.304 1.00 75.88 428 ARG A C 1
ATOM 3371 O O . ARG A 1 428 ? 12.037 -13.627 13.284 1.00 75.88 428 ARG A O 1
ATOM 3378 N N . TYR A 1 429 ? 12.294 -14.916 11.463 1.00 83.00 429 TYR A N 1
ATOM 3379 C CA . TYR A 1 429 ? 10.984 -15.555 11.537 1.00 83.00 429 TYR A CA 1
ATOM 3380 C C . TYR A 1 429 ? 11.132 -17.068 11.474 1.00 83.00 429 TYR A C 1
ATOM 3382 O O . TYR A 1 429 ? 11.728 -17.591 10.538 1.00 83.00 429 TYR A O 1
ATOM 3390 N N . GLU A 1 430 ? 10.534 -17.761 12.439 1.00 87.69 430 GLU A N 1
ATOM 3391 C CA . GLU A 1 430 ? 10.474 -19.221 12.465 1.00 87.69 430 GLU A CA 1
ATOM 3392 C C . GLU A 1 430 ? 9.021 -19.696 12.534 1.00 87.69 430 GLU A C 1
ATOM 3394 O O . GLU A 1 430 ? 8.215 -19.189 13.322 1.00 87.69 430 GLU A O 1
ATOM 3399 N N . PHE A 1 431 ? 8.699 -20.719 11.741 1.00 89.38 431 PHE A N 1
ATOM 3400 C CA . PHE A 1 431 ? 7.384 -21.353 11.723 1.00 89.38 431 PHE A CA 1
ATOM 3401 C C . PHE A 1 431 ? 7.470 -22.793 12.210 1.00 89.38 431 PHE A C 1
ATOM 3403 O O . PHE A 1 431 ? 8.247 -23.596 11.694 1.00 89.38 431 PHE A O 1
ATOM 3410 N N . LYS A 1 432 ? 6.628 -23.145 13.183 1.00 90.75 432 LYS A N 1
ATOM 3411 C CA . LYS A 1 432 ? 6.435 -24.523 13.634 1.00 90.75 432 LYS A CA 1
ATOM 3412 C C . LYS A 1 432 ? 4.989 -24.937 13.418 1.00 90.75 432 LYS A C 1
ATOM 3414 O O . LYS A 1 432 ? 4.060 -24.251 13.838 1.00 90.75 432 LYS A O 1
ATOM 3419 N N . GLN A 1 433 ? 4.791 -26.112 12.829 1.00 90.94 433 GLN A N 1
ATOM 3420 C CA . GLN A 1 433 ? 3.450 -26.663 12.621 1.00 90.94 433 GLN A CA 1
ATOM 3421 C C . GLN A 1 433 ? 2.736 -26.968 13.945 1.00 90.94 433 GLN A C 1
ATOM 3423 O O . GLN A 1 433 ? 1.519 -26.835 14.031 1.00 90.94 433 GLN A O 1
ATOM 3428 N N . GLY A 1 434 ? 3.501 -27.314 14.979 1.00 91.00 434 GLY A N 1
ATOM 3429 C CA . GLY A 1 434 ? 3.050 -27.738 16.300 1.00 91.00 434 GLY A CA 1
ATOM 3430 C C . GLY A 1 434 ? 4.193 -28.423 17.048 1.00 91.00 434 GLY A C 1
ATOM 3431 O O . GLY A 1 434 ? 5.335 -28.391 16.588 1.00 91.00 434 GLY A O 1
ATOM 3432 N N . PHE A 1 435 ? 3.873 -29.043 18.177 1.00 91.62 435 PHE A N 1
ATOM 3433 C CA . PHE A 1 435 ? 4.773 -29.776 19.067 1.00 91.62 435 PHE A CA 1
ATOM 3434 C C . PHE A 1 435 ? 4.684 -31.298 18.908 1.00 91.62 435 PHE A C 1
ATOM 3436 O O . PHE A 1 435 ? 5.589 -32.016 19.345 1.00 91.62 435 PHE A O 1
ATOM 3443 N N . LEU A 1 436 ? 3.608 -31.807 18.300 1.00 91.12 436 LEU A N 1
ATOM 3444 C CA . LEU A 1 436 ? 3.422 -33.239 18.084 1.00 91.12 436 LEU A CA 1
ATOM 3445 C C . LEU A 1 436 ? 4.031 -33.681 16.755 1.00 91.12 436 LEU A C 1
ATOM 3447 O O . LEU A 1 436 ? 3.973 -32.973 15.745 1.00 91.12 436 LEU A O 1
ATOM 3451 N N . ARG A 1 437 ? 4.577 -34.898 16.738 1.00 90.25 437 ARG A N 1
ATOM 3452 C CA . ARG A 1 437 ? 5.047 -35.544 15.511 1.00 90.25 437 ARG A CA 1
ATOM 3453 C C . ARG A 1 437 ? 3.882 -35.788 14.552 1.00 90.25 437 ARG A C 1
ATOM 3455 O O . ARG A 1 437 ? 2.767 -36.097 14.968 1.00 90.25 437 ARG A O 1
ATOM 3462 N N . LEU A 1 438 ? 4.170 -35.695 13.252 1.00 89.88 438 LEU A N 1
ATOM 3463 C CA . LEU A 1 438 ? 3.215 -35.946 12.161 1.00 89.88 438 LEU A CA 1
ATOM 3464 C C . LEU A 1 438 ? 3.109 -37.437 11.781 1.00 89.88 438 LEU A C 1
ATOM 3466 O O . LEU A 1 438 ? 2.815 -37.791 10.633 1.00 89.88 438 LEU A O 1
ATOM 3470 N N . ASP A 1 439 ? 3.359 -38.312 12.751 1.00 89.44 439 ASP A N 1
ATOM 3471 C CA . ASP A 1 439 ? 3.118 -39.749 12.670 1.00 89.44 439 ASP A CA 1
ATOM 3472 C C . ASP A 1 439 ? 1.775 -40.107 13.324 1.00 89.44 439 ASP A C 1
ATOM 3474 O O . ASP A 1 439 ? 1.122 -39.268 13.942 1.00 89.44 439 ASP A O 1
ATOM 3478 N N . ASP A 1 440 ? 1.330 -41.351 13.172 1.00 86.50 440 ASP A N 1
ATOM 3479 C CA . ASP A 1 440 ? 0.032 -41.777 13.711 1.00 86.50 440 ASP A CA 1
ATOM 3480 C C . ASP A 1 440 ? 0.022 -41.855 15.252 1.00 86.50 440 ASP A C 1
ATOM 3482 O O . ASP A 1 440 ? -1.046 -41.893 15.858 1.00 86.50 440 ASP A O 1
ATOM 3486 N N . ASN A 1 441 ? 1.195 -41.848 15.901 1.00 85.44 441 ASN A N 1
ATOM 3487 C CA . ASN A 1 441 ? 1.309 -41.930 17.359 1.00 85.44 441 ASN A CA 1
ATOM 3488 C C . ASN A 1 441 ? 1.113 -40.573 18.040 1.00 85.44 441 ASN A C 1
ATOM 3490 O O . ASN A 1 441 ? 0.825 -40.542 19.236 1.00 85.44 441 ASN A O 1
ATOM 3494 N N . ARG A 1 442 ? 1.282 -39.465 17.301 1.00 88.81 442 ARG A N 1
ATOM 3495 C CA . ARG A 1 442 ? 0.993 -38.092 17.755 1.00 88.81 442 ARG A CA 1
ATOM 3496 C C . ARG A 1 442 ? 1.640 -37.744 19.093 1.00 88.81 442 ARG A C 1
ATOM 3498 O O . ARG A 1 442 ? 1.073 -37.018 19.903 1.00 88.81 442 ARG A O 1
ATOM 3505 N N . GLN A 1 443 ? 2.841 -38.265 19.324 1.00 89.94 443 GLN A N 1
ATOM 3506 C CA . GLN A 1 443 ? 3.605 -37.977 20.533 1.00 89.94 443 GLN A CA 1
ATOM 3507 C C . GLN A 1 443 ? 4.362 -36.658 20.392 1.00 89.94 443 GLN A C 1
ATOM 3509 O O . GLN A 1 443 ? 4.745 -36.259 19.289 1.00 89.94 443 GLN A O 1
ATOM 3514 N N . MET A 1 444 ? 4.587 -35.992 21.524 1.00 87.50 444 MET A N 1
ATOM 3515 C CA . MET A 1 444 ? 5.405 -34.785 21.578 1.00 87.50 444 MET A CA 1
ATOM 3516 C C . MET A 1 444 ? 6.825 -35.109 21.125 1.00 87.50 444 MET A C 1
ATOM 3518 O O . MET A 1 444 ? 7.405 -36.106 21.559 1.00 87.50 444 MET A O 1
ATOM 3522 N N . ASP A 1 445 ? 7.381 -34.280 20.248 1.00 82.62 445 ASP A N 1
ATOM 3523 C CA . ASP A 1 445 ? 8.752 -34.471 19.801 1.00 82.62 445 ASP A CA 1
ATOM 3524 C C . ASP A 1 445 ? 9.734 -33.965 20.877 1.00 82.62 445 ASP A C 1
ATOM 3526 O O . ASP A 1 445 ? 9.777 -32.762 21.133 1.00 82.62 445 ASP A O 1
ATOM 3530 N N . PRO A 1 446 ? 10.520 -34.835 21.540 1.00 81.06 446 PRO A N 1
ATOM 3531 C CA . PRO A 1 446 ? 11.361 -34.442 22.672 1.00 81.06 446 PRO A CA 1
ATOM 3532 C C . PRO A 1 446 ? 12.421 -33.387 22.325 1.00 81.06 446 PRO A C 1
ATOM 3534 O O . PRO A 1 446 ? 12.797 -32.605 23.195 1.00 81.06 446 PRO A O 1
ATOM 3537 N N . GLU A 1 447 ? 12.875 -33.318 21.071 1.00 85.94 447 GLU A N 1
ATOM 3538 C CA . GLU A 1 447 ? 13.880 -32.335 20.646 1.00 85.94 447 GLU A CA 1
ATOM 3539 C C . GLU A 1 447 ? 13.277 -30.966 20.299 1.00 85.94 447 GLU A C 1
ATOM 3541 O O . GLU A 1 447 ? 14.002 -29.971 20.265 1.00 85.94 447 GLU A O 1
ATOM 3546 N N . ILE A 1 448 ? 11.959 -30.861 20.087 1.00 86.69 448 ILE A N 1
ATOM 3547 C CA . ILE A 1 448 ? 11.379 -29.638 19.519 1.00 86.69 448 ILE A CA 1
ATOM 3548 C C . ILE A 1 448 ? 11.511 -28.433 20.448 1.00 86.69 448 ILE A C 1
ATOM 3550 O O . ILE A 1 448 ? 11.761 -27.324 19.984 1.00 86.69 448 ILE A O 1
ATOM 3554 N N . LEU A 1 449 ? 11.406 -28.644 21.763 1.00 86.25 449 LEU A N 1
ATOM 3555 C CA . LEU A 1 449 ? 11.587 -27.579 22.750 1.00 86.25 449 LEU A CA 1
ATOM 3556 C C . LEU A 1 449 ? 13.018 -27.045 22.728 1.00 86.25 449 LEU A C 1
ATOM 3558 O O . LEU A 1 449 ? 13.229 -25.837 22.806 1.00 86.25 449 LEU A O 1
ATOM 3562 N N . LYS A 1 450 ? 13.999 -27.938 22.571 1.00 89.00 450 LYS A N 1
ATOM 3563 C CA . LYS A 1 450 ? 15.403 -27.557 22.451 1.00 89.00 450 LYS A CA 1
ATOM 3564 C C . LYS A 1 450 ? 15.639 -26.770 21.164 1.00 89.00 450 LYS A C 1
ATOM 3566 O O . LYS A 1 450 ? 16.221 -25.693 21.230 1.00 89.00 450 LYS A O 1
ATOM 3571 N N . THR A 1 451 ? 15.118 -27.241 20.030 1.00 86.38 451 THR A N 1
ATOM 3572 C CA . THR A 1 451 ? 15.217 -26.517 18.754 1.00 86.38 451 THR A CA 1
ATOM 3573 C C . THR A 1 451 ? 14.561 -25.138 18.832 1.00 86.38 451 THR A C 1
ATOM 3575 O O . THR A 1 451 ? 15.132 -24.169 18.352 1.00 86.38 451 THR A O 1
ATOM 3578 N N . ILE A 1 452 ? 13.394 -25.017 19.473 1.00 88.69 452 ILE A N 1
ATOM 3579 C CA . ILE A 1 452 ? 12.716 -23.726 19.672 1.00 88.69 452 ILE A CA 1
ATOM 3580 C C . ILE A 1 452 ? 13.597 -22.763 20.473 1.00 88.69 452 ILE A C 1
ATOM 3582 O O . ILE A 1 452 ? 13.744 -21.609 20.079 1.00 88.69 452 ILE A O 1
ATOM 3586 N N . LEU A 1 453 ? 14.213 -23.228 21.564 1.00 88.25 453 LEU A N 1
ATOM 3587 C CA . LEU A 1 453 ? 15.121 -22.405 22.367 1.00 88.25 453 LEU A CA 1
ATOM 3588 C C . LEU A 1 453 ? 16.355 -21.970 21.566 1.00 88.25 453 LEU A C 1
ATOM 3590 O O . LEU A 1 453 ? 16.716 -20.796 21.597 1.00 88.25 453 LEU A O 1
ATOM 3594 N N . GLU A 1 454 ? 16.965 -22.887 20.811 1.00 89.00 454 GLU A N 1
ATOM 3595 C CA . GLU A 1 454 ? 18.093 -22.584 19.922 1.00 89.00 454 GLU A CA 1
ATOM 3596 C C . GLU A 1 454 ? 17.711 -21.530 18.873 1.00 89.00 454 GLU A C 1
ATOM 3598 O O . GLU A 1 454 ? 18.461 -20.574 18.660 1.00 89.00 454 GLU A O 1
ATOM 3603 N N . THR A 1 455 ? 16.522 -21.643 18.274 1.00 86.81 455 THR A N 1
ATOM 3604 C CA . THR A 1 455 ? 16.012 -20.661 17.313 1.00 86.81 455 THR A CA 1
ATOM 3605 C C . THR A 1 455 ? 15.749 -19.302 17.959 1.00 86.81 455 THR A C 1
ATOM 3607 O O . THR A 1 455 ? 16.148 -18.286 17.398 1.00 86.81 455 THR A O 1
ATOM 3610 N N . ILE A 1 456 ? 15.137 -19.252 19.147 1.00 86.81 456 ILE A N 1
ATOM 3611 C CA . ILE A 1 456 ? 14.909 -17.989 19.869 1.00 86.81 456 ILE A CA 1
ATOM 3612 C C . ILE A 1 456 ? 16.244 -17.294 20.162 1.00 86.81 456 ILE A C 1
ATOM 3614 O O . ILE A 1 456 ? 16.374 -16.092 19.934 1.00 86.81 456 ILE A O 1
ATOM 3618 N N . CYS A 1 457 ? 17.259 -18.041 20.604 1.00 87.06 457 CYS A N 1
ATOM 3619 C CA . CYS A 1 457 ? 18.601 -17.498 20.805 1.00 87.06 457 CYS A CA 1
ATOM 3620 C C . CYS A 1 457 ? 19.228 -17.001 19.494 1.00 87.06 457 CYS A C 1
ATOM 3622 O O . CYS A 1 457 ? 19.844 -15.937 19.481 1.00 87.06 457 CYS A O 1
ATOM 3624 N N . ALA A 1 458 ? 19.073 -17.739 18.391 1.00 84.06 458 ALA A N 1
ATOM 3625 C CA . ALA A 1 458 ? 19.577 -17.323 17.084 1.00 84.06 458 ALA A CA 1
ATOM 3626 C C . ALA A 1 458 ? 18.921 -16.018 16.602 1.00 84.06 458 ALA A C 1
ATOM 3628 O O . ALA A 1 458 ? 19.625 -15.109 16.167 1.00 84.06 458 ALA A O 1
ATOM 3629 N N . ILE A 1 459 ? 17.599 -15.899 16.756 1.00 82.31 459 ILE A N 1
ATOM 3630 C CA . ILE A 1 459 ? 16.834 -14.689 16.434 1.00 82.31 459 ILE A CA 1
ATOM 3631 C C . ILE A 1 459 ? 17.305 -13.506 17.289 1.00 82.31 459 ILE A C 1
ATOM 3633 O O . ILE A 1 459 ? 17.574 -12.432 16.754 1.00 82.31 459 ILE A O 1
ATOM 3637 N N . ALA A 1 460 ? 17.467 -13.702 18.601 1.00 81.31 460 ALA A N 1
ATOM 3638 C CA . ALA A 1 460 ? 17.934 -12.655 19.512 1.00 81.31 460 ALA A CA 1
ATOM 3639 C C . ALA A 1 460 ? 19.356 -12.157 19.180 1.00 81.31 460 ALA A C 1
ATOM 3641 O O . ALA A 1 460 ? 19.703 -11.018 19.480 1.00 81.31 460 ALA A O 1
ATOM 3642 N N . ASN A 1 461 ? 20.171 -12.985 18.521 1.00 83.19 461 ASN A N 1
ATOM 3643 C CA . ASN A 1 461 ? 21.518 -12.625 18.079 1.00 83.19 461 ASN A CA 1
ATOM 3644 C C . ASN A 1 461 ? 21.553 -11.893 16.722 1.00 83.19 461 ASN A C 1
ATOM 3646 O O . ASN A 1 461 ? 22.637 -11.536 16.261 1.00 83.19 461 ASN A O 1
ATOM 3650 N N . ALA A 1 462 ? 20.407 -11.649 16.072 1.00 73.81 462 ALA A N 1
ATOM 3651 C CA . ALA A 1 462 ? 20.349 -10.982 14.767 1.00 73.81 462 ALA A CA 1
ATOM 3652 C C . ALA A 1 462 ? 20.729 -9.485 14.811 1.00 73.81 462 ALA A C 1
ATOM 3654 O O . ALA A 1 462 ? 21.020 -8.902 13.766 1.00 73.81 462 ALA A O 1
ATOM 3655 N N . GLY A 1 463 ? 20.732 -8.858 15.992 1.00 70.94 463 GLY A N 1
ATOM 3656 C CA . GLY A 1 463 ? 21.193 -7.484 16.202 1.00 70.94 463 GLY A CA 1
ATOM 3657 C C . GLY A 1 463 ? 20.503 -6.795 17.388 1.00 70.94 463 GLY A C 1
ATOM 3658 O O . GLY A 1 463 ? 19.416 -7.212 17.776 1.00 70.94 463 GLY A O 1
ATOM 3659 N N . PRO A 1 464 ? 21.103 -5.732 17.957 1.00 55.78 464 PRO A N 1
ATOM 3660 C CA . PRO A 1 464 ? 20.587 -5.056 19.154 1.00 55.78 464 PRO A CA 1
ATOM 3661 C C . PRO A 1 464 ? 19.217 -4.386 18.952 1.00 55.78 464 PRO A C 1
ATOM 3663 O O . PRO A 1 464 ? 18.448 -4.306 19.902 1.00 55.78 464 PRO A O 1
ATOM 3666 N N . ASP A 1 465 ? 18.893 -3.981 17.720 1.00 59.75 465 ASP A N 1
ATOM 3667 C CA . ASP A 1 465 ? 17.613 -3.352 17.353 1.00 59.75 465 ASP A CA 1
ATOM 3668 C C . ASP A 1 465 ? 16.694 -4.305 16.556 1.00 59.75 465 ASP A C 1
ATOM 3670 O O . ASP A 1 465 ? 15.719 -3.886 15.930 1.00 59.75 465 ASP A O 1
ATOM 3674 N N . ALA A 1 466 ? 17.021 -5.602 16.509 1.00 59.69 466 ALA A N 1
ATOM 3675 C CA . ALA A 1 466 ? 16.264 -6.594 15.752 1.00 59.69 466 ALA A CA 1
ATOM 3676 C C . ALA A 1 466 ? 15.229 -7.294 16.643 1.00 59.69 466 ALA A C 1
ATOM 3678 O O . ALA A 1 466 ? 15.567 -7.902 17.653 1.00 59.69 466 ALA A O 1
ATOM 3679 N N . SER A 1 467 ? 13.964 -7.265 16.224 1.00 64.56 467 SER A N 1
ATOM 3680 C CA . SER A 1 467 ? 12.919 -8.140 16.766 1.00 64.56 467 SER A CA 1
ATOM 3681 C C . SER A 1 467 ? 12.719 -9.342 15.846 1.00 64.56 467 SER A C 1
ATOM 3683 O O . SER A 1 467 ? 12.900 -9.235 14.630 1.00 64.56 467 SER A O 1
ATOM 3685 N N . GLY A 1 468 ? 12.323 -10.479 16.410 1.00 72.81 468 GLY A N 1
ATOM 3686 C CA . GLY A 1 468 ? 11.927 -11.637 15.622 1.00 72.81 468 GLY A CA 1
ATOM 3687 C C . GLY A 1 468 ? 10.854 -12.466 16.306 1.00 72.81 468 GLY A C 1
ATOM 3688 O O . GLY A 1 468 ? 10.527 -12.255 17.474 1.00 72.81 468 GLY A O 1
ATOM 3689 N N . TYR A 1 469 ? 10.269 -13.373 15.534 1.00 81.12 469 TYR A N 1
ATOM 3690 C CA . TYR A 1 469 ? 9.012 -14.019 15.873 1.00 81.12 469 TYR A CA 1
ATOM 3691 C C . TYR A 1 469 ? 9.102 -15.522 15.654 1.00 81.12 469 TYR A C 1
ATOM 3693 O O . TYR A 1 469 ? 9.641 -15.998 14.654 1.00 81.12 469 TYR A O 1
ATOM 3701 N N . LEU A 1 470 ? 8.507 -16.264 16.581 1.00 85.69 470 LEU A N 1
ATOM 3702 C CA . LEU A 1 470 ? 8.286 -17.693 16.449 1.00 85.69 470 LEU A CA 1
ATOM 3703 C C . LEU A 1 470 ? 6.784 -17.944 16.477 1.00 85.69 470 LEU A C 1
ATOM 3705 O O . LEU A 1 470 ? 6.123 -17.663 17.477 1.00 85.69 470 LEU A O 1
ATOM 3709 N N . TYR A 1 471 ? 6.252 -18.471 15.379 1.00 87.56 471 TYR A N 1
ATOM 3710 C CA . TYR A 1 471 ? 4.839 -18.809 15.276 1.00 87.56 471 TYR A CA 1
ATOM 3711 C C . TYR A 1 471 ? 4.649 -20.317 15.335 1.00 87.56 471 TYR A C 1
ATOM 3713 O O . TYR A 1 471 ? 5.303 -21.071 14.612 1.00 87.56 471 TYR A O 1
ATOM 3721 N N . VAL A 1 472 ? 3.713 -20.748 16.175 1.00 89.56 472 VAL A N 1
ATOM 3722 C CA . VAL A 1 472 ? 3.302 -22.148 16.294 1.00 89.56 472 VAL A CA 1
ATOM 3723 C C . VAL A 1 472 ? 1.902 -22.312 15.712 1.00 89.56 472 VAL A C 1
ATOM 3725 O O . VAL A 1 472 ? 1.057 -21.434 15.862 1.00 89.56 472 VAL A O 1
ATOM 3728 N N . GLY A 1 473 ? 1.657 -23.435 15.039 1.00 90.81 473 GLY A N 1
ATOM 3729 C CA . GLY A 1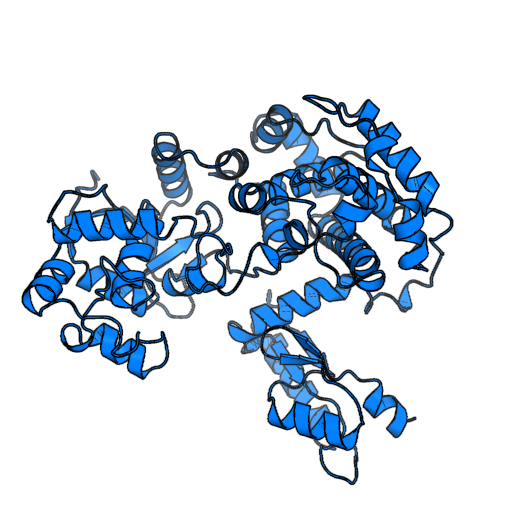 473 ? 0.420 -23.677 14.299 1.00 90.81 473 GLY A CA 1
ATOM 3730 C C . GLY A 1 473 ? 0.506 -23.263 12.829 1.00 90.81 473 GLY A C 1
ATOM 3731 O O . GLY A 1 473 ? -0.531 -23.036 12.204 1.00 90.81 473 GLY A O 1
ATOM 3732 N N . ILE A 1 474 ? 1.718 -23.162 12.267 1.00 92.00 474 ILE A N 1
ATOM 3733 C CA . ILE A 1 474 ? 1.957 -22.847 10.852 1.00 92.00 474 ILE A CA 1
ATOM 3734 C C . ILE A 1 474 ? 2.784 -23.954 10.199 1.00 92.00 474 ILE A C 1
ATOM 3736 O O . ILE A 1 474 ? 3.904 -24.239 10.619 1.00 92.00 474 ILE A O 1
ATOM 3740 N N . ALA A 1 475 ? 2.248 -24.547 9.137 1.00 90.94 475 ALA A N 1
ATOM 3741 C CA . ALA A 1 475 ? 2.974 -25.439 8.248 1.00 90.94 475 ALA A CA 1
ATOM 3742 C C . ALA A 1 475 ? 3.566 -24.642 7.072 1.00 90.94 475 ALA A C 1
ATOM 3744 O O . ALA A 1 475 ? 2.843 -24.073 6.250 1.00 90.94 475 ALA A O 1
ATOM 3745 N N . ASP A 1 476 ? 4.894 -24.630 7.002 1.00 83.88 476 ASP A N 1
ATOM 3746 C CA . ASP A 1 476 ? 5.710 -24.026 5.943 1.00 83.88 476 ASP A CA 1
ATOM 3747 C C . ASP A 1 476 ? 5.697 -24.842 4.637 1.00 83.88 476 ASP A C 1
ATOM 3749 O O . ASP A 1 476 ? 5.886 -24.293 3.553 1.00 83.88 476 ASP A O 1
ATOM 3753 N N . LYS A 1 477 ? 5.440 -26.154 4.732 1.00 88.19 477 LYS A N 1
ATOM 3754 C CA . LYS A 1 477 ? 5.336 -27.080 3.596 1.00 88.19 477 LYS A CA 1
ATOM 3755 C C . LYS A 1 477 ? 3.910 -27.575 3.405 1.00 88.19 477 LYS A C 1
ATOM 3757 O O . LYS A 1 477 ? 3.261 -28.013 4.356 1.00 88.19 477 LYS A O 1
ATOM 3762 N N . ASP A 1 478 ? 3.469 -27.614 2.151 1.00 89.25 478 ASP A N 1
ATOM 3763 C CA . ASP A 1 478 ? 2.144 -28.131 1.782 1.00 89.25 478 ASP A CA 1
ATOM 3764 C C . ASP A 1 478 ? 1.971 -29.600 2.187 1.00 89.25 478 ASP A C 1
ATOM 3766 O O . ASP A 1 478 ? 0.961 -29.959 2.780 1.00 89.25 478 ASP A O 1
ATOM 3770 N N . SER A 1 479 ? 3.012 -30.421 2.028 1.00 92.56 479 SER A N 1
ATOM 3771 C CA . SER A 1 479 ? 2.995 -31.827 2.456 1.00 92.56 479 SER A CA 1
ATOM 3772 C C . SER A 1 479 ? 2.767 -32.012 3.961 1.00 92.56 479 SER A C 1
ATOM 3774 O O . SER A 1 479 ? 2.116 -32.974 4.371 1.00 92.56 479 SER A O 1
ATOM 3776 N N . HIS A 1 480 ? 3.267 -31.097 4.798 1.00 92.56 480 HIS A N 1
ATOM 3777 C CA . HIS A 1 480 ? 2.985 -31.110 6.234 1.00 92.56 480 HIS A CA 1
ATOM 3778 C C . HIS A 1 480 ? 1.533 -30.709 6.509 1.00 92.56 480 HIS A C 1
ATOM 3780 O O . HIS A 1 480 ? 0.865 -31.363 7.306 1.00 92.56 480 HIS A O 1
ATOM 3786 N N . ALA A 1 481 ? 1.031 -29.672 5.833 1.00 93.12 481 ALA A N 1
ATOM 3787 C CA . ALA A 1 481 ? -0.351 -29.222 5.976 1.00 93.12 481 ALA A CA 1
ATOM 3788 C C . ALA A 1 481 ? -1.356 -30.313 5.570 1.00 93.12 481 ALA A C 1
ATOM 3790 O O . ALA A 1 481 ? -2.310 -30.565 6.305 1.00 93.12 481 ALA A O 1
ATOM 3791 N N . ASP A 1 482 ? -1.102 -31.011 4.462 1.00 93.19 482 ASP A N 1
ATOM 3792 C CA . ASP A 1 482 ? -1.925 -32.128 3.987 1.00 93.19 482 ASP A CA 1
ATOM 3793 C C . ASP A 1 482 ? -1.919 -33.294 4.982 1.00 93.19 482 ASP A C 1
ATOM 3795 O O . ASP A 1 482 ? -2.963 -33.873 5.298 1.00 93.19 482 ASP A O 1
ATOM 3799 N N . ARG A 1 483 ? -0.742 -33.620 5.535 1.00 93.50 483 ARG A N 1
ATOM 3800 C CA . ARG A 1 483 ? -0.614 -34.661 6.560 1.00 93.50 483 ARG A CA 1
ATOM 3801 C C . ARG A 1 483 ? -1.390 -34.301 7.827 1.00 93.50 483 ARG A C 1
ATOM 3803 O O . ARG A 1 483 ? -2.053 -35.168 8.391 1.00 93.50 483 ARG A O 1
ATOM 3810 N N . ILE A 1 484 ? -1.347 -33.039 8.247 1.00 94.12 484 ILE A N 1
ATOM 3811 C CA . ILE A 1 484 ? -2.104 -32.536 9.400 1.00 94.12 484 ILE A CA 1
ATOM 3812 C C . ILE A 1 484 ? -3.606 -32.579 9.123 1.00 94.12 484 ILE A C 1
ATOM 3814 O O . ILE A 1 484 ? -4.361 -33.050 9.967 1.00 94.12 484 ILE A O 1
ATOM 3818 N N . ALA A 1 485 ? -4.049 -32.164 7.934 1.00 93.19 485 ALA A N 1
ATOM 3819 C CA . ALA A 1 485 ? -5.454 -32.249 7.541 1.00 93.19 485 ALA A CA 1
ATOM 3820 C C . ALA A 1 485 ? -5.983 -33.689 7.649 1.00 93.19 485 ALA A C 1
ATOM 3822 O O . ALA A 1 485 ? -7.086 -33.915 8.147 1.00 93.19 485 ALA A O 1
ATOM 3823 N N . HIS A 1 486 ? -5.166 -34.666 7.244 1.00 93.19 486 HIS A N 1
ATOM 3824 C CA . HIS A 1 486 ? -5.493 -36.084 7.360 1.00 93.19 486 HIS A CA 1
ATOM 3825 C C . HIS A 1 486 ? -5.539 -36.579 8.814 1.00 93.19 486 HIS A C 1
ATOM 3827 O O . HIS A 1 486 ? -6.475 -37.282 9.185 1.00 93.19 486 HIS A O 1
ATOM 3833 N N . LEU A 1 487 ? -4.544 -36.223 9.632 1.00 92.12 487 LEU A N 1
ATOM 3834 C CA . LEU A 1 487 ? -4.420 -36.703 11.013 1.00 92.12 487 LEU A CA 1
ATOM 3835 C C . LEU A 1 487 ? -5.417 -36.049 11.978 1.00 92.12 487 LEU A C 1
ATOM 3837 O O . LEU A 1 487 ? -5.928 -36.713 12.874 1.00 92.12 487 LEU A O 1
ATOM 3841 N N . ASP A 1 488 ? -5.659 -34.748 11.819 1.00 90.31 488 ASP A N 1
ATOM 3842 C CA . ASP A 1 488 ? -6.438 -33.928 12.753 1.00 90.31 488 ASP A CA 1
ATOM 3843 C C . ASP A 1 488 ? -7.860 -33.629 12.260 1.00 90.31 488 ASP A C 1
ATOM 3845 O O . ASP A 1 488 ? -8.662 -33.049 12.994 1.00 90.31 488 ASP A O 1
ATOM 3849 N N . GLY A 1 489 ? -8.190 -34.000 11.017 1.00 89.31 489 GLY A N 1
ATOM 3850 C CA . GLY A 1 489 ? -9.506 -33.745 10.427 1.00 89.31 489 GLY A CA 1
ATOM 3851 C C . GLY A 1 489 ? -9.826 -32.255 10.281 1.00 89.31 489 GLY A C 1
ATOM 3852 O O . GLY A 1 489 ? -10.995 -31.867 10.289 1.00 89.31 489 GLY A O 1
ATOM 3853 N N . ILE A 1 490 ? -8.798 -31.409 10.182 1.00 90.19 490 ILE A N 1
ATOM 3854 C CA . ILE A 1 490 ? -8.947 -29.963 10.007 1.00 90.19 490 ILE A CA 1
ATOM 3855 C C . ILE A 1 490 ? -8.797 -29.569 8.540 1.00 90.19 490 ILE A C 1
ATOM 3857 O O . ILE A 1 490 ? -8.194 -30.283 7.741 1.00 90.19 490 ILE A O 1
ATOM 3861 N N . LYS A 1 491 ? -9.294 -28.381 8.195 1.00 90.81 491 LYS A N 1
ATOM 3862 C CA . LYS A 1 491 ? -8.999 -27.733 6.918 1.00 90.81 491 LYS A CA 1
ATOM 3863 C C . LYS A 1 491 ? -7.955 -26.636 7.154 1.00 90.81 491 LYS A C 1
ATOM 3865 O O . LYS A 1 491 ? -8.322 -25.617 7.740 1.00 90.81 491 LYS A O 1
ATOM 3870 N N . PRO A 1 492 ? -6.692 -26.815 6.721 1.00 90.44 492 PRO A N 1
ATOM 3871 C CA . PRO A 1 492 ? -5.687 -25.765 6.819 1.00 90.44 492 PRO A CA 1
ATOM 3872 C C . PRO A 1 492 ? -6.145 -24.493 6.098 1.00 90.44 492 PRO A C 1
ATOM 3874 O O . PRO A 1 492 ? -6.714 -24.553 5.003 1.00 90.44 492 PRO A O 1
ATOM 3877 N N . LEU A 1 493 ? -5.900 -23.338 6.712 1.00 85.75 493 LEU A N 1
ATOM 3878 C CA . LEU A 1 493 ? -6.181 -22.034 6.123 1.00 85.75 493 LEU A CA 1
ATOM 3879 C C . LEU A 1 493 ? -4.929 -21.533 5.400 1.00 85.75 493 LEU A C 1
ATOM 3881 O O . LEU A 1 493 ? -3.896 -21.299 6.025 1.00 85.75 493 LEU A O 1
ATOM 3885 N N . ARG A 1 494 ? -5.013 -21.341 4.082 1.00 81.44 494 ARG A N 1
ATOM 3886 C CA . ARG A 1 494 ? -3.904 -20.769 3.312 1.00 81.44 494 ARG A CA 1
ATOM 3887 C C . ARG A 1 494 ? -3.783 -19.276 3.611 1.00 81.44 494 ARG A C 1
ATOM 3889 O O . ARG A 1 494 ? -4.713 -18.524 3.331 1.00 81.44 494 ARG A O 1
ATOM 3896 N N . VAL A 1 495 ? -2.624 -18.847 4.107 1.00 74.38 495 VAL A N 1
ATOM 3897 C CA . VAL A 1 495 ? -2.293 -17.430 4.310 1.00 74.38 495 VAL A CA 1
ATOM 3898 C C . VAL A 1 495 ? -0.995 -17.136 3.568 1.00 74.38 495 VAL A C 1
ATOM 3900 O O . VAL A 1 495 ? 0.075 -17.615 3.938 1.00 74.38 495 VAL A O 1
ATOM 3903 N N . ARG A 1 496 ? -1.084 -16.355 2.485 1.00 74.50 496 ARG A N 1
ATOM 3904 C CA . ARG A 1 496 ? 0.046 -16.061 1.587 1.00 74.50 496 ARG A CA 1
ATOM 3905 C C . ARG A 1 496 ? 0.742 -17.356 1.117 1.00 74.50 496 ARG A C 1
ATOM 3907 O O . ARG A 1 496 ? 0.184 -18.100 0.311 1.00 74.50 496 ARG A O 1
ATOM 3914 N N . HIS A 1 497 ? 1.962 -17.609 1.591 1.00 77.50 497 HIS A N 1
ATOM 3915 C CA . HIS A 1 497 ? 2.803 -18.737 1.185 1.00 77.50 497 HIS A CA 1
ATOM 3916 C C . HIS A 1 497 ? 2.876 -19.870 2.221 1.00 77.50 497 HIS A C 1
ATOM 3918 O O . HIS A 1 497 ? 3.592 -20.835 1.981 1.00 77.50 497 HIS A O 1
ATOM 3924 N N . VAL A 1 498 ? 2.147 -19.770 3.337 1.00 86.69 498 VAL A N 1
ATOM 3925 C CA . VAL A 1 498 ? 2.123 -20.782 4.406 1.00 86.69 498 VAL A CA 1
ATOM 3926 C C . VAL A 1 498 ? 0.702 -21.277 4.668 1.00 86.69 498 VAL A C 1
ATOM 3928 O O . VAL A 1 498 ? -0.280 -20.650 4.258 1.00 86.69 498 VAL A O 1
ATOM 3931 N N . ASN A 1 499 ? 0.576 -22.401 5.372 1.00 90.25 499 ASN A N 1
ATOM 3932 C CA . ASN A 1 499 ? -0.712 -22.942 5.800 1.00 90.25 499 ASN A CA 1
ATOM 3933 C C . ASN A 1 499 ? -0.858 -22.828 7.319 1.00 90.25 499 ASN A C 1
ATOM 3935 O O . ASN A 1 499 ? -0.072 -23.400 8.072 1.00 90.25 499 ASN A O 1
ATOM 3939 N N . VAL A 1 500 ? -1.890 -22.126 7.776 1.00 91.25 500 VAL A N 1
ATOM 3940 C CA . VAL A 1 500 ? -2.254 -22.059 9.192 1.00 91.25 500 VAL A CA 1
ATOM 3941 C C . VAL A 1 500 ? -3.061 -23.303 9.545 1.00 91.25 500 VAL A C 1
ATOM 3943 O O . VAL A 1 500 ? -4.110 -23.574 8.959 1.00 91.25 500 VAL A O 1
ATOM 3946 N N . VAL A 1 501 ? -2.548 -24.067 10.502 1.00 92.38 501 VAL A N 1
ATOM 3947 C CA . VAL A 1 501 ? -3.134 -25.321 10.995 1.00 92.38 501 VAL A CA 1
ATOM 3948 C C . VAL A 1 501 ? -3.664 -25.198 12.426 1.00 92.38 501 VAL A C 1
ATOM 3950 O O . VAL A 1 501 ? -4.414 -26.060 12.872 1.00 92.38 501 VAL A O 1
ATOM 3953 N N . GLY A 1 502 ? -3.314 -24.119 13.132 1.00 89.19 502 GLY A N 1
ATOM 3954 C CA . GLY A 1 502 ? -3.754 -23.868 14.504 1.00 89.19 502 GLY A CA 1
ATOM 3955 C C . GLY A 1 502 ? -3.085 -24.781 15.535 1.00 89.19 502 GLY A C 1
ATOM 3956 O O . GLY A 1 502 ? -2.371 -25.732 15.197 1.00 89.19 502 GLY A O 1
ATOM 3957 N N . ILE A 1 503 ? -3.315 -24.467 16.810 1.00 90.19 503 ILE A N 1
ATOM 3958 C CA . ILE A 1 503 ? -2.739 -25.188 17.961 1.00 90.19 503 ILE A CA 1
ATOM 3959 C C . ILE A 1 503 ? -3.792 -26.004 18.719 1.00 90.19 503 ILE A C 1
ATOM 3961 O O . ILE A 1 503 ? -3.463 -26.974 19.400 1.00 90.19 503 ILE A O 1
ATOM 3965 N N . GLU A 1 504 ? -5.074 -25.681 18.538 1.00 87.94 504 GLU A N 1
ATOM 3966 C CA . GLU A 1 504 ? -6.214 -26.334 19.185 1.00 87.94 504 GLU A CA 1
ATOM 3967 C C . GLU A 1 504 ? -6.270 -27.831 18.875 1.00 87.94 504 GLU A C 1
ATOM 3969 O O . GLU A 1 504 ? -6.716 -28.628 19.700 1.00 87.94 504 GLU A O 1
ATOM 3974 N N . ARG A 1 505 ? -5.811 -28.223 17.682 1.00 91.12 505 ARG A N 1
ATOM 3975 C CA . ARG A 1 505 ? -5.741 -29.624 17.253 1.00 91.12 505 ARG A CA 1
ATOM 3976 C C . ARG A 1 505 ? -4.837 -30.465 18.163 1.00 91.12 505 ARG A C 1
ATOM 3978 O O . ARG A 1 505 ? -5.178 -31.601 18.465 1.00 91.12 505 ARG A O 1
ATOM 3985 N N . GLU A 1 506 ? -3.729 -29.899 18.644 1.00 91.50 506 GLU A N 1
ATOM 3986 C CA . GLU A 1 506 ? -2.797 -30.595 19.537 1.00 91.50 506 GLU A CA 1
ATOM 3987 C C . GLU A 1 506 ? -3.191 -30.435 20.997 1.00 91.50 506 GLU A C 1
ATOM 3989 O O . GLU A 1 506 ? -3.066 -31.392 21.754 1.00 91.50 506 GLU A O 1
ATOM 3994 N N . ALA A 1 507 ? -3.740 -29.275 21.374 1.00 88.25 507 ALA A N 1
ATOM 3995 C CA . ALA A 1 507 ? -4.296 -29.069 22.709 1.00 88.25 507 ALA A CA 1
ATOM 3996 C C . ALA A 1 507 ? -5.342 -30.148 23.041 1.00 88.25 507 ALA A C 1
ATOM 3998 O O . ALA A 1 507 ? -5.270 -30.788 24.079 1.00 88.25 507 ALA A O 1
ATOM 3999 N N . LYS A 1 508 ? -6.239 -30.480 22.101 1.00 87.50 508 LYS A N 1
ATOM 4000 C CA . LYS A 1 508 ? -7.213 -31.575 22.280 1.00 87.50 508 LYS A CA 1
ATOM 4001 C C . LYS A 1 508 ? -6.586 -32.940 22.590 1.00 87.50 508 LYS A C 1
ATOM 4003 O O . LYS A 1 508 ? -7.243 -33.766 23.216 1.00 87.50 508 LYS A O 1
ATOM 4008 N N . ILE A 1 509 ? -5.370 -33.196 22.110 1.00 88.00 509 ILE A N 1
ATOM 4009 C CA . ILE A 1 509 ? -4.654 -34.463 22.313 1.00 88.00 509 ILE A CA 1
ATOM 4010 C C . ILE A 1 509 ? -3.891 -34.437 23.640 1.00 88.00 509 ILE A C 1
ATOM 4012 O O . ILE A 1 509 ? -3.843 -35.445 24.342 1.00 88.00 509 ILE A O 1
ATOM 4016 N N . LEU A 1 510 ? -3.289 -33.293 23.968 1.00 85.50 510 LEU A N 1
ATOM 4017 C CA . LEU A 1 510 ? -2.451 -33.110 25.151 1.00 85.50 510 LEU A CA 1
ATOM 4018 C C . LEU A 1 510 ? -3.253 -32.904 26.447 1.00 85.50 510 LEU A C 1
ATOM 4020 O O . LEU A 1 510 ? -2.702 -33.142 27.524 1.00 85.50 510 LEU A O 1
ATOM 4024 N N . GLY A 1 511 ? -4.534 -32.539 26.340 1.00 74.44 511 GLY A N 1
ATOM 4025 C CA . GLY A 1 511 ? -5.397 -32.176 27.470 1.00 74.44 511 GLY A CA 1
ATOM 4026 C C . GLY A 1 511 ? -5.269 -30.705 27.826 1.00 74.44 511 GLY A C 1
ATOM 4027 O O . GLY A 1 511 ? -5.554 -30.390 29.003 1.00 74.44 511 GLY A O 1
#

Secondary structure (DSSP, 8-state):
-----EEEEHHHHHHHHHTT-EEEETTTPPPP---HHHHHHHHHHHHTTPPPP-EEEEEEPS-STT---EEEEEE-HHHHHHHHHHHTTS--BTTEE--GGG-HHHHHHHHTTSSPPP-TTSEEPPHHHHHHHHH-EEEEEEEETT-HHHHHHHHHHHHTSSSPPPHHHHHHTT---HHHHHHHHHHHHHHT----SEEEGGGHHHHSEEBTTB----SEEGGGSHHHHTTSS-HHHHHTTHHHHHHHHHHHHHHHTS-----HHHHHHHH-TTSHHHHHHHHHHHHH-HHHHHHHHHHHHHHHHHHHHHH---TTHHHHHH--S---S--HHHHHHHHHHHHIIIIIT-EEE--HHHHHHHTTTGGGTS---SS---HHHHHHHHHHHHHHHGGGEEE--GGGGTTSHHHHHHHHHHHHHHTT-TTTEEEE--SB-SSTT--B-TTHHHHHHHHHHHHHTT-TT---EEEESEESSHHHHHHHHHHH---PEEETTEEE--SHHHHHHH-

Foldseek 3Di:
DPFAWDWDFLQRVVVCLVVLQEKEQQLQDAFQDDFPVNLLVLLVCLLVLHADDAWEWEWAAQDDPVRDIHIYTLDCLNVNCSLNLQLQPLDAHPLEGEDCVLPVVSVVCVVVVLGDDDDPSRHYDDNVSNVSSRGRIHTYGYHHPPDVLVSLVVSLVVQVPPPHQFLLSNLSRNFDALLSVLLSCLLCLQLLNQDDSMGRSSCSLARHEDEPNGDRPRNRHLCPRPCNQQLQDPSVCVSSVVVSLLVSQQLLCVLVVAGAFSDSVLSSQLSPCVHPSVVSSRVSCVVCDSVNSSLLLLLLSLLLVCLQVVQDVHGNSNVCFQAVPDDSHRNNLLVSLLSLLSSCCCPVVQWGAAHSNQLSNLSGNLVVVADPDPRTQHRVSSRVSNVSSNVSRVVRIGHDDCVVPVPDSSCPSVVLSLVVCCVVCVLQEEEALEQFDLDLVRDGDPCVVVVVVVSVVSNVPPDPPGHGDYDYQKAQDPVSQVSLCVNQVDDWDDRPRITRRDHVSSVVVVD